Protein AF-A0A957NRW8-F1 (afdb_monomer)

Sequence (376 aa):
QIVQDTALNEIGDSAELEFILEIVDAITSVLEYGHGHGLIHGNLRLENIYVSGSGIKLGGYGMGLLEVGRKFTEANPLFLDIHYLAPEQILGQHLDARTDLYTLGVVLYRLLTDRMPFSGTERQITHAHLEQPPVPLRELSPNISIFVEHLVMKLLAKQPRDRYASVSQVRSILRGLVNAQGGTETSMPTALVGRKRCLHILQALLDDTRAGTGQLAFVFGESGIGKTSLLEHFAAQGRSVRVMSGACSSMRGSPAFQPFLDAIRALLREEPVDFIHRVMEDATDDEALVTQGADNFARDMLYLFPELKNLVPSLDHTYKSTPTVASALNREVNPSKKRDVSKTLIQFFSRAAHDLTCLLIVEDLHWADQSTLQLL

Foldseek 3Di:
DPFPWDQQVPDDDADDPVRLLQQLLQVLVVLQVQQVVQWALQADDRRQWTQTPVGIDGHSRPQGIDGQFAFLVVHDCVPHDLLQFALSNLVRHGDHSLRVLLSSLQRLLCNLQVDGQDDDPSVRSNVCNQDNQGDQSCVRPVPDDPLSRVQSSQSSDRDSVSHDPGSVVSSQSSVQVVVQPPDPDRDDDHPPPVCPVVLVVVVVQLVVVVVVDHDDDDDDDDPPPCSVVSVVRSVVVCPQAAEFFAEFDLDPFFFAPGGLLRRVVVCVVPDALVLVVQLLDDPDPPPPVVPPDPPDLNVLCCVSPVVVCVSCVVSVVVPPDDDDAVQLRGLPDDPVNLVNVLVSSVSSVVSSSVVGNYDYYYHPCVNHRPSNVVSD

Nearest PDB structures (foldseek):
  5li1-assembly1_A  TM=8.000E-01  e=1.400E-08  Homo sapiens
  4dc2-assembly1_A  TM=8.097E-01  e=2.894E-07  Mus musculus
  2cdz-assembly1_A  TM=8.294E-01  e=2.141E-06  Homo sapiens
  7lqd-assembly1_A  TM=8.114E-01  e=3.881E-06  Homo sapiens
  3lcd-assembly1_A  TM=7.548E-01  e=1.634E-06  Homo sapiens

Structure (mmCIF, N/CA/C/O backbone):
data_AF-A0A957NRW8-F1
#
_entry.id   AF-A0A957NRW8-F1
#
loop_
_atom_site.group_PDB
_atom_site.id
_atom_site.type_symbol
_atom_site.label_atom_id
_atom_site.label_alt_id
_atom_site.label_comp_id
_atom_site.label_asym_id
_atom_site.label_entity_id
_atom_site.label_seq_id
_atom_site.pdbx_PDB_ins_code
_atom_site.Cartn_x
_atom_site.Cartn_y
_atom_site.Cartn_z
_atom_site.occupancy
_atom_site.B_iso_or_equiv
_atom_site.auth_seq_id
_atom_site.auth_comp_id
_atom_site.auth_asym_id
_atom_site.auth_atom_id
_atom_site.pdbx_PDB_model_num
ATOM 1 N N . GLN A 1 1 ? 7.580 5.466 -47.073 1.00 28.42 1 GLN A N 1
ATOM 2 C CA . GLN A 1 1 ? 7.758 6.742 -46.353 1.00 28.42 1 GLN A CA 1
ATOM 3 C C . GLN A 1 1 ? 8.476 6.427 -45.057 1.00 28.42 1 GLN A C 1
ATOM 5 O O . GLN A 1 1 ? 7.996 5.575 -44.323 1.00 28.42 1 GLN A O 1
ATOM 10 N N . ILE A 1 2 ? 9.643 7.026 -44.825 1.00 26.52 2 ILE A N 1
ATOM 11 C CA . ILE A 1 2 ? 10.320 6.964 -43.526 1.00 26.52 2 ILE A CA 1
ATOM 12 C C . ILE A 1 2 ? 9.471 7.836 -42.599 1.00 26.52 2 ILE A C 1
ATOM 14 O O . ILE A 1 2 ? 9.505 9.057 -42.711 1.00 26.52 2 ILE A O 1
ATOM 18 N N . VAL A 1 3 ? 8.611 7.214 -41.795 1.00 30.06 3 VAL A N 1
ATOM 19 C CA . VAL A 1 3 ? 7.919 7.911 -40.708 1.00 30.06 3 VAL A CA 1
ATOM 20 C C . VAL A 1 3 ? 8.998 8.168 -39.660 1.00 30.06 3 VAL A C 1
ATOM 22 O O . VAL A 1 3 ? 9.600 7.216 -39.171 1.00 30.06 3 VAL A O 1
ATOM 25 N N . GLN A 1 4 ? 9.337 9.435 -39.421 1.00 37.28 4 GLN A N 1
ATOM 26 C CA . GLN A 1 4 ? 10.237 9.806 -38.333 1.00 37.28 4 GLN A CA 1
ATOM 27 C C . GLN A 1 4 ? 9.527 9.476 -37.018 1.00 37.28 4 GLN A C 1
ATOM 29 O O . GLN A 1 4 ? 8.472 10.035 -36.734 1.00 37.28 4 GLN A O 1
ATOM 34 N N . ASP A 1 5 ? 10.076 8.524 -36.270 1.00 44.03 5 ASP A N 1
ATOM 35 C CA . ASP A 1 5 ? 9.659 8.230 -34.903 1.00 44.03 5 ASP A CA 1
ATOM 36 C C . ASP A 1 5 ? 10.050 9.441 -34.025 1.00 44.03 5 ASP A C 1
ATOM 38 O O . ASP A 1 5 ? 11.213 9.849 -34.027 1.00 44.03 5 ASP A O 1
ATOM 42 N N . THR A 1 6 ? 9.092 10.042 -33.313 1.00 52.06 6 THR A N 1
ATOM 43 C CA . THR A 1 6 ? 9.314 11.215 -32.443 1.00 52.06 6 THR A CA 1
ATOM 44 C C . THR A 1 6 ? 9.458 10.750 -30.997 1.00 52.06 6 THR A C 1
ATOM 46 O O . THR A 1 6 ? 8.669 9.922 -30.533 1.00 52.06 6 THR A O 1
ATOM 49 N N . ALA A 1 7 ? 10.469 11.245 -30.280 1.00 53.72 7 ALA A N 1
ATOM 50 C CA . ALA A 1 7 ? 10.656 10.903 -28.873 1.00 53.72 7 ALA A CA 1
ATOM 51 C C . ALA A 1 7 ? 9.591 11.600 -28.008 1.00 53.72 7 ALA A C 1
ATOM 53 O O . ALA A 1 7 ? 9.197 12.734 -28.275 1.00 53.72 7 ALA A O 1
ATOM 54 N N . LEU A 1 8 ? 9.097 10.927 -26.967 1.00 54.72 8 LEU A N 1
ATOM 55 C CA . LEU A 1 8 ? 7.954 11.409 -26.180 1.00 54.72 8 LEU A CA 1
ATOM 56 C C . LEU A 1 8 ? 8.222 12.748 -25.466 1.00 54.72 8 LEU A C 1
ATOM 58 O O . LEU A 1 8 ? 7.294 13.507 -25.213 1.00 54.72 8 LEU A O 1
ATOM 62 N N . ASN A 1 9 ? 9.485 13.069 -25.182 1.00 51.84 9 ASN A N 1
ATOM 63 C CA . ASN A 1 9 ? 9.909 14.357 -24.623 1.00 51.84 9 ASN A CA 1
ATOM 64 C C . ASN A 1 9 ? 9.809 15.540 -25.611 1.00 51.84 9 ASN A C 1
ATOM 66 O O . ASN A 1 9 ? 10.001 16.679 -25.195 1.00 51.84 9 ASN A O 1
ATOM 70 N N . GLU A 1 10 ? 9.546 15.284 -26.895 1.00 42.53 10 GLU A N 1
ATOM 71 C CA . GLU A 1 10 ? 9.402 16.302 -27.947 1.00 42.53 10 GLU A CA 1
ATOM 72 C C . GLU A 1 10 ? 7.926 16.654 -28.238 1.00 42.53 10 GLU A C 1
ATOM 74 O O . GLU A 1 10 ? 7.652 17.560 -29.025 1.00 42.53 10 GLU A O 1
ATOM 79 N N . ILE A 1 11 ? 6.968 15.971 -27.596 1.00 46.12 11 ILE A N 1
ATOM 80 C CA . ILE A 1 11 ? 5.526 16.243 -27.704 1.00 46.12 11 ILE A CA 1
ATOM 81 C C . ILE A 1 11 ? 5.134 17.217 -26.573 1.00 46.12 11 ILE A C 1
ATOM 83 O O . ILE A 1 11 ? 5.199 16.856 -25.403 1.00 46.12 11 ILE A O 1
ATOM 87 N N . GLY A 1 12 ? 4.793 18.467 -26.914 1.00 37.09 12 GLY A N 1
ATOM 88 C CA . GLY A 1 12 ? 4.517 19.552 -25.954 1.00 37.09 12 GLY A CA 1
ATOM 89 C C . GLY A 1 12 ? 3.212 19.425 -25.142 1.00 37.09 12 GLY A C 1
ATOM 90 O O . GLY A 1 12 ? 2.264 18.793 -25.595 1.00 37.09 12 GLY A O 1
ATOM 91 N N . ASP A 1 13 ? 3.234 20.062 -23.961 1.00 37.38 13 ASP A N 1
ATOM 92 C CA . ASP A 1 13 ? 2.265 20.230 -22.857 1.00 37.38 13 ASP A CA 1
ATOM 93 C C . ASP A 1 13 ? 0.961 19.411 -22.788 1.00 37.38 13 ASP A C 1
ATOM 95 O O . ASP A 1 13 ? 0.068 19.492 -23.628 1.00 37.38 13 ASP A O 1
ATOM 99 N N . SER A 1 14 ? 0.823 18.760 -21.621 1.00 44.12 14 SER A N 1
ATOM 100 C CA . SER A 1 14 ? -0.356 18.083 -21.069 1.00 44.12 14 SER A CA 1
ATOM 101 C C . SER A 1 14 ? -0.962 17.016 -21.980 1.00 44.12 14 SER A C 1
ATOM 103 O O . SER A 1 14 ? -2.065 17.169 -22.505 1.00 44.12 14 SER A O 1
ATOM 105 N N . ALA A 1 15 ? -0.274 15.878 -22.073 1.00 50.16 15 ALA A N 1
ATOM 106 C CA . ALA A 1 15 ? -0.866 14.640 -22.562 1.00 50.16 15 ALA A CA 1
ATOM 107 C C . ALA A 1 15 ? -2.186 14.361 -21.823 1.00 50.16 15 ALA A C 1
ATOM 109 O O . ALA A 1 15 ? -2.204 14.235 -20.596 1.00 50.16 15 ALA A O 1
ATOM 110 N N . GLU A 1 16 ? -3.294 14.268 -22.563 1.00 59.22 16 GLU A N 1
ATOM 111 C CA . GLU A 1 16 ? -4.564 13.817 -21.998 1.00 59.22 16 GLU A CA 1
ATOM 112 C C . GLU A 1 16 ? -4.357 12.460 -21.314 1.00 59.22 16 GLU A C 1
ATOM 114 O O . GLU A 1 16 ? -3.568 11.629 -21.771 1.00 59.22 16 GLU A O 1
ATOM 119 N N . LEU A 1 17 ? -5.048 12.233 -20.194 1.00 62.12 17 LEU A N 1
ATOM 120 C CA . LEU A 1 17 ? -4.885 11.023 -19.384 1.00 62.12 17 LEU A CA 1
ATOM 121 C C . LEU A 1 17 ? -4.992 9.745 -20.235 1.00 62.12 17 LEU A C 1
ATOM 123 O O . LEU A 1 17 ? -4.248 8.799 -20.002 1.00 62.12 17 LEU A O 1
ATOM 127 N N . GLU A 1 18 ? -5.861 9.738 -21.246 1.00 60.84 18 GLU A N 1
ATOM 128 C CA . GLU A 1 18 ? -5.998 8.642 -22.211 1.00 60.84 18 GLU A CA 1
ATOM 129 C C . GLU A 1 18 ? -4.699 8.369 -22.982 1.00 60.84 18 GLU A C 1
ATOM 131 O O . GLU A 1 18 ? -4.252 7.225 -23.035 1.00 60.84 18 GLU A O 1
ATOM 136 N N . PHE A 1 19 ? -4.023 9.409 -23.475 1.00 66.88 19 PHE A N 1
ATOM 137 C CA . PHE A 1 19 ? -2.742 9.275 -24.168 1.00 66.88 19 PHE A CA 1
ATOM 138 C C . PHE A 1 19 ? -1.630 8.776 -23.232 1.00 66.88 19 PHE A C 1
ATOM 140 O O . PHE A 1 19 ? -0.853 7.894 -23.599 1.00 66.88 19 PHE A O 1
ATOM 147 N N . ILE A 1 20 ? -1.589 9.262 -21.983 1.00 70.25 20 ILE A N 1
ATOM 148 C CA . ILE A 1 20 ? -0.660 8.748 -20.957 1.00 70.25 20 ILE A CA 1
ATOM 149 C C . ILE A 1 20 ? -0.902 7.252 -20.724 1.00 70.25 20 ILE A C 1
ATOM 151 O O . ILE A 1 20 ? 0.042 6.472 -20.606 1.00 70.25 20 ILE A O 1
ATOM 155 N N . LEU A 1 21 ? -2.162 6.828 -20.672 1.00 69.69 21 LEU A N 1
ATOM 156 C CA . LEU A 1 21 ? -2.520 5.433 -20.447 1.00 69.69 21 LEU A CA 1
ATOM 157 C C . LEU A 1 21 ? -2.153 4.536 -21.636 1.00 69.69 21 LEU A C 1
ATOM 159 O O . LEU A 1 21 ? -1.663 3.428 -21.413 1.00 69.69 21 LEU A O 1
ATOM 163 N N . GLU A 1 22 ? -2.318 5.010 -22.872 1.00 69.06 22 GLU A N 1
ATOM 164 C CA . GLU A 1 22 ? -1.850 4.310 -24.077 1.00 69.06 22 GLU A CA 1
ATOM 165 C C . GLU A 1 22 ? -0.330 4.119 -24.068 1.00 69.06 22 GLU A C 1
ATOM 167 O O . GLU A 1 22 ? 0.164 3.010 -24.301 1.00 69.06 22 GLU A O 1
ATOM 172 N N . ILE A 1 23 ? 0.412 5.177 -23.720 1.00 73.94 23 ILE A N 1
ATOM 173 C CA . ILE A 1 23 ? 1.867 5.129 -23.535 1.00 73.94 23 ILE A CA 1
ATOM 174 C C . ILE A 1 23 ? 2.245 4.060 -22.525 1.00 73.94 23 ILE A C 1
ATOM 176 O O . ILE A 1 23 ? 3.126 3.235 -22.778 1.00 73.94 23 ILE A O 1
ATOM 180 N N . VAL A 1 24 ? 1.568 4.036 -21.386 1.00 79.56 24 VAL A N 1
ATOM 181 C CA . VAL A 1 24 ? 1.951 3.140 -20.305 1.00 79.56 24 VAL A CA 1
ATOM 182 C C . VAL A 1 24 ? 1.537 1.696 -20.595 1.00 79.56 24 VAL A C 1
ATOM 184 O O . VAL A 1 24 ? 2.294 0.782 -20.261 1.00 79.56 24 VAL A O 1
ATOM 187 N N . ASP A 1 25 ? 0.408 1.442 -21.267 1.00 78.69 25 ASP A N 1
ATOM 188 C CA . ASP A 1 25 ? 0.061 0.080 -21.703 1.00 78.69 25 ASP A CA 1
ATOM 189 C C . ASP A 1 25 ? 1.091 -0.467 -22.697 1.00 78.69 25 ASP A C 1
ATOM 191 O O . ASP A 1 25 ? 1.514 -1.620 -22.577 1.00 78.69 25 ASP A O 1
ATOM 195 N N . ALA A 1 26 ? 1.554 0.369 -23.630 1.00 76.25 26 ALA A N 1
ATOM 196 C CA . ALA A 1 26 ? 2.603 -0.012 -24.566 1.00 76.25 26 ALA A CA 1
ATOM 197 C C . ALA A 1 26 ? 3.925 -0.306 -23.842 1.00 76.25 26 ALA A C 1
ATOM 199 O O . ALA A 1 26 ? 4.513 -1.370 -24.050 1.00 76.25 26 ALA A O 1
ATOM 200 N N . ILE A 1 27 ? 4.359 0.580 -22.936 1.00 84.94 27 ILE A N 1
ATOM 201 C CA . ILE A 1 27 ? 5.590 0.395 -22.152 1.00 84.94 27 ILE A CA 1
ATOM 202 C C . ILE A 1 27 ? 5.534 -0.902 -21.348 1.00 84.94 27 ILE A C 1
ATOM 204 O O . ILE A 1 27 ? 6.430 -1.744 -21.437 1.00 84.94 27 ILE A O 1
ATOM 208 N N . THR A 1 28 ? 4.458 -1.084 -20.582 1.00 86.75 28 THR A N 1
ATOM 209 C CA . THR A 1 28 ? 4.283 -2.257 -19.720 1.00 86.75 28 THR A CA 1
ATOM 210 C C . THR A 1 28 ? 4.222 -3.553 -20.523 1.00 86.75 28 THR A C 1
ATOM 212 O O . THR A 1 28 ? 4.753 -4.558 -20.061 1.00 86.75 28 THR A O 1
ATOM 215 N N . SER A 1 29 ? 3.676 -3.534 -21.744 1.00 81.62 29 SER A N 1
ATOM 216 C CA . SER A 1 29 ? 3.672 -4.696 -22.638 1.00 81.62 29 SER A CA 1
ATOM 217 C C . SER A 1 29 ? 5.066 -5.149 -23.061 1.00 81.62 29 SER A C 1
ATOM 219 O O . SER A 1 29 ? 5.328 -6.350 -23.127 1.00 81.62 29 SER A O 1
ATOM 221 N N . VAL A 1 30 ? 5.958 -4.211 -23.384 1.00 82.62 30 VAL A N 1
ATOM 222 C CA . VAL A 1 30 ? 7.323 -4.552 -23.811 1.00 82.62 30 VAL A CA 1
ATOM 223 C C . VAL A 1 30 ? 8.150 -5.016 -22.614 1.00 82.62 30 VAL A C 1
ATOM 225 O O . VAL A 1 30 ? 8.873 -6.004 -22.721 1.00 82.62 30 VAL A O 1
ATOM 228 N N . LEU A 1 31 ? 8.012 -4.347 -21.463 1.00 87.88 31 LEU A N 1
ATOM 229 C CA . LEU A 1 31 ? 8.660 -4.773 -20.220 1.00 87.88 31 LEU A CA 1
ATOM 230 C C . LEU A 1 31 ? 8.213 -6.180 -19.809 1.00 87.88 31 LEU A C 1
ATOM 232 O O . LEU A 1 31 ? 9.051 -7.000 -19.458 1.00 87.88 31 LEU A O 1
ATOM 236 N N . GLU A 1 32 ? 6.917 -6.489 -19.910 1.00 86.00 32 GLU A N 1
ATOM 237 C CA . GLU A 1 32 ? 6.366 -7.815 -19.602 1.00 86.00 32 GLU A CA 1
ATOM 238 C C . GLU A 1 32 ? 7.019 -8.903 -20.457 1.00 86.00 32 GLU A C 1
ATOM 240 O O . GLU A 1 32 ? 7.453 -9.934 -19.939 1.00 86.00 32 GLU A O 1
ATOM 245 N N . TYR A 1 33 ? 7.158 -8.637 -21.757 1.00 82.38 33 TYR A N 1
ATOM 246 C CA . TYR A 1 33 ? 7.846 -9.534 -22.676 1.00 82.38 33 TYR A CA 1
ATOM 247 C C . TYR A 1 33 ? 9.325 -9.726 -22.303 1.00 82.38 33 TYR A C 1
ATOM 249 O O . TYR A 1 33 ? 9.799 -10.862 -22.254 1.00 82.38 33 TYR A O 1
ATOM 257 N N . GLY A 1 34 ? 10.054 -8.642 -22.013 1.00 83.75 34 GLY A N 1
ATOM 258 C CA . GLY A 1 34 ? 11.465 -8.701 -21.618 1.00 83.75 34 GLY A CA 1
ATOM 259 C C . GLY A 1 34 ? 11.681 -9.453 -20.302 1.00 83.75 34 GLY A C 1
ATOM 260 O O . GLY A 1 34 ? 12.498 -10.374 -20.236 1.00 83.75 34 GLY A O 1
ATOM 261 N N . HIS A 1 35 ? 10.882 -9.133 -19.280 1.00 87.31 35 HIS A N 1
ATOM 262 C CA . HIS A 1 35 ? 10.936 -9.766 -17.959 1.00 87.31 35 HIS A CA 1
ATOM 263 C C . HIS A 1 35 ? 10.649 -11.268 -18.043 1.00 87.31 35 HIS A C 1
ATOM 265 O O . HIS A 1 35 ? 11.330 -12.054 -17.386 1.00 87.31 35 HIS A O 1
ATOM 271 N N . GLY A 1 36 ? 9.708 -11.682 -18.902 1.00 82.06 36 GLY A N 1
ATOM 272 C CA . GLY A 1 36 ? 9.420 -13.095 -19.177 1.00 82.06 36 GLY A CA 1
ATOM 273 C C . GLY A 1 36 ? 10.602 -13.878 -19.767 1.00 82.06 36 GLY A C 1
ATOM 274 O O . GLY A 1 36 ? 10.647 -15.099 -19.640 1.00 82.06 36 GLY A O 1
ATOM 275 N N . HIS A 1 37 ? 11.582 -13.183 -20.348 1.00 83.00 37 HIS A N 1
ATOM 276 C CA . HIS A 1 37 ? 12.827 -13.754 -20.867 1.00 83.00 37 HIS A CA 1
ATOM 277 C C . HIS A 1 37 ? 14.037 -13.485 -19.955 1.00 83.00 37 HIS A C 1
ATOM 279 O O . HIS A 1 37 ? 15.176 -13.697 -20.367 1.00 83.00 37 HIS A O 1
ATOM 285 N N . GLY A 1 38 ? 13.815 -13.021 -18.719 1.00 80.38 38 GLY A N 1
ATOM 286 C CA . GLY A 1 38 ? 14.885 -12.743 -17.755 1.00 80.38 38 GLY A CA 1
ATOM 287 C C . GLY A 1 38 ? 15.729 -11.509 -18.090 1.00 80.38 38 GLY A C 1
ATOM 288 O O . GLY A 1 38 ? 16.855 -11.392 -17.605 1.00 80.38 38 GLY A O 1
ATOM 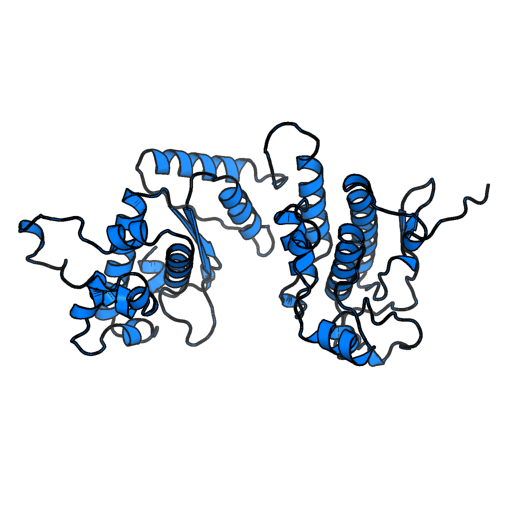289 N N . LEU A 1 39 ? 15.203 -10.599 -18.914 1.00 82.00 39 LEU A N 1
ATOM 290 C CA . LEU A 1 39 ? 15.875 -9.368 -19.320 1.00 82.00 39 LEU A CA 1
ATOM 291 C C . LEU A 1 39 ? 15.273 -8.166 -18.597 1.00 82.00 39 LEU A C 1
ATOM 293 O O . LEU A 1 39 ? 14.059 -7.992 -18.604 1.00 82.00 39 LEU A O 1
ATOM 297 N N . ILE A 1 40 ? 16.127 -7.319 -18.027 1.00 86.69 40 ILE A N 1
ATOM 298 C CA . ILE A 1 40 ? 15.751 -6.030 -17.431 1.00 86.69 40 ILE A CA 1
ATOM 299 C C . ILE A 1 40 ? 16.113 -4.929 -18.433 1.00 86.69 40 ILE A C 1
ATOM 301 O O . ILE A 1 40 ? 17.203 -4.960 -19.010 1.00 86.69 40 ILE A O 1
ATOM 305 N N . HIS A 1 41 ? 15.228 -3.955 -18.651 1.00 87.00 41 HIS A N 1
ATOM 306 C CA . HIS A 1 41 ? 15.505 -2.831 -19.546 1.00 87.00 41 HIS A CA 1
ATOM 307 C C . HIS A 1 41 ? 16.610 -1.929 -18.976 1.00 87.00 41 HIS A C 1
ATOM 309 O O . HIS A 1 41 ? 17.517 -1.525 -19.710 1.00 87.00 41 HIS A O 1
ATOM 315 N N . GLY A 1 42 ? 16.512 -1.557 -17.696 1.00 83.75 42 GLY A N 1
ATOM 316 C CA . GLY A 1 42 ? 17.551 -0.861 -16.930 1.00 83.75 42 GLY A CA 1
ATOM 317 C C . GLY A 1 42 ? 17.820 0.598 -17.321 1.00 83.75 42 GLY A C 1
ATOM 318 O O . GLY A 1 42 ? 18.673 1.236 -16.708 1.00 83.75 42 GLY A O 1
ATOM 319 N N . ASN A 1 43 ? 17.113 1.136 -18.322 1.00 84.38 43 ASN A N 1
ATOM 320 C CA . ASN A 1 43 ? 17.275 2.502 -18.838 1.00 84.38 43 ASN A CA 1
ATOM 321 C C . ASN A 1 43 ? 15.955 3.053 -19.411 1.00 84.38 43 ASN A C 1
ATOM 323 O O . ASN A 1 43 ? 15.910 3.581 -20.525 1.00 84.38 43 ASN A O 1
ATOM 327 N N . LEU A 1 44 ? 14.852 2.847 -18.695 1.00 89.12 44 LEU A N 1
ATOM 328 C CA . LEU A 1 44 ? 13.548 3.355 -19.106 1.00 89.12 44 LEU A CA 1
ATOM 329 C C . LEU A 1 44 ? 13.454 4.859 -18.795 1.00 89.12 44 LEU A C 1
ATOM 331 O O . LEU A 1 44 ? 13.497 5.263 -17.635 1.00 89.12 44 LEU A O 1
ATOM 335 N N . ARG A 1 45 ? 13.330 5.678 -19.843 1.00 86.38 45 ARG A N 1
ATOM 336 C CA . ARG A 1 45 ? 13.249 7.149 -19.799 1.00 86.38 45 ARG A CA 1
ATOM 337 C C . ARG A 1 45 ? 12.496 7.671 -21.022 1.00 86.38 45 ARG A C 1
ATOM 339 O O . ARG A 1 45 ? 12.376 6.948 -22.012 1.00 86.38 45 ARG A O 1
ATOM 346 N N . LEU A 1 46 ? 11.996 8.906 -20.963 1.00 84.44 46 LEU A N 1
ATOM 347 C CA . LEU A 1 46 ? 11.145 9.480 -22.019 1.00 84.44 46 LEU A CA 1
ATOM 348 C C . LEU A 1 46 ? 11.821 9.529 -23.394 1.00 84.44 46 LEU A C 1
ATOM 350 O O . LEU A 1 46 ? 11.165 9.306 -24.403 1.00 84.44 46 LEU A O 1
ATOM 354 N N . GLU A 1 47 ? 13.136 9.735 -23.439 1.00 83.00 47 GLU A N 1
ATOM 355 C CA . GLU A 1 47 ? 13.923 9.797 -24.679 1.00 83.00 47 GLU A CA 1
ATOM 356 C C . GLU A 1 47 ? 14.029 8.432 -25.380 1.00 83.00 47 GLU A C 1
ATOM 358 O O . GLU A 1 47 ? 14.365 8.365 -26.559 1.00 83.00 47 GLU A O 1
ATOM 363 N N . ASN A 1 48 ? 13.743 7.347 -24.653 1.00 81.38 48 ASN A N 1
ATOM 364 C CA . ASN A 1 48 ? 13.727 5.979 -25.169 1.00 81.38 48 ASN A CA 1
ATOM 365 C C . ASN A 1 48 ? 12.305 5.502 -25.517 1.00 81.38 48 ASN A C 1
ATOM 367 O O . ASN A 1 48 ? 12.129 4.346 -25.905 1.00 81.38 48 ASN A O 1
ATOM 371 N N . ILE A 1 49 ? 11.291 6.361 -25.373 1.00 79.38 49 ILE A N 1
ATOM 372 C CA . ILE A 1 49 ? 9.900 6.072 -25.728 1.00 79.38 49 ILE A CA 1
ATOM 373 C C . ILE A 1 49 ? 9.580 6.831 -27.013 1.00 79.38 49 ILE A C 1
ATOM 375 O O . ILE A 1 49 ? 9.576 8.060 -27.041 1.00 79.38 49 ILE A O 1
ATOM 379 N N . TYR A 1 50 ? 9.306 6.086 -28.077 1.00 71.31 50 TYR A N 1
ATOM 380 C CA . TYR A 1 50 ? 9.076 6.620 -29.412 1.00 71.31 50 TYR A CA 1
ATOM 381 C C . TYR A 1 50 ? 7.612 6.475 -29.800 1.00 71.31 50 TYR A C 1
ATOM 383 O O . TYR A 1 50 ? 7.041 5.386 -29.705 1.00 71.31 50 TYR A O 1
ATOM 391 N N . VAL A 1 51 ? 7.019 7.561 -30.285 1.00 63.97 51 VAL A N 1
ATOM 392 C CA . VAL A 1 51 ? 5.659 7.581 -30.820 1.00 63.97 51 VAL A CA 1
ATOM 393 C C . VAL A 1 51 ? 5.741 7.618 -32.343 1.00 63.97 51 VAL A C 1
ATOM 395 O O . VAL A 1 51 ? 6.454 8.431 -32.929 1.00 63.97 51 VAL A O 1
ATOM 398 N N . SER A 1 52 ? 5.021 6.708 -32.994 1.00 59.62 52 SER A N 1
ATOM 399 C CA . SER A 1 52 ? 4.977 6.581 -34.450 1.00 59.62 52 SER A CA 1
ATOM 400 C C . SER A 1 52 ? 3.539 6.379 -34.922 1.00 59.62 52 SER A C 1
ATOM 402 O O . SER A 1 52 ? 2.684 5.949 -34.150 1.00 59.62 52 SER A O 1
ATOM 404 N N . GLY A 1 53 ? 3.272 6.562 -36.218 1.00 48.38 53 GLY A N 1
ATOM 405 C CA . GLY A 1 53 ? 1.969 6.210 -36.807 1.00 48.38 53 GLY A CA 1
ATOM 406 C C . GLY A 1 53 ? 1.601 4.718 -36.695 1.00 48.38 53 GLY A C 1
ATOM 407 O O . GLY A 1 53 ? 0.461 4.350 -36.950 1.00 48.38 53 GLY A O 1
ATOM 408 N N . SER A 1 54 ? 2.554 3.858 -36.308 1.00 51.81 54 SER A N 1
ATOM 409 C CA . SER A 1 54 ? 2.339 2.431 -36.014 1.00 51.81 54 SER A CA 1
ATOM 410 C C . SER A 1 54 ? 2.106 2.125 -34.528 1.00 51.81 54 SER A C 1
ATOM 412 O O . SER A 1 54 ? 1.993 0.958 -34.160 1.00 51.81 54 SER A O 1
ATOM 414 N N . GLY A 1 55 ? 2.051 3.153 -33.677 1.00 60.00 55 GLY A N 1
ATOM 415 C CA . GLY A 1 55 ? 1.964 3.033 -32.225 1.00 60.00 55 GLY A CA 1
ATOM 416 C C . GLY A 1 55 ? 3.286 3.343 -31.523 1.00 60.00 55 GLY A C 1
ATOM 417 O O . GLY A 1 55 ? 4.196 3.957 -32.092 1.00 60.00 55 GLY A O 1
ATOM 418 N N . ILE A 1 56 ? 3.373 2.922 -30.265 1.00 68.44 56 ILE A N 1
ATOM 419 C CA . ILE A 1 56 ? 4.443 3.293 -29.336 1.00 68.44 56 ILE A CA 1
ATOM 420 C C . ILE A 1 56 ? 5.497 2.190 -29.290 1.00 68.44 56 ILE A C 1
ATOM 422 O O . ILE A 1 56 ? 5.173 1.006 -29.189 1.00 68.44 56 ILE A O 1
ATOM 426 N N . LYS A 1 57 ? 6.770 2.581 -29.363 1.00 68.12 57 LYS A N 1
ATOM 427 C CA . LYS A 1 57 ? 7.927 1.682 -29.345 1.00 68.12 57 LYS A CA 1
ATOM 428 C C . LYS A 1 57 ? 8.892 2.084 -28.240 1.00 68.12 57 LYS A C 1
ATOM 430 O O . LYS A 1 57 ? 9.082 3.264 -27.966 1.00 68.12 57 LYS A O 1
ATOM 435 N N . LEU A 1 58 ? 9.546 1.091 -27.649 1.00 75.44 58 LEU A N 1
ATOM 436 C CA . LEU A 1 58 ? 10.624 1.295 -26.687 1.00 75.44 58 LEU A CA 1
ATOM 437 C C . LEU A 1 58 ? 11.973 1.013 -27.347 1.00 75.44 58 LEU A C 1
ATOM 439 O O . LEU A 1 58 ? 12.205 -0.090 -27.842 1.00 75.44 58 LEU A O 1
ATOM 443 N N . GLY A 1 59 ? 12.852 2.012 -27.351 1.00 71.75 59 GLY A N 1
ATOM 444 C CA . GLY A 1 59 ? 14.267 1.854 -27.685 1.00 71.75 59 GLY A CA 1
ATOM 445 C C . GLY A 1 59 ? 15.137 1.783 -26.430 1.00 71.75 59 GLY A C 1
ATOM 446 O O . GLY A 1 59 ? 14.644 1.657 -25.317 1.00 71.75 59 GLY A O 1
ATOM 447 N N . GLY A 1 60 ? 16.459 1.820 -26.593 1.00 69.31 60 GLY A N 1
ATOM 448 C CA . GLY A 1 60 ? 17.396 1.796 -25.459 1.00 69.31 60 GLY A CA 1
ATOM 449 C C . GLY A 1 60 ? 17.624 0.420 -24.810 1.00 69.31 60 GLY A C 1
ATOM 450 O O . GLY A 1 60 ? 18.486 0.308 -23.932 1.00 69.31 60 GLY A O 1
ATOM 451 N N . TYR A 1 61 ? 16.940 -0.634 -25.277 1.00 59.31 61 TYR A N 1
ATOM 452 C CA . TYR A 1 61 ? 17.268 -2.035 -24.982 1.00 59.31 61 TYR A CA 1
ATOM 453 C C . TYR A 1 61 ? 18.703 -2.332 -25.453 1.00 59.31 61 TYR A C 1
ATOM 455 O O . TYR A 1 61 ? 18.962 -2.432 -26.648 1.00 59.31 61 TYR A O 1
ATOM 463 N N . GLY A 1 62 ? 19.651 -2.421 -24.515 1.00 52.56 62 GLY A N 1
ATOM 464 C CA . GLY A 1 62 ? 21.071 -2.681 -24.805 1.00 52.56 62 GLY A CA 1
ATOM 465 C C . GLY A 1 62 ? 22.065 -1.704 -24.171 1.00 52.56 62 GLY A C 1
ATOM 466 O O . GLY A 1 62 ? 23.234 -2.050 -24.047 1.00 52.56 62 GLY A O 1
ATOM 467 N N . MET A 1 63 ? 21.624 -0.528 -23.705 1.00 52.69 63 MET A N 1
ATOM 468 C CA . MET A 1 63 ? 22.484 0.405 -22.945 1.00 52.69 63 MET A CA 1
ATOM 469 C C . MET A 1 63 ? 22.427 0.185 -21.421 1.00 52.69 63 MET A C 1
ATOM 471 O O . MET A 1 63 ? 23.282 0.682 -20.698 1.00 52.69 63 MET A O 1
ATOM 475 N N . GLY A 1 64 ? 21.444 -0.589 -20.948 1.00 51.09 64 GLY A N 1
ATOM 476 C CA . GLY A 1 64 ? 21.279 -1.019 -19.554 1.00 51.09 64 GLY A CA 1
ATOM 477 C C . GLY A 1 64 ? 20.821 -2.477 -19.420 1.00 51.09 64 GLY A C 1
ATOM 478 O O . GLY A 1 64 ? 20.319 -2.855 -18.365 1.00 51.09 64 GLY A O 1
ATOM 479 N N . LEU A 1 65 ? 20.967 -3.281 -20.487 1.00 51.69 65 LEU A N 1
ATOM 480 C CA . LEU A 1 65 ? 20.530 -4.678 -20.508 1.00 51.69 65 LEU A CA 1
ATOM 481 C C . LEU A 1 65 ? 21.374 -5.486 -19.523 1.00 51.69 65 LEU A C 1
ATOM 483 O O . LEU A 1 65 ? 22.562 -5.721 -19.747 1.00 51.69 65 LEU A O 1
ATOM 487 N N . LEU A 1 66 ? 20.741 -5.907 -18.437 1.00 58.97 66 LEU A N 1
ATOM 488 C CA . LEU A 1 66 ? 21.355 -6.734 -17.414 1.00 58.97 66 LEU A CA 1
ATOM 489 C C . LEU A 1 66 ? 20.523 -8.003 -17.255 1.00 58.97 66 LEU A C 1
ATOM 491 O O . LEU A 1 66 ? 19.294 -7.958 -17.182 1.00 58.97 66 LEU A O 1
ATOM 495 N N . GLU A 1 67 ? 21.210 -9.142 -17.223 1.00 55.81 67 GLU A N 1
ATOM 496 C CA . GLU A 1 67 ? 20.602 -10.389 -16.768 1.00 55.81 67 GLU A CA 1
ATOM 497 C C . GLU A 1 67 ? 20.185 -10.221 -15.306 1.00 55.81 67 GLU A C 1
ATOM 499 O O . GLU A 1 67 ? 20.911 -9.623 -14.499 1.00 55.81 67 GLU A O 1
ATOM 504 N N . VAL A 1 68 ? 19.018 -10.766 -14.962 1.00 57.41 68 VAL A N 1
ATOM 505 C CA . VAL A 1 68 ? 18.531 -10.790 -13.580 1.00 57.41 68 VAL A CA 1
ATOM 506 C C . VAL A 1 68 ? 19.617 -11.345 -12.655 1.00 57.41 68 VAL A C 1
ATOM 508 O O . VAL A 1 68 ? 20.200 -12.397 -12.912 1.00 57.41 68 VAL A O 1
ATOM 511 N N . GLY A 1 69 ? 19.887 -10.630 -11.562 1.00 54.66 69 GLY A N 1
ATOM 512 C CA . GLY A 1 69 ? 20.902 -11.030 -10.592 1.00 54.66 69 GLY A CA 1
ATOM 513 C C . GLY A 1 69 ? 22.324 -10.549 -10.894 1.00 54.66 69 GLY A C 1
ATOM 514 O O . GLY A 1 69 ? 23.236 -10.938 -10.166 1.00 54.66 69 GLY A O 1
ATOM 515 N N . ARG A 1 70 ? 22.556 -9.664 -11.873 1.00 55.16 70 ARG A N 1
ATOM 516 C CA . ARG A 1 70 ? 23.846 -8.954 -12.005 1.00 55.16 70 ARG A CA 1
ATOM 517 C C . ARG A 1 70 ? 23.895 -7.659 -11.197 1.00 55.16 70 ARG A C 1
ATOM 519 O O . ARG A 1 70 ? 22.865 -7.038 -10.935 1.00 55.16 70 ARG A O 1
ATOM 526 N N . LYS A 1 71 ? 25.106 -7.265 -10.787 1.00 58.28 71 LYS A N 1
ATOM 527 C CA . LYS A 1 71 ? 25.358 -5.981 -10.121 1.00 58.28 71 LYS A CA 1
ATOM 528 C C . LYS A 1 71 ? 25.503 -4.872 -11.152 1.00 58.28 71 LYS A C 1
ATOM 530 O O . LYS A 1 71 ? 26.186 -5.037 -12.159 1.00 58.28 71 LYS A O 1
ATOM 535 N N . PHE A 1 72 ? 24.936 -3.713 -10.845 1.00 60.53 72 PHE A N 1
ATOM 536 C CA . PHE A 1 72 ? 24.992 -2.543 -11.720 1.00 60.53 72 PHE A CA 1
ATOM 537 C C . PHE A 1 72 ? 26.420 -2.043 -12.012 1.00 60.53 72 PHE A C 1
ATOM 539 O O . PHE A 1 72 ? 26.679 -1.552 -13.104 1.00 60.53 72 PHE A O 1
ATOM 546 N N . THR A 1 73 ? 27.375 -2.233 -11.092 1.00 56.25 73 THR A N 1
ATOM 547 C CA . THR A 1 73 ? 28.780 -1.797 -11.249 1.00 56.25 73 THR A CA 1
ATOM 548 C C . THR A 1 73 ? 29.532 -2.457 -12.411 1.00 56.25 73 THR A C 1
ATOM 550 O O . THR A 1 73 ? 30.633 -2.025 -12.737 1.00 56.25 73 THR A O 1
ATOM 553 N N . GLU A 1 74 ? 28.978 -3.512 -13.013 1.00 51.78 74 GLU A N 1
ATOM 554 C CA . GLU A 1 74 ? 29.555 -4.199 -14.177 1.00 51.78 74 GLU A CA 1
ATOM 555 C C . GLU A 1 74 ? 29.079 -3.607 -15.521 1.00 51.78 74 GLU A C 1
ATOM 557 O O . GLU A 1 74 ? 29.667 -3.906 -16.560 1.00 51.78 74 GLU A O 1
ATOM 562 N N . ALA A 1 75 ? 28.052 -2.746 -15.516 1.00 50.28 75 ALA A N 1
ATOM 563 C CA . ALA A 1 75 ? 27.592 -1.994 -16.683 1.00 50.28 75 ALA A CA 1
ATOM 564 C C . ALA A 1 75 ? 28.298 -0.632 -16.757 1.00 50.28 75 ALA A C 1
ATOM 566 O O . ALA A 1 75 ? 28.521 0.011 -15.737 1.00 50.28 75 ALA A O 1
ATOM 567 N N . ASN A 1 76 ? 28.651 -0.173 -17.960 1.00 49.06 76 ASN A N 1
ATOM 568 C CA . ASN A 1 76 ? 29.339 1.104 -18.161 1.00 49.06 76 ASN A CA 1
ATOM 569 C C . ASN A 1 76 ? 28.401 2.285 -17.799 1.00 49.06 76 ASN A C 1
ATOM 571 O O . ASN A 1 76 ? 27.468 2.553 -18.559 1.00 49.06 76 ASN A O 1
ATOM 575 N N . PRO A 1 77 ? 28.615 3.008 -16.679 1.00 53.41 77 PRO A N 1
ATOM 576 C CA . PRO A 1 77 ? 27.641 3.963 -16.135 1.00 53.41 77 PRO A CA 1
ATOM 577 C C . PRO A 1 77 ? 27.478 5.248 -16.968 1.00 53.41 77 PRO A C 1
ATOM 579 O O . PRO A 1 77 ? 26.595 6.051 -16.689 1.00 53.41 77 PRO A O 1
ATOM 582 N N . LEU A 1 78 ? 28.297 5.442 -18.008 1.00 52.47 78 LEU A N 1
ATOM 583 C CA . LEU A 1 78 ? 28.375 6.667 -18.817 1.00 52.47 78 LEU A CA 1
ATOM 584 C C . LEU A 1 78 ? 27.114 7.006 -19.641 1.00 52.47 78 LEU A C 1
ATOM 586 O O . LEU A 1 78 ? 27.056 8.095 -20.204 1.00 52.47 78 LEU A O 1
ATOM 590 N N . PHE A 1 79 ? 26.117 6.119 -19.726 1.00 63.66 79 PHE A N 1
ATOM 591 C CA . PHE A 1 79 ? 24.936 6.299 -20.592 1.00 63.66 79 PHE A CA 1
ATOM 592 C C . PHE A 1 79 ? 23.600 6.442 -19.852 1.00 63.66 79 PHE A C 1
ATOM 594 O O . PHE A 1 79 ? 22.553 6.547 -20.497 1.00 63.66 79 PHE A O 1
ATOM 601 N N . LEU A 1 80 ? 23.607 6.441 -18.518 1.00 75.25 80 LEU A N 1
ATOM 602 C CA . LEU A 1 80 ? 22.380 6.453 -17.725 1.00 75.25 80 LEU A CA 1
ATOM 603 C C . LEU A 1 80 ? 22.097 7.833 -17.146 1.00 75.25 80 LEU A C 1
ATOM 605 O O . LEU A 1 80 ? 22.994 8.531 -16.681 1.00 75.25 80 LEU A O 1
ATOM 609 N N . ASP A 1 81 ? 20.824 8.214 -17.178 1.00 86.50 81 ASP A N 1
ATOM 610 C CA . ASP A 1 81 ? 20.369 9.472 -16.608 1.00 86.50 81 ASP A CA 1
ATOM 611 C C . ASP A 1 81 ? 20.024 9.272 -15.131 1.00 86.50 81 ASP A C 1
ATOM 613 O O . ASP A 1 81 ? 19.096 8.539 -14.779 1.00 86.50 81 ASP A O 1
ATOM 617 N N . ILE A 1 82 ? 20.784 9.954 -14.276 1.00 90.19 82 ILE A N 1
ATOM 618 C CA . ILE A 1 82 ? 20.628 9.980 -12.823 1.00 90.19 82 ILE A CA 1
ATOM 619 C C . ILE A 1 82 ? 19.182 10.237 -12.376 1.00 90.19 82 ILE A C 1
ATOM 621 O O . ILE A 1 82 ? 18.764 9.685 -11.361 1.00 90.19 82 ILE A O 1
ATOM 625 N N . HIS A 1 83 ? 18.408 11.021 -13.126 1.00 93.69 83 HIS A N 1
ATOM 626 C CA . HIS A 1 83 ? 17.045 11.395 -12.750 1.00 93.69 83 HIS A CA 1
ATOM 627 C C . HIS A 1 83 ? 16.050 10.222 -12.794 1.00 93.69 83 HIS A C 1
ATOM 629 O O . HIS A 1 83 ? 14.947 10.334 -12.259 1.00 93.69 83 HIS A O 1
ATOM 635 N N . TYR A 1 84 ? 16.418 9.108 -13.434 1.00 93.94 84 TYR A N 1
ATOM 636 C CA . TYR A 1 84 ? 15.572 7.920 -13.573 1.00 93.94 84 TYR A CA 1
ATOM 637 C C . TYR A 1 84 ? 16.092 6.712 -12.792 1.00 93.94 84 TYR A C 1
ATOM 639 O O . TYR A 1 84 ? 15.373 5.721 -12.681 1.00 93.94 84 TYR A O 1
ATOM 647 N N . LEU A 1 85 ? 17.313 6.768 -12.249 1.00 91.75 85 LEU A N 1
ATOM 648 C CA . LEU A 1 85 ? 17.953 5.604 -11.641 1.00 91.75 85 LEU A CA 1
ATOM 649 C C . LEU A 1 85 ? 17.169 5.069 -10.438 1.00 91.75 85 LEU A C 1
ATOM 651 O O . LEU A 1 85 ? 16.798 5.805 -9.521 1.00 91.75 85 LEU A 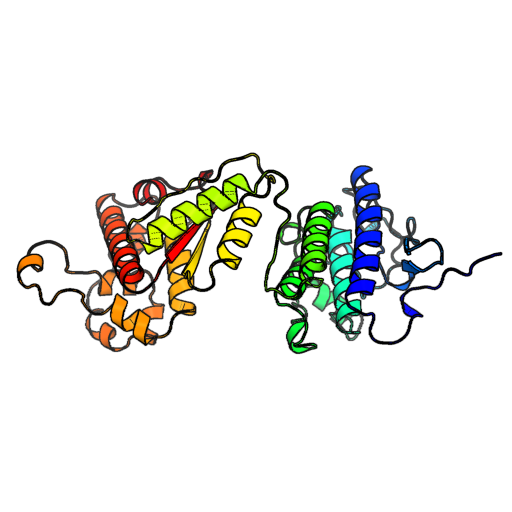O 1
ATOM 655 N N . ALA A 1 86 ? 16.988 3.749 -10.409 1.00 94.56 86 ALA A N 1
ATOM 656 C CA . ALA A 1 86 ? 16.452 3.073 -9.242 1.00 94.56 86 ALA A CA 1
ATOM 657 C C . ALA A 1 86 ? 17.474 3.059 -8.083 1.00 94.56 86 ALA A C 1
ATOM 659 O O . ALA A 1 86 ? 18.685 3.000 -8.326 1.00 94.56 86 ALA A O 1
ATOM 660 N N . PRO A 1 87 ? 17.021 3.044 -6.815 1.00 95.62 87 PRO A N 1
ATOM 661 C CA . PRO A 1 87 ? 17.891 2.986 -5.637 1.00 95.62 87 PRO A CA 1
ATOM 662 C C . PRO A 1 87 ? 18.928 1.858 -5.691 1.00 95.62 87 PRO A C 1
ATOM 664 O O . PRO A 1 87 ? 20.104 2.067 -5.407 1.00 95.62 87 PRO A O 1
ATOM 667 N N . GLU A 1 88 ? 18.518 0.664 -6.110 1.00 92.88 88 GLU A N 1
ATOM 668 C CA . GLU A 1 88 ? 19.393 -0.499 -6.244 1.00 92.88 88 GLU A CA 1
ATOM 669 C C . GLU A 1 88 ? 20.451 -0.338 -7.351 1.00 92.88 88 GLU A C 1
ATOM 671 O O . GLU A 1 88 ? 21.550 -0.879 -7.215 1.00 92.88 88 GLU A O 1
ATOM 676 N N . GLN A 1 89 ? 20.174 0.449 -8.400 1.00 89.69 89 GLN A N 1
ATOM 677 C CA . GLN A 1 89 ? 21.163 0.790 -9.428 1.00 89.69 89 GLN A CA 1
ATOM 678 C C . GLN A 1 89 ? 22.222 1.729 -8.844 1.00 89.69 89 GLN A C 1
ATOM 680 O O . GLN A 1 89 ? 23.414 1.452 -8.946 1.00 89.69 89 GLN A O 1
ATOM 685 N N . ILE A 1 90 ? 21.790 2.778 -8.136 1.00 90.00 90 ILE A N 1
ATOM 686 C CA . ILE A 1 90 ? 22.681 3.724 -7.445 1.00 90.00 90 ILE A CA 1
ATOM 687 C C . ILE A 1 90 ? 23.594 2.997 -6.445 1.00 90.00 90 ILE A C 1
ATOM 689 O O . ILE A 1 90 ? 24.782 3.300 -6.346 1.00 90.00 90 ILE A O 1
ATOM 693 N N . LEU A 1 91 ? 23.049 2.023 -5.711 1.00 87.75 91 LEU A N 1
ATOM 694 C CA . LEU A 1 91 ? 23.776 1.259 -4.694 1.00 87.75 91 LEU A CA 1
ATOM 695 C C . LEU A 1 91 ? 24.640 0.121 -5.261 1.00 87.75 91 LEU A C 1
ATOM 697 O O . LEU A 1 91 ? 25.318 -0.557 -4.487 1.00 87.75 91 LEU A O 1
ATOM 701 N N . GLY A 1 92 ? 24.616 -0.136 -6.572 1.00 82.88 92 GLY A N 1
ATOM 702 C CA . GLY A 1 92 ? 25.374 -1.248 -7.152 1.00 82.88 92 GLY A CA 1
ATOM 703 C C . GLY A 1 92 ? 24.851 -2.634 -6.752 1.00 82.88 92 GLY A C 1
ATOM 704 O O . GLY A 1 92 ? 25.616 -3.601 -6.733 1.00 82.88 92 GLY A O 1
ATOM 705 N N . GLN A 1 93 ? 23.577 -2.737 -6.373 1.00 85.56 93 GLN A N 1
ATOM 706 C CA . GLN A 1 93 ? 22.953 -3.973 -5.903 1.00 85.56 93 GLN A CA 1
ATOM 707 C C . GLN A 1 93 ? 22.525 -4.876 -7.070 1.00 85.56 93 GLN A C 1
ATOM 709 O O . GLN A 1 93 ? 22.659 -4.525 -8.244 1.00 85.56 93 GLN A O 1
ATOM 714 N N . HIS A 1 94 ? 22.050 -6.076 -6.730 1.00 82.75 94 HIS A N 1
ATOM 715 C CA . HIS A 1 94 ? 21.458 -6.987 -7.704 1.00 82.75 94 HIS A CA 1
ATOM 716 C C . HIS A 1 94 ? 20.159 -6.402 -8.247 1.00 82.75 94 HIS A C 1
ATOM 718 O O . HIS A 1 94 ? 19.310 -5.961 -7.473 1.00 82.75 94 HIS A O 1
ATOM 724 N N . LEU A 1 95 ? 20.015 -6.435 -9.569 1.00 86.62 95 LEU A N 1
ATOM 725 C CA . LEU A 1 95 ? 18.820 -5.944 -10.240 1.00 86.62 95 LEU A C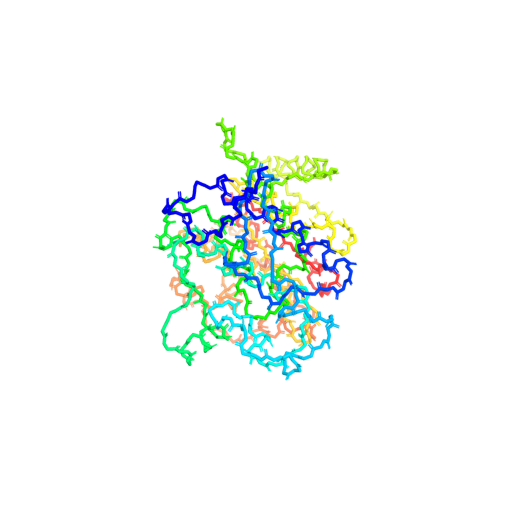A 1
ATOM 726 C C . LEU A 1 95 ? 17.843 -7.085 -10.528 1.00 86.62 95 LEU A C 1
ATOM 728 O O . LEU A 1 95 ? 18.244 -8.208 -10.854 1.00 86.62 95 LEU A O 1
ATOM 732 N N . ASP A 1 96 ? 16.556 -6.764 -10.440 1.00 87.56 96 ASP A N 1
ATOM 733 C CA . ASP A 1 96 ? 15.448 -7.607 -10.878 1.00 87.56 96 ASP A CA 1
ATOM 734 C C . ASP A 1 96 ? 14.437 -6.778 -11.696 1.00 87.56 96 ASP A C 1
ATOM 736 O O . ASP A 1 96 ? 14.620 -5.582 -11.936 1.00 87.56 96 ASP A O 1
ATOM 740 N N . ALA A 1 97 ? 13.346 -7.409 -12.133 1.00 90.44 97 ALA A N 1
ATOM 741 C CA . ALA A 1 97 ? 12.275 -6.759 -12.892 1.00 90.44 97 ALA A CA 1
ATOM 742 C C . ALA A 1 97 ? 11.692 -5.496 -12.215 1.00 90.44 97 ALA A C 1
ATOM 744 O O . ALA A 1 97 ? 11.122 -4.632 -12.884 1.00 90.44 97 ALA A O 1
ATOM 745 N N . ARG A 1 98 ? 11.826 -5.359 -10.889 1.00 94.50 98 ARG A N 1
ATOM 746 C CA . ARG A 1 98 ? 11.291 -4.235 -10.109 1.00 94.50 98 ARG A CA 1
ATOM 747 C C . ARG A 1 98 ? 12.143 -2.978 -10.235 1.00 94.50 98 ARG A C 1
ATOM 749 O O . ARG A 1 98 ? 11.655 -1.898 -9.894 1.00 94.50 98 ARG A O 1
ATOM 756 N N . THR A 1 99 ? 13.357 -3.084 -10.773 1.00 93.62 99 THR A N 1
ATOM 757 C CA . THR A 1 99 ? 14.166 -1.936 -11.201 1.00 93.62 99 THR A CA 1
ATOM 758 C C . THR A 1 99 ? 13.466 -1.154 -12.313 1.00 93.62 99 THR A C 1
ATOM 760 O O . THR A 1 99 ? 13.333 0.069 -12.226 1.00 93.62 99 THR A O 1
ATOM 763 N N . ASP A 1 100 ? 12.897 -1.850 -13.299 1.00 93.38 100 ASP A N 1
ATOM 764 C CA . ASP A 1 100 ? 12.115 -1.203 -14.360 1.00 93.38 100 ASP A CA 1
ATOM 765 C C . ASP A 1 100 ? 10.785 -0.634 -13.843 1.00 93.38 100 ASP A C 1
ATOM 767 O O . ASP A 1 100 ? 10.262 0.335 -14.385 1.00 93.38 100 ASP A O 1
ATOM 771 N N . LEU A 1 101 ? 10.234 -1.189 -12.758 1.00 96.06 101 LEU A N 1
ATOM 772 C CA . LEU A 1 101 ? 9.023 -0.642 -12.136 1.00 96.06 101 LEU A CA 1
ATOM 773 C C . LEU A 1 101 ? 9.278 0.708 -11.465 1.00 96.06 101 LEU A C 1
ATOM 775 O O . LEU A 1 101 ? 8.422 1.588 -11.519 1.00 96.06 101 LEU A O 1
ATOM 779 N N . TYR A 1 102 ? 10.451 0.896 -10.863 1.00 97.12 102 TYR A N 1
ATOM 780 C CA . TYR A 1 102 ? 10.810 2.185 -10.281 1.00 97.12 102 TYR A CA 1
ATOM 781 C C . TYR A 1 102 ? 10.957 3.261 -11.351 1.00 97.12 102 TYR A C 1
ATOM 783 O O . TYR A 1 102 ? 10.352 4.327 -11.250 1.00 97.12 102 TYR A O 1
ATOM 791 N N . THR A 1 103 ? 11.721 2.960 -12.402 1.00 94.81 103 THR A N 1
ATOM 792 C CA . THR A 1 103 ? 11.925 3.876 -13.534 1.00 94.81 103 THR A CA 1
ATOM 793 C C . THR A 1 103 ? 10.600 4.180 -14.245 1.00 94.81 103 THR A C 1
ATOM 795 O O . THR A 1 103 ? 10.346 5.330 -14.601 1.00 94.81 103 THR A O 1
ATOM 798 N N . LEU A 1 104 ? 9.686 3.204 -14.341 1.00 94.94 104 LEU A N 1
ATOM 799 C CA . LEU A 1 104 ? 8.313 3.428 -14.802 1.00 94.94 104 LEU A CA 1
ATOM 800 C C . LEU A 1 104 ? 7.548 4.404 -13.895 1.00 94.94 104 LEU A C 1
ATOM 802 O O . LEU A 1 104 ? 6.832 5.269 -14.396 1.00 94.94 104 LEU A O 1
ATOM 806 N N . GLY A 1 105 ? 7.710 4.298 -12.574 1.00 96.06 105 GLY A N 1
ATOM 807 C CA . GLY A 1 105 ? 7.157 5.254 -11.613 1.00 96.06 105 GLY A CA 1
ATOM 808 C C . GLY A 1 105 ? 7.667 6.677 -11.840 1.00 96.06 105 GLY A C 1
ATOM 809 O O . GLY A 1 105 ? 6.879 7.619 -11.806 1.00 96.06 105 GLY A O 1
ATOM 810 N N . VAL A 1 106 ? 8.960 6.837 -12.141 1.00 96.69 106 VAL A N 1
ATOM 811 C CA . VAL A 1 106 ? 9.561 8.141 -12.470 1.00 96.69 106 VAL A CA 1
ATOM 812 C C . VAL A 1 106 ? 8.962 8.709 -13.761 1.00 96.69 106 VAL A C 1
ATOM 814 O O . VAL A 1 106 ? 8.567 9.875 -13.791 1.00 96.69 106 VAL A O 1
ATOM 817 N N . VAL A 1 107 ? 8.852 7.884 -14.808 1.00 92.81 107 VAL A N 1
ATOM 818 C CA . VAL A 1 107 ? 8.228 8.264 -16.087 1.00 92.81 107 VAL A CA 1
ATOM 819 C C . VAL A 1 107 ? 6.780 8.707 -15.878 1.00 92.81 107 VAL A C 1
ATOM 821 O O . VAL A 1 107 ? 6.402 9.781 -16.336 1.00 92.81 107 VAL A O 1
ATOM 824 N N . LEU A 1 108 ? 5.984 7.927 -15.143 1.00 91.06 108 LEU A N 1
ATOM 825 C CA . LEU A 1 108 ? 4.590 8.254 -14.835 1.00 91.06 108 LEU A CA 1
ATOM 826 C C . LEU A 1 108 ? 4.455 9.554 -14.046 1.00 91.06 108 LEU A C 1
ATOM 828 O O . LEU A 1 108 ? 3.619 10.388 -14.382 1.00 91.06 108 LEU A O 1
ATOM 832 N N . TYR A 1 109 ? 5.283 9.741 -13.017 1.00 93.12 109 TYR A N 1
ATOM 833 C CA . TYR A 1 109 ? 5.294 10.965 -12.223 1.00 93.12 109 TYR A CA 1
ATOM 834 C C . TYR A 1 109 ? 5.523 12.189 -13.115 1.00 93.12 109 TYR A C 1
ATOM 836 O O . TYR A 1 109 ? 4.791 13.176 -13.022 1.00 93.12 109 TYR A O 1
ATOM 844 N N . ARG A 1 110 ? 6.499 12.095 -14.027 1.00 91.38 110 ARG A N 1
ATOM 845 C CA . ARG A 1 110 ? 6.803 13.163 -14.977 1.00 91.38 110 ARG A CA 1
ATOM 846 C C . ARG A 1 110 ? 5.677 13.404 -15.969 1.00 91.38 110 ARG A C 1
ATOM 848 O O . ARG A 1 110 ? 5.310 14.552 -16.154 1.00 91.38 110 ARG A O 1
ATOM 855 N N . LEU A 1 111 ? 5.096 12.363 -16.560 1.00 85.81 111 LEU A N 1
ATOM 856 C CA . LEU A 1 111 ? 3.980 12.527 -17.499 1.00 85.81 111 LEU A CA 1
ATOM 857 C C . LEU A 1 111 ? 2.751 13.175 -16.847 1.00 85.81 111 LEU A C 1
ATOM 859 O O . LEU A 1 111 ? 2.038 13.922 -17.504 1.00 85.81 111 LEU A O 1
ATOM 863 N N . LEU A 1 112 ? 2.512 12.906 -15.561 1.00 85.00 112 LEU A N 1
ATOM 864 C CA . LEU A 1 112 ? 1.342 13.411 -14.838 1.00 85.00 112 LEU A CA 1
ATOM 865 C C . LEU A 1 112 ? 1.517 14.819 -14.258 1.00 85.00 112 LEU A C 1
ATOM 867 O O . LEU A 1 112 ? 0.520 15.483 -13.994 1.00 85.00 112 LEU A O 1
ATOM 871 N N . THR A 1 113 ? 2.752 15.256 -14.002 1.00 86.69 113 THR A N 1
ATOM 872 C CA . THR A 1 113 ? 3.029 16.537 -13.315 1.00 86.69 113 THR A CA 1
ATOM 873 C C . THR A 1 113 ? 3.883 17.501 -14.118 1.00 86.69 113 THR A C 1
ATOM 875 O O . THR A 1 113 ? 4.106 18.625 -13.671 1.00 86.69 113 THR A O 1
ATOM 878 N N . ASP A 1 114 ? 4.414 17.040 -15.248 1.00 85.69 114 ASP A N 1
ATOM 879 C CA . ASP A 1 114 ? 5.467 17.689 -16.026 1.00 85.69 114 ASP A CA 1
ATOM 880 C C . ASP A 1 114 ? 6.736 18.018 -15.207 1.00 85.69 114 ASP A C 1
ATOM 882 O O . ASP A 1 114 ? 7.519 18.917 -15.506 1.00 85.69 114 ASP A O 1
ATOM 886 N N . ARG A 1 115 ? 6.962 17.285 -14.109 1.00 89.88 115 ARG A N 1
ATOM 887 C CA . ARG A 1 115 ? 8.102 17.488 -13.206 1.00 89.88 115 ARG A CA 1
ATOM 888 C C . ARG A 1 115 ? 8.795 16.176 -12.899 1.00 89.88 115 ARG A C 1
ATOM 890 O O . ARG A 1 115 ? 8.168 15.128 -12.807 1.00 89.88 115 ARG A O 1
ATOM 897 N N . MET A 1 116 ? 10.104 16.229 -12.676 1.00 94.38 116 MET A N 1
ATOM 898 C CA . MET A 1 116 ? 10.805 15.096 -12.071 1.00 94.38 116 MET A CA 1
ATOM 899 C C . MET A 1 116 ? 10.366 14.932 -10.603 1.00 94.38 116 MET A C 1
ATOM 901 O O . MET A 1 116 ? 10.108 15.938 -9.937 1.00 94.38 116 MET A O 1
ATOM 905 N N . PRO A 1 117 ? 10.345 13.699 -10.059 1.00 95.56 117 PRO A N 1
ATOM 906 C CA . PRO A 1 117 ? 10.073 13.474 -8.639 1.00 95.56 117 PRO A CA 1
ATOM 907 C C . PRO A 1 117 ? 11.124 14.123 -7.728 1.00 95.56 117 PRO A C 1
ATOM 909 O O . PRO A 1 117 ? 10.801 14.512 -6.608 1.00 95.56 117 PRO A O 1
ATOM 912 N N . PHE A 1 118 ? 12.364 14.266 -8.213 1.00 96.81 118 PHE A N 1
ATOM 913 C CA . PHE A 1 118 ? 13.472 14.892 -7.494 1.00 96.81 118 PHE A CA 1
ATOM 914 C C . PHE A 1 118 ? 14.245 15.850 -8.403 1.00 96.81 118 PHE A C 1
ATOM 916 O O . PHE A 1 118 ? 14.400 15.608 -9.599 1.00 96.81 118 PHE A O 1
ATOM 923 N N . SER A 1 119 ? 14.760 16.930 -7.819 1.00 92.31 119 SER A N 1
ATOM 924 C CA . SER A 1 119 ? 15.523 17.969 -8.515 1.00 92.31 119 SER A CA 1
ATOM 925 C C . SER A 1 119 ? 16.662 18.484 -7.639 1.00 92.31 119 SER A C 1
ATOM 927 O O . SER A 1 119 ? 16.529 18.519 -6.416 1.00 92.31 119 SER A O 1
ATOM 929 N N . GLY A 1 120 ? 17.753 18.942 -8.250 1.00 93.75 120 GLY A N 1
ATOM 930 C CA . GLY A 1 120 ? 18.889 19.535 -7.546 1.00 93.75 120 GLY A CA 1
ATOM 931 C C . GLY A 1 120 ? 20.215 19.177 -8.207 1.00 93.75 120 GLY A C 1
ATOM 932 O O . GLY A 1 120 ? 20.267 18.819 -9.378 1.00 93.75 120 GLY A O 1
ATOM 933 N N . THR A 1 121 ? 21.298 19.267 -7.442 1.00 94.62 121 THR A N 1
ATOM 934 C CA . THR A 1 121 ? 22.604 18.727 -7.847 1.00 94.62 121 THR A CA 1
ATOM 935 C C . THR A 1 121 ? 22.558 17.203 -7.949 1.00 94.62 121 THR A C 1
ATOM 937 O O . THR A 1 121 ? 21.738 16.559 -7.292 1.00 94.62 121 THR A O 1
ATOM 940 N N . GLU A 1 122 ? 23.492 16.600 -8.687 1.00 89.25 122 GLU A N 1
ATOM 941 C CA . GLU A 1 122 ? 23.564 15.138 -8.817 1.00 89.25 122 GLU A CA 1
ATOM 942 C C . GLU A 1 122 ? 23.592 14.429 -7.456 1.00 89.25 122 GLU A C 1
ATOM 944 O O . GLU A 1 122 ? 22.886 13.450 -7.224 1.00 89.25 122 GLU A O 1
ATOM 949 N N . ARG A 1 123 ? 24.340 14.968 -6.488 1.00 91.31 123 ARG A N 1
ATOM 950 C CA . ARG A 1 123 ? 24.399 14.400 -5.136 1.00 91.31 123 ARG A CA 1
ATOM 951 C C . ARG A 1 123 ? 23.050 14.466 -4.412 1.00 91.31 123 ARG A C 1
ATOM 953 O O . ARG A 1 123 ? 22.706 13.528 -3.696 1.00 91.31 123 ARG A O 1
ATOM 960 N N . GLN A 1 124 ? 22.301 15.555 -4.586 1.00 95.06 124 GLN A N 1
ATOM 961 C CA . GLN A 1 124 ? 20.973 15.716 -3.988 1.00 95.06 124 GLN A CA 1
ATOM 962 C C . GLN A 1 124 ? 19.963 14.766 -4.625 1.00 95.06 124 GLN A C 1
ATOM 964 O O . GLN A 1 124 ? 19.244 14.094 -3.895 1.00 95.06 124 GLN A O 1
ATOM 969 N N . ILE A 1 125 ? 19.957 14.656 -5.956 1.00 95.69 125 ILE A N 1
ATOM 970 C CA . ILE A 1 125 ? 19.067 13.744 -6.686 1.00 95.69 125 ILE A CA 1
ATOM 971 C C . ILE A 1 125 ? 19.366 12.293 -6.299 1.00 95.69 125 ILE A C 1
ATOM 973 O O . ILE A 1 125 ? 18.453 11.550 -5.949 1.00 95.69 125 ILE A O 1
ATOM 977 N N . THR A 1 126 ? 20.645 11.913 -6.254 1.00 92.88 126 THR A N 1
ATOM 978 C CA . THR A 1 126 ? 21.077 10.577 -5.816 1.00 92.88 126 THR A CA 1
ATOM 979 C C . THR A 1 126 ? 20.576 10.273 -4.404 1.00 92.88 126 THR A C 1
ATOM 981 O O . THR A 1 126 ? 19.947 9.244 -4.172 1.00 92.88 126 THR A O 1
ATOM 984 N N . HIS A 1 127 ? 20.809 11.181 -3.453 1.00 95.25 127 HIS A N 1
ATOM 985 C CA . HIS A 1 127 ? 20.340 11.010 -2.078 1.00 95.25 127 HIS A CA 1
ATOM 986 C C . HIS A 1 127 ? 18.806 10.941 -1.994 1.00 95.25 127 HIS A C 1
ATOM 988 O O . HIS A 1 127 ? 18.266 10.118 -1.257 1.00 95.25 127 HIS A O 1
ATOM 994 N N . ALA A 1 128 ? 18.098 11.749 -2.784 1.00 96.31 128 ALA A N 1
ATOM 995 C CA . ALA A 1 128 ? 16.644 11.758 -2.813 1.00 96.31 128 ALA A CA 1
ATOM 996 C C . ALA A 1 128 ? 16.067 10.448 -3.366 1.00 96.31 128 ALA A C 1
ATOM 998 O O . ALA A 1 128 ? 15.147 9.879 -2.772 1.00 96.31 128 ALA A O 1
ATOM 999 N N . HIS A 1 129 ? 16.658 9.897 -4.432 1.00 96.94 129 HIS A N 1
ATOM 1000 C CA . HIS A 1 129 ? 16.293 8.571 -4.922 1.00 96.94 129 HIS A CA 1
ATOM 1001 C C . HIS A 1 129 ? 16.466 7.508 -3.840 1.00 96.94 129 HIS A C 1
ATOM 1003 O O . HIS A 1 129 ? 15.568 6.684 -3.704 1.00 96.94 129 HIS A O 1
ATOM 1009 N N . LEU A 1 130 ? 17.518 7.576 -3.021 1.00 95.50 130 LEU A N 1
ATOM 1010 C CA . LEU A 1 130 ? 17.770 6.609 -1.950 1.00 95.50 130 LEU A CA 1
ATOM 1011 C C . LEU A 1 130 ? 16.823 6.749 -0.749 1.00 95.50 130 LEU A C 1
ATOM 1013 O O . LEU A 1 130 ? 16.343 5.733 -0.250 1.00 95.50 130 LEU A O 1
ATOM 1017 N N . GLU A 1 131 ? 16.532 7.972 -0.292 1.00 93.56 131 GLU A N 1
ATOM 1018 C CA . GLU A 1 131 ? 15.929 8.164 1.040 1.00 93.56 131 GLU A CA 1
ATOM 1019 C C . GLU A 1 131 ? 14.690 9.062 1.085 1.00 93.56 131 GLU A C 1
ATOM 1021 O O . GLU A 1 131 ? 13.869 8.910 1.987 1.00 93.56 131 GLU A O 1
ATOM 1026 N N . GLN A 1 132 ? 14.498 9.969 0.126 1.00 94.69 132 GLN A N 1
ATOM 1027 C CA . GLN A 1 132 ? 13.424 10.963 0.223 1.00 94.69 132 GLN A CA 1
ATOM 1028 C C . GLN A 1 132 ? 12.154 10.495 -0.493 1.00 94.69 132 GLN A C 1
ATOM 1030 O O . GLN A 1 132 ? 12.229 10.108 -1.664 1.00 94.69 132 GLN A O 1
ATOM 1035 N N . PRO A 1 133 ? 10.974 10.528 0.148 1.00 91.38 133 PRO A N 1
ATOM 1036 C CA . PRO A 1 133 ? 9.727 10.328 -0.577 1.00 91.38 133 PRO A CA 1
ATOM 1037 C C . PRO A 1 133 ? 9.519 11.477 -1.583 1.00 91.38 133 PRO A C 1
ATOM 1039 O O . PRO A 1 133 ? 9.862 12.620 -1.272 1.00 91.38 133 PRO A O 1
ATOM 1042 N N . PRO A 1 134 ? 8.991 11.202 -2.789 1.00 93.69 134 PRO A N 1
ATOM 1043 C CA . PRO A 1 134 ? 8.613 12.257 -3.724 1.00 93.69 134 PRO A CA 1
ATOM 1044 C C . PRO A 1 134 ? 7.419 13.053 -3.181 1.00 93.69 134 PRO A C 1
ATOM 1046 O O . PRO A 1 134 ? 6.679 12.570 -2.320 1.00 93.69 134 PRO A O 1
ATOM 1049 N N . VAL A 1 135 ? 7.223 14.267 -3.695 1.00 94.62 135 VAL A N 1
ATOM 1050 C CA . VAL A 1 135 ? 6.037 15.074 -3.372 1.00 94.62 135 VAL A CA 1
ATOM 1051 C C . VAL A 1 135 ? 4.784 14.329 -3.861 1.00 94.62 135 VAL A C 1
ATOM 1053 O O . VAL A 1 135 ? 4.790 13.835 -4.987 1.00 94.62 135 VAL A O 1
ATOM 1056 N N . PRO A 1 136 ? 3.712 14.209 -3.060 1.00 92.12 136 PRO A N 1
ATOM 1057 C CA . PRO A 1 136 ? 2.476 13.581 -3.518 1.00 92.12 136 PRO A CA 1
ATOM 1058 C C . PRO A 1 136 ? 1.912 14.257 -4.777 1.00 92.12 136 PRO A C 1
ATOM 1060 O O . PRO A 1 136 ? 1.859 15.484 -4.881 1.00 92.12 136 PRO A O 1
ATOM 1063 N N . LEU A 1 137 ? 1.462 13.456 -5.745 1.00 86.75 137 LEU A N 1
ATOM 1064 C CA . LEU A 1 137 ? 0.975 13.938 -7.042 1.00 86.75 137 LEU A CA 1
ATOM 1065 C C . LEU A 1 137 ? -0.177 14.946 -6.906 1.00 86.75 137 LEU A C 1
ATOM 1067 O O . LEU A 1 137 ? -0.229 15.934 -7.638 1.00 86.75 137 LEU A O 1
ATOM 1071 N N . ARG A 1 138 ? -1.083 14.732 -5.949 1.00 88.31 138 ARG A N 1
ATOM 1072 C CA . ARG A 1 138 ? -2.264 15.571 -5.705 1.00 88.31 138 ARG A CA 1
ATOM 1073 C C . ARG A 1 138 ? -1.935 16.914 -5.061 1.00 88.31 138 ARG A C 1
ATOM 1075 O O . ARG A 1 138 ? -2.760 17.819 -5.149 1.00 88.31 138 ARG A O 1
ATOM 1082 N N . GLU A 1 139 ? -0.749 17.073 -4.472 1.00 88.31 139 GLU A N 1
ATOM 1083 C CA . GLU A 1 139 ? -0.254 18.392 -4.051 1.00 88.31 139 GLU A CA 1
ATOM 1084 C C . GLU A 1 139 ? 0.140 19.255 -5.258 1.00 88.31 139 GLU A C 1
ATOM 1086 O O . GLU A 1 139 ? -0.007 20.475 -5.224 1.00 88.31 139 GLU A O 1
ATOM 1091 N N . LEU A 1 140 ? 0.603 18.628 -6.346 1.00 84.94 140 LEU A N 1
ATOM 1092 C CA . LEU A 1 140 ? 0.993 19.310 -7.583 1.00 84.94 140 LEU A CA 1
ATOM 1093 C C . LEU A 1 140 ? -0.164 19.433 -8.578 1.00 84.94 140 LEU A C 1
ATOM 1095 O O . LEU A 1 140 ? -0.216 20.374 -9.367 1.00 84.94 140 LEU A O 1
ATOM 1099 N N . SER A 1 141 ? -1.077 18.467 -8.581 1.00 77.00 141 SER A N 1
ATOM 1100 C CA . SER A 1 141 ? -2.199 18.386 -9.515 1.00 77.00 141 SER A CA 1
ATOM 1101 C C . SER A 1 141 ? -3.410 17.732 -8.835 1.00 77.00 141 SER A C 1
ATOM 1103 O O . SER A 1 141 ? -3.595 16.517 -8.925 1.00 77.00 141 SER A O 1
ATOM 1105 N N . PRO A 1 142 ? -4.275 18.524 -8.168 1.00 74.50 142 PRO A N 1
ATOM 1106 C CA . PRO A 1 142 ? -5.401 18.013 -7.373 1.00 74.50 142 PRO A CA 1
ATOM 1107 C C . PRO A 1 142 ? -6.430 17.174 -8.147 1.00 74.50 142 PRO A C 1
ATOM 1109 O O . PRO A 1 142 ? -7.170 16.402 -7.539 1.00 74.50 142 PRO A O 1
ATOM 1112 N N . ASN A 1 143 ? -6.469 17.311 -9.477 1.00 70.06 143 ASN A N 1
ATOM 1113 C CA . ASN A 1 143 ? -7.357 16.557 -10.368 1.00 70.06 143 ASN A CA 1
ATOM 1114 C C . ASN A 1 143 ? -6.919 15.095 -10.564 1.00 70.06 143 ASN A C 1
ATOM 1116 O O . ASN A 1 143 ? -7.690 14.286 -11.079 1.00 70.06 143 ASN A O 1
ATOM 1120 N N . ILE A 1 144 ? -5.694 14.740 -10.161 1.00 73.94 144 ILE A N 1
ATOM 1121 C CA . ILE A 1 144 ? -5.220 13.358 -10.205 1.00 73.94 144 ILE A CA 1
ATOM 1122 C C . ILE A 1 144 ? -6.005 12.532 -9.182 1.00 73.94 144 ILE A C 1
ATOM 1124 O O . ILE A 1 144 ? -6.131 12.885 -8.008 1.00 73.94 144 ILE A O 1
ATOM 1128 N N . SER A 1 145 ? -6.531 11.395 -9.630 1.00 74.62 145 SER A N 1
ATOM 1129 C CA . SER A 1 145 ? -7.234 10.464 -8.751 1.00 74.62 145 SER A CA 1
ATOM 1130 C C . SER A 1 145 ? -6.297 9.887 -7.687 1.00 74.62 145 SER A C 1
ATOM 1132 O O . SER A 1 145 ? -5.159 9.520 -7.983 1.00 74.62 145 SER A O 1
ATOM 1134 N N . ILE A 1 146 ? -6.812 9.701 -6.469 1.00 68.88 146 ILE A N 1
ATOM 1135 C CA . ILE A 1 146 ? -6.092 9.040 -5.368 1.00 68.88 146 ILE A CA 1
ATOM 1136 C C . ILE A 1 146 ? -5.545 7.658 -5.760 1.00 68.88 146 ILE A C 1
ATOM 1138 O O . ILE A 1 146 ? -4.483 7.254 -5.297 1.00 68.88 146 ILE A O 1
ATOM 1142 N N . PHE A 1 147 ? -6.222 6.948 -6.668 1.00 70.12 147 PHE A N 1
ATOM 1143 C CA . PHE A 1 147 ? -5.767 5.642 -7.144 1.00 70.12 147 PHE A CA 1
ATOM 1144 C C . PHE A 1 147 ? -4.530 5.737 -8.046 1.00 70.12 147 PHE A C 1
ATOM 1146 O O . PHE A 1 147 ? -3.631 4.902 -7.946 1.00 70.12 147 PHE A O 1
ATOM 1153 N N . VAL A 1 148 ? -4.476 6.757 -8.910 1.00 78.56 148 VAL A N 1
ATOM 1154 C CA . VAL A 1 148 ? -3.312 7.028 -9.766 1.00 78.56 148 VAL A CA 1
ATOM 1155 C C . VAL A 1 148 ? -2.135 7.463 -8.897 1.00 78.56 148 VAL A C 1
ATOM 1157 O O . VAL A 1 148 ? -1.030 6.956 -9.073 1.00 78.56 148 VAL A O 1
ATOM 1160 N N . GLU A 1 149 ? -2.386 8.324 -7.904 1.00 84.81 149 GLU A N 1
ATOM 1161 C CA . GLU A 1 149 ? -1.378 8.711 -6.917 1.00 84.81 149 GLU A CA 1
ATOM 1162 C C . GLU A 1 149 ? -0.794 7.497 -6.199 1.00 84.81 149 GLU A C 1
ATOM 1164 O O . GLU A 1 149 ? 0.413 7.272 -6.248 1.00 84.81 149 GLU A O 1
ATOM 1169 N N . HIS A 1 150 ? -1.644 6.660 -5.605 1.00 84.38 150 HIS A N 1
ATOM 1170 C CA . HIS A 1 150 ? -1.194 5.471 -4.890 1.00 84.38 150 HIS A CA 1
ATOM 1171 C C . HIS A 1 150 ? -0.373 4.524 -5.781 1.00 84.38 150 HIS A C 1
ATOM 1173 O O . HIS A 1 150 ? 0.648 3.989 -5.342 1.00 84.38 150 HIS A O 1
ATOM 1179 N N . LEU A 1 151 ? -0.766 4.344 -7.049 1.00 87.38 151 LEU A N 1
ATOM 1180 C CA . LEU A 1 151 ? -0.008 3.536 -8.002 1.00 87.38 151 LEU A CA 1
ATOM 1181 C C . LEU A 1 151 ? 1.405 4.081 -8.220 1.00 87.38 151 LEU A C 1
ATOM 1183 O O . LEU A 1 151 ? 2.369 3.325 -8.089 1.00 87.38 151 LEU A O 1
ATOM 1187 N N . VAL A 1 152 ? 1.534 5.373 -8.523 1.00 92.81 152 VAL A N 1
ATOM 1188 C CA . VAL A 1 152 ? 2.834 5.996 -8.812 1.00 92.81 152 VAL A CA 1
ATOM 1189 C C . VAL A 1 152 ? 3.714 6.026 -7.566 1.00 92.81 152 VAL A C 1
ATOM 1191 O O . VAL A 1 152 ? 4.884 5.651 -7.632 1.00 92.81 152 VAL A O 1
ATOM 1194 N N . MET A 1 153 ? 3.148 6.371 -6.408 1.00 92.25 153 MET A N 1
ATOM 1195 C CA . MET A 1 153 ? 3.888 6.405 -5.144 1.00 92.25 153 MET A CA 1
ATOM 1196 C C . MET A 1 153 ? 4.404 5.015 -4.747 1.00 92.25 153 MET A C 1
ATOM 1198 O O . MET A 1 153 ? 5.537 4.892 -4.283 1.00 92.25 153 MET A O 1
ATOM 1202 N N . LYS A 1 154 ? 3.628 3.950 -4.998 1.00 91.75 154 LYS A N 1
ATOM 1203 C CA . LYS A 1 154 ? 4.060 2.567 -4.744 1.00 91.75 154 LYS A CA 1
ATOM 1204 C C . LYS A 1 154 ? 5.139 2.085 -5.719 1.00 91.75 154 LYS A C 1
ATOM 1206 O O . LYS A 1 154 ? 6.027 1.340 -5.313 1.00 91.75 154 LYS A O 1
ATOM 1211 N N . LEU A 1 155 ? 5.119 2.523 -6.981 1.00 96.50 155 LEU A N 1
ATOM 1212 C CA . LEU A 1 155 ? 6.223 2.269 -7.922 1.00 96.50 155 LEU A CA 1
ATOM 1213 C C . LEU A 1 155 ? 7.528 2.936 -7.462 1.00 96.50 155 LEU A C 1
ATOM 1215 O O . LEU A 1 155 ? 8.597 2.341 -7.581 1.00 96.50 155 LEU A O 1
ATOM 1219 N N . LEU A 1 156 ? 7.429 4.132 -6.876 1.00 98.00 156 LEU A N 1
ATOM 1220 C CA . LEU A 1 156 ? 8.556 4.923 -6.371 1.00 98.00 156 LEU A CA 1
ATOM 1221 C C . LEU A 1 156 ? 9.034 4.515 -4.964 1.00 98.00 156 LEU A C 1
ATOM 1223 O O . LEU A 1 156 ? 9.889 5.194 -4.382 1.00 98.00 156 LEU A O 1
ATOM 1227 N N . ALA A 1 157 ? 8.530 3.404 -4.413 1.00 97.06 157 ALA A N 1
ATOM 1228 C CA . ALA A 1 157 ? 9.001 2.877 -3.138 1.00 97.06 157 ALA A CA 1
ATOM 1229 C C . ALA A 1 157 ? 10.500 2.532 -3.202 1.00 97.06 157 ALA A C 1
ATOM 1231 O O . ALA A 1 157 ? 11.008 2.011 -4.200 1.00 97.06 157 ALA A O 1
ATOM 1232 N N . LYS A 1 158 ? 11.235 2.837 -2.128 1.00 96.56 158 LYS A N 1
ATOM 1233 C CA . LYS A 1 158 ? 12.705 2.769 -2.134 1.00 96.56 158 LYS A CA 1
ATOM 1234 C C . LYS A 1 158 ? 13.215 1.338 -2.196 1.00 96.56 158 LYS A C 1
ATOM 1236 O O . LYS A 1 158 ? 14.067 1.026 -3.021 1.00 96.56 158 LYS A O 1
ATOM 1241 N N . GLN A 1 159 ? 12.648 0.458 -1.375 1.00 94.31 159 GLN A N 1
ATOM 1242 C CA . GLN A 1 159 ? 12.988 -0.959 -1.384 1.00 94.31 159 GLN A CA 1
ATOM 1243 C C . GLN A 1 159 ? 12.215 -1.678 -2.500 1.00 94.31 159 GLN A C 1
ATOM 1245 O O . GLN A 1 159 ? 10.989 -1.556 -2.549 1.00 94.31 159 GLN A O 1
ATOM 1250 N N . PRO A 1 160 ? 12.870 -2.496 -3.348 1.00 92.12 160 PRO A N 1
ATOM 1251 C CA . PRO A 1 160 ? 12.190 -3.233 -4.416 1.00 92.12 160 PRO A CA 1
ATOM 1252 C C . PRO A 1 160 ? 11.013 -4.085 -3.929 1.00 92.12 160 PRO A C 1
ATOM 1254 O O . PRO A 1 160 ? 10.009 -4.207 -4.617 1.00 92.12 160 PRO A O 1
ATOM 1257 N N . ARG A 1 161 ? 11.099 -4.661 -2.724 1.00 91.00 161 ARG A N 1
ATOM 1258 C CA . ARG A 1 161 ? 10.031 -5.490 -2.132 1.00 91.00 161 ARG A CA 1
ATOM 1259 C C . ARG A 1 161 ? 8.748 -4.737 -1.775 1.00 91.00 161 ARG A C 1
ATOM 1261 O O . ARG A 1 161 ? 7.713 -5.382 -1.668 1.00 91.00 161 ARG A O 1
ATOM 1268 N N . ASP A 1 162 ? 8.826 -3.420 -1.605 1.00 89.00 162 ASP A N 1
ATOM 1269 C CA . ASP A 1 162 ? 7.673 -2.582 -1.262 1.00 89.00 162 ASP A CA 1
ATOM 1270 C C . ASP A 1 162 ? 6.933 -2.102 -2.531 1.00 89.00 162 ASP A C 1
ATOM 1272 O O . ASP A 1 162 ? 5.828 -1.559 -2.457 1.00 89.00 162 ASP A O 1
ATOM 1276 N N . ARG A 1 163 ? 7.526 -2.337 -3.713 1.00 95.25 163 ARG A N 1
ATOM 1277 C CA . ARG A 1 163 ? 6.924 -2.079 -5.027 1.00 95.25 163 ARG A CA 1
ATOM 1278 C C . ARG A 1 163 ? 5.994 -3.224 -5.434 1.00 95.25 163 ARG A C 1
ATOM 1280 O O . ARG A 1 163 ? 5.880 -4.253 -4.768 1.00 95.25 163 ARG A O 1
ATOM 1287 N N . TYR A 1 164 ? 5.329 -3.057 -6.574 1.00 89.06 164 TYR A N 1
ATOM 1288 C CA . TYR A 1 164 ? 4.576 -4.141 -7.202 1.00 89.06 164 TYR A CA 1
ATOM 1289 C C . TYR A 1 164 ? 5.483 -5.323 -7.561 1.00 89.06 164 TYR A C 1
ATOM 1291 O O . TYR A 1 164 ? 6.666 -5.164 -7.859 1.00 89.06 164 TYR A O 1
ATOM 1299 N N . ALA A 1 165 ? 4.916 -6.528 -7.534 1.00 84.00 165 ALA A N 1
ATOM 1300 C CA . ALA A 1 165 ? 5.685 -7.749 -7.734 1.00 84.00 165 ALA A CA 1
ATOM 1301 C C . ALA A 1 165 ? 6.143 -7.923 -9.189 1.00 84.00 165 ALA A C 1
ATOM 1303 O O . ALA A 1 165 ? 7.193 -8.524 -9.417 1.00 84.00 165 ALA A O 1
ATOM 1304 N N . SER A 1 166 ? 5.360 -7.418 -10.148 1.00 86.81 166 SER A N 1
ATOM 1305 C CA . SER A 1 166 ? 5.592 -7.562 -11.585 1.00 86.81 166 SER A CA 1
ATOM 1306 C C . SER A 1 166 ? 4.945 -6.432 -12.385 1.00 86.81 166 SER A C 1
ATOM 1308 O O . SER A 1 166 ? 3.997 -5.783 -11.938 1.00 86.81 166 SER A O 1
ATOM 1310 N N . VAL A 1 167 ? 5.422 -6.229 -13.614 1.00 86.44 167 VAL A N 1
ATOM 1311 C CA . VAL A 1 167 ? 4.832 -5.255 -14.542 1.00 86.44 167 VAL A CA 1
ATOM 1312 C C . VAL A 1 167 ? 3.420 -5.647 -14.988 1.00 86.44 167 VAL A C 1
ATOM 1314 O O . VAL A 1 167 ? 2.573 -4.772 -15.154 1.00 86.44 167 VAL A O 1
ATOM 1317 N N . SER A 1 168 ? 3.114 -6.946 -15.062 1.00 79.81 168 SER A N 1
ATOM 1318 C CA . SER A 1 168 ? 1.758 -7.453 -15.317 1.00 79.81 168 SER A CA 1
ATOM 1319 C C . SER A 1 168 ? 0.760 -6.964 -14.263 1.00 79.81 168 SER A C 1
ATOM 1321 O O . SER A 1 168 ? -0.366 -6.592 -14.595 1.00 79.81 168 SER A O 1
ATOM 1323 N N . GLN A 1 169 ? 1.179 -6.902 -12.990 1.00 81.25 169 GLN A N 1
ATOM 1324 C CA . GLN A 1 169 ? 0.352 -6.361 -11.910 1.00 81.25 169 GLN A CA 1
ATOM 1325 C C . GLN A 1 169 ? 0.035 -4.877 -12.145 1.00 81.25 169 GLN A C 1
ATOM 1327 O O . GLN A 1 169 ? -1.119 -4.469 -12.038 1.00 81.25 169 GLN A O 1
ATOM 1332 N N . VAL A 1 170 ? 1.041 -4.084 -12.524 1.00 82.69 170 VAL A N 1
ATOM 1333 C CA . VAL A 1 170 ? 0.894 -2.646 -12.813 1.00 82.69 170 VAL A CA 1
ATOM 1334 C C . VAL A 1 170 ? -0.032 -2.418 -14.007 1.00 82.69 170 VAL A C 1
ATOM 1336 O O . VAL A 1 170 ? -0.982 -1.640 -13.918 1.00 82.69 170 VAL A O 1
ATOM 1339 N N . ARG A 1 171 ? 0.187 -3.157 -15.100 1.00 78.69 171 ARG A N 1
ATOM 1340 C CA . ARG A 1 171 ? -0.630 -3.100 -16.317 1.00 78.69 171 ARG A CA 1
ATOM 1341 C C . ARG A 1 171 ? -2.098 -3.415 -16.039 1.00 78.69 171 ARG A C 1
ATOM 1343 O O . ARG A 1 171 ? -2.984 -2.718 -16.528 1.00 78.69 171 ARG A O 1
ATOM 1350 N N . SER A 1 172 ? -2.366 -4.427 -15.213 1.00 72.56 172 SER A N 1
ATOM 1351 C CA . SER A 1 172 ? -3.732 -4.776 -14.810 1.00 72.56 172 SER A CA 1
ATOM 1352 C C . SER A 1 172 ? -4.423 -3.646 -14.044 1.00 72.56 172 SER A C 1
ATOM 1354 O O . SER A 1 172 ? -5.616 -3.422 -14.247 1.00 72.56 172 SER A O 1
ATOM 1356 N N . ILE A 1 173 ? -3.704 -2.941 -13.165 1.00 72.81 173 ILE A N 1
ATOM 1357 C CA . ILE A 1 173 ? -4.271 -1.828 -12.391 1.00 72.81 173 ILE A CA 1
ATOM 1358 C C . ILE A 1 173 ? -4.580 -0.647 -13.316 1.00 72.81 173 ILE A C 1
ATOM 1360 O O . ILE A 1 173 ? -5.681 -0.103 -13.263 1.00 72.81 173 ILE A O 1
ATOM 1364 N N . LEU A 1 174 ? -3.654 -0.297 -14.212 1.00 70.00 174 LEU A N 1
ATOM 1365 C CA . LEU A 1 174 ? -3.822 0.807 -15.164 1.00 70.00 174 LEU A CA 1
ATOM 1366 C C . LEU A 1 174 ? -4.978 0.576 -16.137 1.00 70.00 174 LEU A C 1
ATOM 1368 O O . LEU A 1 174 ? -5.818 1.455 -16.306 1.00 70.00 174 LEU A O 1
ATOM 1372 N N . ARG A 1 175 ? -5.081 -0.628 -16.711 1.00 68.31 175 ARG A N 1
ATOM 1373 C CA . ARG A 1 175 ? -6.229 -1.028 -17.544 1.00 68.31 175 ARG A CA 1
ATOM 1374 C C . ARG A 1 175 ? -7.537 -1.001 -16.784 1.00 68.31 175 ARG A C 1
ATOM 1376 O O . ARG A 1 175 ? -8.572 -0.710 -17.373 1.00 68.31 175 ARG A O 1
ATOM 1383 N N . GLY A 1 176 ? -7.493 -1.309 -15.489 1.00 62.31 176 GLY A N 1
ATOM 1384 C CA . GLY A 1 176 ? -8.574 -0.975 -14.583 1.00 62.31 176 GLY A CA 1
ATOM 1385 C C . GLY A 1 176 ? -8.908 0.495 -14.770 1.00 62.31 176 GLY A C 1
ATOM 1386 O O . GLY A 1 176 ? -9.949 0.781 -15.345 1.00 62.31 176 GLY A O 1
ATOM 1387 N N . LEU A 1 177 ? -8.021 1.395 -14.326 1.00 61.00 177 LEU A N 1
ATOM 1388 C CA . LEU A 1 177 ? -8.225 2.854 -14.232 1.00 61.00 177 LEU A CA 1
ATOM 1389 C C . LEU A 1 177 ? -8.817 3.502 -15.496 1.00 61.00 177 LEU A C 1
ATOM 1391 O O . LEU A 1 177 ? -9.697 4.349 -15.362 1.00 61.00 177 LEU A O 1
ATOM 1395 N N . VAL A 1 178 ? -8.418 3.056 -16.691 1.00 54.53 178 VAL A N 1
ATOM 1396 C CA . VAL A 1 178 ? -8.948 3.546 -17.983 1.00 54.53 178 VAL A CA 1
ATOM 1397 C C . VAL A 1 178 ? -10.442 3.254 -18.145 1.00 54.53 178 VAL A C 1
ATOM 1399 O O . VAL A 1 178 ? -11.222 4.127 -18.515 1.00 54.53 178 VAL A O 1
ATOM 1402 N N . ASN A 1 179 ? -10.869 2.037 -17.806 1.00 49.31 179 ASN A N 1
ATOM 1403 C CA . ASN A 1 179 ? -12.255 1.602 -17.977 1.00 49.31 179 ASN A CA 1
ATOM 1404 C C . ASN A 1 179 ? -13.234 2.316 -17.017 1.00 49.31 179 ASN A C 1
ATOM 1406 O O . ASN A 1 179 ? -14.441 2.204 -17.207 1.00 49.31 179 ASN A O 1
ATOM 1410 N N . ALA A 1 180 ? -12.739 3.068 -16.019 1.00 47.66 180 ALA A N 1
ATOM 1411 C CA . ALA A 1 180 ? -13.561 3.939 -15.164 1.00 47.66 180 ALA A CA 1
ATOM 1412 C C . ALA A 1 180 ? -14.045 5.212 -15.846 1.00 47.66 180 ALA A C 1
ATOM 1414 O O . ALA A 1 180 ? -15.069 5.759 -15.452 1.00 47.66 180 ALA A O 1
ATOM 1415 N N . GLN A 1 181 ? -13.242 5.754 -16.763 1.00 41.78 181 GLN A N 1
ATOM 1416 C CA . GLN A 1 181 ? -13.353 7.151 -17.193 1.00 41.78 181 GLN A CA 1
ATOM 1417 C C . GLN A 1 181 ? -14.347 7.327 -18.357 1.00 41.78 181 GLN A C 1
ATOM 1419 O O . GLN A 1 181 ? -14.854 8.422 -18.563 1.00 41.78 181 GLN A O 1
ATOM 1424 N N . GLY A 1 182 ? -14.698 6.247 -19.070 1.00 36.50 182 GLY A N 1
ATOM 1425 C CA . GLY A 1 182 ? -15.608 6.263 -20.227 1.00 36.50 182 GLY A CA 1
ATOM 1426 C C . GLY A 1 182 ? -17.104 6.091 -19.922 1.00 36.50 182 GLY A C 1
ATOM 1427 O O . GLY A 1 182 ? -17.894 5.908 -20.846 1.00 36.50 182 GLY A O 1
ATOM 1428 N N . GLY A 1 183 ? -17.519 6.113 -18.654 1.00 29.97 183 GLY A N 1
ATOM 1429 C CA . GLY A 1 183 ? -18.921 5.972 -18.259 1.00 29.97 183 GLY A CA 1
ATOM 1430 C C . GLY A 1 183 ? -19.304 7.015 -17.220 1.00 29.97 183 GLY A C 1
ATOM 1431 O O . GLY A 1 183 ? -18.709 7.076 -16.147 1.00 29.97 183 GLY A O 1
ATOM 1432 N N . THR A 1 184 ? -20.323 7.823 -17.515 1.00 30.64 184 THR A N 1
ATOM 1433 C CA . THR A 1 184 ? -21.057 8.596 -16.508 1.00 30.64 184 THR A CA 1
ATOM 1434 C C . THR A 1 184 ? -21.749 7.632 -15.554 1.00 30.64 184 THR A C 1
ATOM 1436 O O . THR A 1 184 ? -22.907 7.297 -15.751 1.00 30.64 184 THR A O 1
ATOM 1439 N N . GLU A 1 185 ? -21.010 7.137 -14.573 1.00 31.20 185 GLU A N 1
ATOM 1440 C CA . GLU A 1 185 ? -21.472 6.633 -13.288 1.00 31.20 185 GLU A CA 1
ATOM 1441 C C . GLU A 1 185 ? -20.243 6.167 -12.519 1.00 31.20 185 GLU A C 1
ATOM 1443 O O . GLU A 1 185 ? -19.327 5.544 -13.049 1.00 31.20 185 GLU A O 1
ATOM 1448 N N . THR A 1 186 ? -20.205 6.533 -11.246 1.00 32.44 186 THR A N 1
ATOM 1449 C CA . THR A 1 186 ? -19.095 6.280 -10.341 1.00 32.44 186 THR A CA 1
ATOM 1450 C C . THR A 1 186 ? -18.927 4.778 -10.122 1.00 32.44 186 THR A C 1
ATOM 1452 O O . THR A 1 186 ? -19.475 4.212 -9.184 1.00 32.44 186 THR A O 1
ATOM 1455 N N . SER A 1 187 ? -18.172 4.119 -10.994 1.00 32.78 187 SER A N 1
ATOM 1456 C CA . SER A 1 187 ? -17.828 2.711 -10.852 1.00 32.78 187 SER A CA 1
ATOM 1457 C C . SER A 1 187 ? -16.344 2.547 -11.128 1.00 32.78 187 SER A C 1
ATOM 1459 O O . SER A 1 187 ? -15.890 2.943 -12.200 1.00 32.78 187 SER A O 1
ATOM 1461 N N . MET A 1 188 ? -15.606 2.015 -10.140 1.00 30.89 188 MET A N 1
ATOM 1462 C CA . MET A 1 188 ? -14.353 1.253 -10.287 1.00 30.89 188 MET A CA 1
ATOM 1463 C C . MET A 1 188 ? -13.695 0.896 -8.936 1.00 30.89 188 MET A C 1
ATOM 1465 O O . MET A 1 188 ? -14.100 1.492 -7.940 1.00 30.89 188 MET A O 1
ATOM 1469 N N . PRO A 1 189 ? -12.676 -0.010 -8.849 1.00 45.91 189 PRO A N 1
ATOM 1470 C CA . PRO A 1 189 ? -11.990 -0.756 -9.926 1.00 45.91 189 PRO A CA 1
ATOM 1471 C C . PRO A 1 189 ? -11.668 -2.249 -9.668 1.00 45.91 189 PRO A C 1
ATOM 1473 O O . PRO A 1 189 ? -11.016 -2.575 -8.691 1.00 45.91 189 PRO A O 1
ATOM 1476 N N . THR A 1 190 ? -11.993 -3.155 -10.591 1.00 38.69 190 THR A N 1
ATOM 1477 C CA . THR A 1 190 ? -11.152 -4.303 -11.017 1.00 38.69 190 THR A CA 1
ATOM 1478 C C . THR A 1 190 ? -11.987 -5.170 -11.956 1.00 38.69 190 THR A C 1
ATOM 1480 O O . THR A 1 190 ? -13.064 -5.649 -11.601 1.00 38.69 190 THR A O 1
ATOM 1483 N N . ALA A 1 191 ? -11.472 -5.463 -13.151 1.00 37.50 191 ALA A N 1
ATOM 1484 C CA . ALA A 1 191 ? -11.903 -6.657 -13.864 1.00 37.50 191 ALA A CA 1
ATOM 1485 C C . ALA A 1 191 ? -11.343 -7.871 -13.111 1.00 37.50 191 ALA A C 1
ATOM 1487 O O . ALA A 1 191 ? -10.328 -8.464 -13.456 1.00 37.50 191 ALA A O 1
ATOM 1488 N N . LEU A 1 192 ? -12.048 -8.217 -12.043 1.00 44.62 192 LEU A N 1
ATOM 1489 C CA . LEU A 1 192 ? -12.101 -9.502 -11.374 1.00 44.62 192 LEU A CA 1
ATOM 1490 C C . LEU A 1 192 ? -12.629 -10.543 -12.371 1.00 44.62 192 LEU A C 1
ATOM 1492 O O . LEU A 1 192 ? -13.746 -11.053 -12.237 1.00 44.62 192 LEU A O 1
ATOM 1496 N N . VAL A 1 193 ? -11.858 -10.827 -13.427 1.00 39.69 193 VAL A N 1
ATOM 1497 C CA . VAL A 1 193 ? -12.191 -11.879 -14.393 1.00 39.69 193 VAL A CA 1
ATOM 1498 C C . VAL A 1 193 ? -12.270 -13.188 -13.606 1.00 39.69 193 VAL A C 1
ATOM 1500 O O . VAL A 1 193 ? -11.313 -13.610 -12.968 1.00 39.69 193 VAL A O 1
ATOM 1503 N N . GLY A 1 194 ? -13.466 -13.776 -13.548 1.00 42.09 194 GLY A N 1
ATOM 1504 C CA . GLY A 1 194 ? -13.748 -14.977 -12.751 1.00 42.09 194 GLY A CA 1
ATOM 1505 C C . GLY A 1 194 ? -14.035 -14.753 -11.257 1.00 42.09 194 GLY A C 1
ATOM 1506 O O . GLY A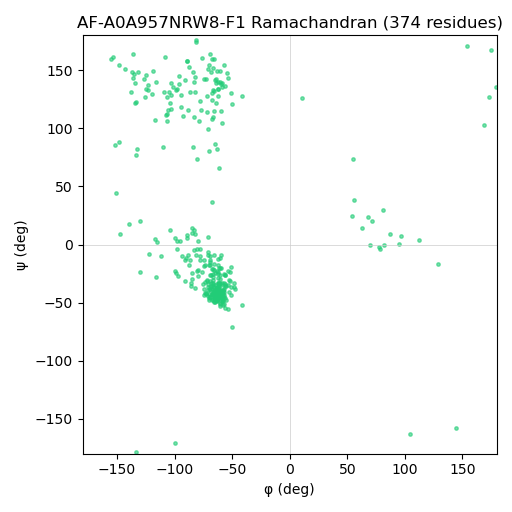 1 194 ? -14.339 -15.713 -10.554 1.00 42.09 194 GLY A O 1
ATOM 1507 N N . ARG A 1 195 ? -14.007 -13.514 -10.748 1.00 57.56 195 ARG A N 1
ATOM 1508 C CA . ARG A 1 195 ? -14.215 -13.206 -9.317 1.00 57.56 195 ARG A CA 1
ATOM 1509 C C . ARG A 1 195 ? -15.456 -12.352 -9.024 1.00 57.56 195 ARG A C 1
ATOM 1511 O O . ARG A 1 195 ? -15.741 -12.078 -7.861 1.00 57.56 195 ARG A O 1
ATOM 1518 N N . LYS A 1 196 ? -16.266 -12.050 -10.050 1.00 58.78 196 LYS A N 1
ATOM 1519 C CA . LYS A 1 196 ? -17.626 -11.482 -9.906 1.00 58.78 196 LYS A CA 1
ATOM 1520 C C . LYS A 1 196 ? -18.476 -12.242 -8.883 1.00 58.78 196 LYS A C 1
ATOM 1522 O O . LYS A 1 196 ? -19.227 -11.628 -8.137 1.00 58.78 196 LYS A O 1
ATOM 1527 N N . ARG A 1 197 ? -18.323 -13.572 -8.825 1.00 56.09 197 ARG A N 1
ATOM 1528 C CA . ARG A 1 197 ? -19.008 -14.427 -7.848 1.00 56.09 197 ARG A CA 1
ATOM 1529 C C . ARG A 1 197 ? -18.537 -14.164 -6.416 1.00 56.09 197 ARG A C 1
ATOM 1531 O O . ARG A 1 197 ? -19.372 -14.073 -5.531 1.00 56.09 197 ARG A O 1
ATOM 1538 N N . CYS A 1 198 ? -17.229 -14.019 -6.192 1.00 63.22 198 CYS A N 1
ATOM 1539 C CA . CYS A 1 198 ? -16.687 -13.695 -4.870 1.00 63.22 198 CYS A CA 1
ATOM 1540 C C . CYS A 1 198 ? -17.170 -12.321 -4.396 1.00 63.22 198 CYS A C 1
ATOM 1542 O O . CYS A 1 198 ? -17.599 -12.207 -3.258 1.00 63.22 198 CYS A O 1
ATOM 1544 N N . LEU A 1 199 ? -17.176 -11.313 -5.275 1.00 71.62 199 LEU A N 1
ATOM 1545 C CA . LEU A 1 199 ? -17.744 -10.004 -4.944 1.00 71.62 199 LEU A CA 1
ATOM 1546 C C . LEU A 1 199 ? -19.235 -10.062 -4.644 1.00 71.62 199 LEU A C 1
ATOM 1548 O O . LEU A 1 199 ? -19.660 -9.459 -3.675 1.00 71.62 199 LEU A O 1
ATOM 1552 N N . HIS A 1 200 ? -20.021 -10.791 -5.440 1.00 68.44 200 HIS A N 1
ATOM 1553 C CA . HIS A 1 200 ? -21.449 -10.961 -5.159 1.00 68.44 200 HIS A CA 1
ATOM 1554 C C . HIS A 1 200 ? -21.685 -11.593 -3.786 1.00 68.44 200 HIS A C 1
ATOM 1556 O O . HIS A 1 200 ? -22.589 -11.173 -3.078 1.00 68.44 200 HIS A O 1
ATOM 1562 N N . ILE A 1 201 ? -20.866 -12.578 -3.404 1.00 70.12 201 ILE A N 1
ATOM 1563 C CA . ILE A 1 201 ? -20.935 -13.191 -2.074 1.00 70.12 201 ILE A CA 1
ATOM 1564 C C . ILE A 1 201 ? -20.578 -12.164 -0.996 1.00 70.12 201 ILE A C 1
ATOM 1566 O O . ILE A 1 201 ? -21.335 -12.010 -0.049 1.00 70.12 201 ILE A O 1
ATOM 1570 N N . LEU A 1 202 ? -19.464 -11.439 -1.142 1.00 81.38 202 LEU A N 1
ATOM 1571 C CA . LEU A 1 202 ? -19.058 -10.417 -0.170 1.00 81.38 202 LEU A CA 1
ATOM 1572 C C . LEU A 1 202 ? -20.102 -9.297 -0.048 1.00 81.38 202 LEU A C 1
ATOM 1574 O O . LEU A 1 202 ? -20.405 -8.867 1.060 1.00 81.38 202 LEU A O 1
ATOM 1578 N N . GLN A 1 203 ? -20.697 -8.877 -1.165 1.00 81.81 203 GLN A N 1
ATOM 1579 C CA . GLN A 1 203 ? -21.759 -7.878 -1.191 1.00 81.81 203 GLN A CA 1
ATOM 1580 C C . GLN A 1 203 ? -23.019 -8.376 -0.481 1.00 81.81 203 GLN A C 1
ATOM 1582 O O . GLN A 1 203 ? -23.544 -7.659 0.361 1.00 81.81 203 GLN A O 1
ATOM 1587 N N . ALA A 1 204 ? -23.450 -9.612 -0.750 1.00 75.94 204 ALA A N 1
ATOM 1588 C CA . ALA A 1 204 ? -24.591 -10.213 -0.062 1.00 75.94 204 ALA A CA 1
ATOM 1589 C C . ALA A 1 204 ? -24.360 -10.299 1.457 1.00 75.94 204 ALA A C 1
ATOM 1591 O O . ALA A 1 204 ? -25.228 -9.912 2.230 1.00 75.94 204 ALA A O 1
ATOM 1592 N N . LEU A 1 205 ? -23.160 -10.708 1.888 1.00 82.56 205 LEU A N 1
ATOM 1593 C CA . LEU A 1 205 ? -22.800 -10.734 3.310 1.00 82.56 205 LEU A CA 1
ATOM 1594 C C . LEU A 1 205 ? -22.810 -9.331 3.936 1.00 82.56 205 LEU A C 1
ATOM 1596 O O . LEU A 1 205 ? -23.235 -9.153 5.076 1.00 82.56 205 LEU A O 1
ATOM 1600 N N . LEU A 1 206 ? -22.358 -8.311 3.210 1.00 84.81 206 LEU A N 1
ATOM 1601 C CA . LEU A 1 206 ? -22.422 -6.936 3.698 1.00 84.81 206 LEU A CA 1
ATOM 1602 C C . LEU A 1 206 ? -23.864 -6.427 3.797 1.00 84.81 206 LEU A C 1
ATOM 1604 O O . LEU A 1 206 ? -24.192 -5.722 4.752 1.00 84.81 206 LEU A O 1
ATOM 1608 N N . ASP A 1 207 ? -24.726 -6.790 2.853 1.00 82.94 207 ASP A N 1
ATOM 1609 C CA . ASP A 1 207 ? -26.143 -6.433 2.902 1.00 82.94 207 ASP A CA 1
ATOM 1610 C C . ASP A 1 207 ? -26.848 -7.118 4.093 1.00 82.94 207 ASP A C 1
ATOM 1612 O O . ASP A 1 207 ? -27.589 -6.454 4.819 1.00 82.94 207 ASP A O 1
ATOM 1616 N N . ASP A 1 208 ? -26.515 -8.378 4.397 1.00 80.69 208 ASP A N 1
ATOM 1617 C CA . ASP A 1 208 ? -26.970 -9.072 5.616 1.00 80.69 208 ASP A CA 1
ATOM 1618 C C . ASP A 1 208 ? -26.418 -8.421 6.900 1.00 80.69 208 ASP A C 1
ATOM 1620 O O . ASP A 1 208 ? -27.109 -8.333 7.921 1.00 80.69 208 ASP A O 1
ATOM 1624 N N . THR A 1 209 ? -25.184 -7.906 6.850 1.00 85.31 209 THR A N 1
ATOM 1625 C CA . THR A 1 209 ? -24.569 -7.165 7.966 1.00 85.31 209 THR A CA 1
ATOM 1626 C C . THR A 1 209 ? -25.317 -5.869 8.247 1.00 85.31 209 THR A C 1
ATOM 1628 O O . THR A 1 209 ? -25.603 -5.555 9.401 1.00 85.31 209 THR A O 1
ATOM 1631 N N . ARG A 1 210 ? -25.720 -5.144 7.199 1.00 82.25 210 ARG A N 1
ATOM 1632 C CA . ARG A 1 210 ? -26.559 -3.940 7.318 1.00 82.25 210 ARG A CA 1
ATOM 1633 C C . ARG A 1 210 ? -27.953 -4.240 7.868 1.00 82.25 210 ARG A C 1
ATOM 1635 O O . ARG A 1 210 ? -28.562 -3.358 8.464 1.00 82.25 210 ARG A O 1
ATOM 1642 N N . ALA A 1 211 ? -28.441 -5.470 7.710 1.00 81.00 211 ALA A N 1
ATOM 1643 C CA . ALA A 1 211 ? -29.674 -5.946 8.336 1.00 81.00 211 ALA A CA 1
ATOM 1644 C C . ALA A 1 211 ? -29.500 -6.343 9.820 1.00 81.00 211 ALA A C 1
ATOM 1646 O O . ALA A 1 211 ? -30.455 -6.803 10.444 1.00 81.00 211 ALA A O 1
ATOM 1647 N N . GLY A 1 212 ? -28.305 -6.158 10.398 1.00 81.12 212 GLY A N 1
ATOM 1648 C CA . GLY A 1 212 ? -28.020 -6.357 11.823 1.00 81.12 212 GLY A CA 1
ATOM 1649 C C . GLY A 1 212 ? -27.409 -7.715 12.176 1.00 81.12 212 GLY A C 1
ATOM 1650 O O . GLY A 1 212 ? -27.261 -8.020 13.358 1.00 81.12 212 GLY A O 1
ATOM 1651 N N . THR A 1 213 ? -27.045 -8.540 11.187 1.00 82.00 213 THR A N 1
ATOM 1652 C CA . THR A 1 213 ? -26.442 -9.861 11.433 1.00 82.00 213 THR A CA 1
ATOM 1653 C C . THR A 1 213 ? -24.956 -9.843 11.097 1.00 82.00 213 THR A C 1
ATOM 1655 O O . THR A 1 213 ? -24.598 -9.749 9.929 1.00 82.00 213 THR A O 1
ATOM 1658 N N . GLY A 1 214 ? -24.077 -9.972 12.093 1.00 84.38 214 GLY A N 1
ATOM 1659 C CA . GLY A 1 214 ? -22.632 -10.050 11.854 1.00 84.38 214 GLY A CA 1
ATOM 1660 C C . GLY A 1 214 ? -22.254 -11.226 10.947 1.00 84.38 214 GLY A C 1
ATOM 1661 O O . GLY A 1 214 ? -22.751 -12.337 11.127 1.00 84.38 214 GLY A O 1
ATOM 1662 N N . GLN A 1 215 ? -21.368 -10.982 9.981 1.00 87.88 215 GLN A N 1
ATOM 1663 C CA . GLN A 1 215 ? -20.915 -11.985 9.015 1.00 87.88 215 GLN A CA 1
ATOM 1664 C C . GLN A 1 215 ? -19.410 -12.228 9.113 1.00 87.88 215 GLN A C 1
ATOM 1666 O O . GLN A 1 215 ? -18.634 -11.316 9.399 1.00 87.88 215 GLN A O 1
ATOM 1671 N N . LEU A 1 216 ? -18.994 -13.458 8.806 1.00 87.00 216 LEU A N 1
ATOM 1672 C CA . LEU A 1 216 ? -17.591 -13.851 8.698 1.00 87.00 216 LEU A CA 1
ATOM 1673 C C . LEU A 1 216 ? -17.344 -14.502 7.338 1.00 87.00 216 LEU A C 1
ATOM 1675 O O . LEU A 1 216 ? -18.017 -15.461 6.959 1.00 87.00 216 LEU A O 1
ATOM 1679 N N . ALA A 1 217 ? -16.347 -13.998 6.613 1.00 84.56 217 ALA A N 1
ATOM 1680 C CA . ALA A 1 217 ? -15.951 -14.521 5.314 1.00 84.56 217 ALA A CA 1
ATOM 1681 C C . ALA A 1 217 ? -14.470 -14.887 5.313 1.00 84.56 217 ALA A C 1
ATOM 1683 O O . ALA A 1 217 ? -13.621 -14.091 5.707 1.00 84.56 217 ALA A O 1
ATOM 1684 N N . PHE A 1 218 ? -14.152 -16.067 4.783 1.00 81.19 218 PHE A N 1
ATOM 1685 C CA . PHE A 1 218 ? -12.772 -16.464 4.538 1.00 81.19 218 PHE A CA 1
ATOM 1686 C C . PHE A 1 218 ? -12.454 -16.430 3.045 1.00 81.19 218 PHE A C 1
ATOM 1688 O O . PHE A 1 218 ? -13.133 -17.059 2.229 1.00 81.19 218 PHE A O 1
ATOM 1695 N N . VAL A 1 219 ? -11.380 -15.726 2.687 1.00 80.56 219 VAL A N 1
ATOM 1696 C CA . VAL A 1 219 ? -10.894 -15.639 1.307 1.00 80.56 219 VAL A CA 1
ATOM 1697 C C . VAL A 1 219 ? -9.620 -16.466 1.163 1.00 80.56 219 VAL A C 1
ATOM 1699 O O . VAL A 1 219 ? -8.543 -16.066 1.599 1.00 80.56 219 VAL A O 1
ATOM 1702 N N . PHE A 1 220 ? -9.737 -17.620 0.507 1.00 70.88 220 PHE A N 1
ATOM 1703 C CA . PHE A 1 220 ? -8.622 -18.537 0.263 1.00 70.88 220 PHE A CA 1
ATOM 1704 C C . PHE A 1 220 ? -8.177 -18.548 -1.204 1.00 70.88 220 PHE A C 1
ATOM 1706 O O . PHE A 1 220 ? -8.899 -18.140 -2.119 1.00 70.88 220 PHE A O 1
ATOM 1713 N N . GLY A 1 221 ? -6.958 -19.034 -1.428 1.00 68.12 221 GLY A N 1
ATOM 1714 C CA . GLY A 1 221 ? -6.378 -19.237 -2.753 1.00 68.12 221 GLY A CA 1
ATOM 1715 C C . GLY A 1 221 ? -4.855 -19.185 -2.724 1.00 68.12 221 GLY A C 1
ATOM 1716 O O . GLY A 1 221 ? -4.261 -18.790 -1.718 1.00 68.12 221 GLY A O 1
ATOM 1717 N N . GLU A 1 222 ? -4.228 -19.548 -3.838 1.00 63.31 222 GLU A N 1
ATOM 1718 C CA . GLU A 1 222 ? -2.771 -19.545 -3.998 1.00 63.31 222 GLU A CA 1
ATOM 1719 C C . GLU A 1 222 ? -2.156 -18.160 -3.737 1.00 63.31 222 GLU A C 1
ATOM 1721 O O . GLU A 1 222 ? -2.824 -17.119 -3.821 1.00 63.31 222 GLU A O 1
ATOM 1726 N N . SER A 1 223 ? -0.881 -18.126 -3.346 1.00 67.12 223 SER A N 1
ATOM 1727 C CA . SER A 1 223 ? -0.165 -16.856 -3.184 1.00 67.12 223 SER A CA 1
ATOM 1728 C C . SER A 1 223 ? -0.152 -16.088 -4.510 1.00 67.12 223 SER A C 1
ATOM 1730 O O . SER A 1 223 ? -0.033 -16.687 -5.572 1.00 67.12 223 SER A O 1
ATOM 1732 N N . GLY A 1 224 ? -0.342 -14.768 -4.467 1.00 58.00 224 GLY A N 1
ATOM 1733 C CA . GLY A 1 224 ? -0.375 -13.932 -5.675 1.00 58.00 224 GLY A CA 1
ATOM 1734 C C . GLY A 1 224 ? -1.682 -13.955 -6.484 1.00 58.00 224 GLY A C 1
ATOM 1735 O O . GLY A 1 224 ? -1.826 -13.148 -7.393 1.00 58.00 224 GLY A O 1
ATOM 1736 N N . ILE A 1 225 ? -2.688 -14.768 -6.126 1.00 61.31 225 ILE A N 1
ATOM 1737 C CA . ILE A 1 225 ? -3.975 -14.854 -6.858 1.00 61.31 225 ILE A CA 1
ATOM 1738 C C . ILE A 1 225 ? -4.893 -13.613 -6.713 1.00 61.31 225 ILE A C 1
ATOM 1740 O O . ILE A 1 225 ? -6.053 -13.641 -7.124 1.00 61.31 225 ILE A O 1
ATOM 1744 N N . GLY A 1 226 ? -4.412 -12.537 -6.080 1.00 63.91 226 GLY A N 1
ATOM 1745 C CA . GLY A 1 226 ? -5.155 -11.280 -5.922 1.00 63.91 226 GLY A CA 1
ATOM 1746 C C . GLY A 1 226 ? -6.175 -11.252 -4.777 1.00 63.91 226 GLY A C 1
ATOM 1747 O O . GLY A 1 226 ? -7.181 -10.559 -4.883 1.00 63.91 226 GLY A O 1
ATOM 1748 N N . LYS A 1 227 ? -5.948 -11.996 -3.682 1.00 74.25 227 LYS A N 1
ATOM 1749 C CA . LYS A 1 227 ? -6.840 -11.994 -2.499 1.00 74.25 227 LYS A CA 1
ATOM 1750 C C . LYS A 1 227 ? -6.944 -10.608 -1.853 1.00 74.25 227 LYS A C 1
ATOM 1752 O O . LYS A 1 227 ? -8.050 -10.112 -1.680 1.00 74.25 227 LYS A O 1
ATOM 1757 N N . THR A 1 228 ? -5.801 -9.980 -1.577 1.00 73.94 228 THR A N 1
ATOM 1758 C CA . THR A 1 228 ? -5.723 -8.610 -1.050 1.00 73.94 228 THR A CA 1
ATOM 1759 C C . THR A 1 228 ? -6.395 -7.624 -1.998 1.00 73.94 228 THR A C 1
ATOM 1761 O O . THR A 1 228 ? -7.283 -6.898 -1.582 1.00 73.94 228 THR A O 1
ATOM 1764 N N . SER A 1 229 ? -6.117 -7.702 -3.303 1.00 72.19 229 SER A N 1
ATOM 1765 C CA . SER A 1 229 ? -6.752 -6.823 -4.295 1.00 72.19 229 SER A CA 1
ATOM 1766 C C . SER A 1 229 ? -8.276 -6.986 -4.385 1.00 72.19 229 SER A C 1
ATOM 1768 O O . SER A 1 229 ? -8.977 -6.011 -4.631 1.00 72.19 229 SER A O 1
ATOM 1770 N N . LEU A 1 230 ? -8.812 -8.195 -4.172 1.00 75.56 230 LEU A N 1
ATOM 1771 C CA . LEU A 1 230 ? -10.258 -8.426 -4.069 1.00 75.56 230 LEU A CA 1
ATOM 1772 C C . LEU A 1 230 ? -10.850 -7.725 -2.837 1.00 75.56 230 LEU A C 1
ATOM 1774 O O . LEU A 1 230 ? -11.899 -7.096 -2.949 1.00 75.56 230 LEU A O 1
ATOM 1778 N N . LEU A 1 231 ? -10.193 -7.841 -1.681 1.00 79.62 231 LEU A N 1
ATOM 1779 C CA . LEU A 1 231 ? -10.652 -7.237 -0.429 1.00 79.62 231 LEU A CA 1
ATOM 1780 C C . LEU A 1 231 ? -10.527 -5.710 -0.453 1.00 79.62 231 LEU A C 1
ATOM 1782 O O . LEU A 1 231 ? -11.476 -5.031 -0.082 1.00 79.62 231 LEU A O 1
ATOM 1786 N N . GLU A 1 232 ? -9.418 -5.175 -0.966 1.00 76.06 232 GLU A N 1
ATOM 1787 C CA . GLU A 1 232 ? -9.219 -3.739 -1.201 1.00 76.06 232 GLU A CA 1
ATOM 1788 C C . GLU A 1 232 ? -10.276 -3.182 -2.162 1.00 76.06 232 GLU A C 1
ATOM 1790 O O . GLU A 1 232 ? -10.846 -2.118 -1.920 1.00 76.06 232 GLU A O 1
ATOM 1795 N N . HIS A 1 233 ? -10.586 -3.914 -3.237 1.00 72.44 233 HIS A N 1
ATOM 1796 C CA . HIS A 1 233 ? -11.628 -3.505 -4.172 1.00 72.44 233 HIS A CA 1
ATOM 1797 C C . HIS A 1 233 ? -13.012 -3.485 -3.522 1.00 72.44 233 HIS A C 1
ATOM 1799 O O . HIS A 1 233 ? -13.756 -2.520 -3.689 1.00 72.44 233 HIS A O 1
ATOM 1805 N N . PHE A 1 234 ? -13.350 -4.535 -2.777 1.00 76.69 234 PHE A N 1
ATOM 1806 C CA . PHE A 1 234 ? -14.614 -4.617 -2.059 1.00 76.69 234 PHE A CA 1
ATOM 1807 C C . PHE A 1 234 ? -14.744 -3.496 -1.015 1.00 76.69 234 PHE A C 1
ATOM 1809 O O . PHE A 1 234 ? -15.758 -2.803 -0.969 1.00 76.69 234 PHE A O 1
ATOM 1816 N N . ALA A 1 235 ? -13.681 -3.250 -0.247 1.00 76.50 235 ALA A N 1
ATOM 1817 C CA . ALA A 1 235 ? -13.587 -2.152 0.708 1.00 76.50 235 ALA A CA 1
ATOM 1818 C C . ALA A 1 235 ? -13.818 -0.780 0.054 1.00 76.50 235 ALA A C 1
ATOM 1820 O O . ALA A 1 235 ? -14.580 0.032 0.575 1.00 76.50 235 ALA A O 1
ATOM 1821 N N . ALA A 1 236 ? -13.225 -0.534 -1.118 1.00 69.06 236 ALA A N 1
ATOM 1822 C CA . ALA A 1 236 ? -13.369 0.731 -1.838 1.00 69.06 236 ALA A CA 1
ATOM 1823 C C . ALA A 1 236 ? -14.800 1.003 -2.351 1.00 69.06 236 ALA A C 1
ATOM 1825 O O . ALA A 1 236 ? -15.154 2.158 -2.591 1.00 69.06 236 ALA A O 1
ATOM 1826 N N . GLN A 1 237 ? -15.635 -0.031 -2.518 1.00 65.94 237 GLN A N 1
ATOM 1827 C CA . GLN A 1 237 ? -17.033 0.113 -2.950 1.00 65.94 237 GLN A CA 1
ATOM 1828 C C . GLN A 1 237 ? -17.975 0.538 -1.810 1.00 65.94 237 GLN A C 1
ATOM 1830 O O . GLN A 1 237 ? -19.042 1.107 -2.057 1.00 65.94 237 GLN A O 1
ATOM 1835 N N . GLY A 1 238 ? -17.590 0.300 -0.554 1.00 62.00 238 GLY A N 1
ATOM 1836 C CA . GLY A 1 238 ? -18.413 0.556 0.624 1.00 62.00 238 GLY A CA 1
ATOM 1837 C C . GLY A 1 238 ? -18.406 2.017 1.074 1.00 62.00 238 GLY A C 1
ATOM 1838 O O . GLY A 1 238 ? -17.854 2.327 2.120 1.00 62.00 238 GLY A O 1
ATOM 1839 N N . ARG A 1 239 ? -19.078 2.927 0.352 1.00 57.19 239 ARG A N 1
ATOM 1840 C CA . ARG A 1 239 ? -19.179 4.364 0.728 1.00 57.19 239 ARG A CA 1
ATOM 1841 C C . ARG A 1 239 ? -19.823 4.653 2.098 1.00 57.19 239 ARG A C 1
ATOM 1843 O O . ARG A 1 239 ? -19.794 5.791 2.549 1.00 57.19 239 ARG A O 1
ATOM 1850 N N . SER A 1 240 ? -20.402 3.646 2.745 1.00 68.31 240 SER A N 1
ATOM 1851 C CA . SER A 1 240 ? -21.043 3.722 4.065 1.00 68.31 240 SER A CA 1
ATOM 1852 C C . SER A 1 240 ? -20.554 2.634 5.027 1.00 68.31 240 SER A C 1
ATOM 1854 O O . SER A 1 240 ? -21.249 2.287 5.978 1.00 68.31 240 SER A O 1
ATOM 1856 N N . VAL A 1 241 ? -19.382 2.057 4.754 1.00 80.88 241 VAL A N 1
ATOM 1857 C CA . VAL A 1 241 ? -18.781 0.994 5.561 1.00 80.88 241 VAL A CA 1
ATOM 1858 C C . VAL A 1 241 ? -17.441 1.483 6.069 1.00 80.88 241 VAL A C 1
ATOM 1860 O O . VAL A 1 241 ? -16.610 1.944 5.288 1.00 80.88 241 VAL A O 1
ATOM 1863 N N . ARG A 1 242 ? -17.211 1.364 7.374 1.00 87.19 242 ARG A N 1
ATOM 1864 C CA . ARG A 1 242 ? -15.913 1.693 7.941 1.00 87.19 242 ARG A CA 1
ATOM 1865 C C . ARG A 1 242 ? -14.977 0.509 7.778 1.00 87.19 242 ARG A C 1
ATOM 1867 O O . ARG A 1 242 ? -15.154 -0.532 8.410 1.00 87.19 242 ARG A O 1
ATOM 1874 N N . VAL A 1 243 ? -13.997 0.676 6.902 1.00 86.69 243 VAL A N 1
ATOM 1875 C CA . VAL A 1 243 ? -12.998 -0.348 6.611 1.00 86.69 243 VAL A CA 1
ATOM 1876 C C . VAL A 1 243 ? -11.859 -0.225 7.608 1.00 86.69 243 VAL A C 1
ATOM 1878 O O . VAL A 1 243 ? -11.315 0.853 7.820 1.00 86.69 243 VAL A O 1
ATOM 1881 N N . MET A 1 244 ? -11.483 -1.348 8.200 1.00 89.19 244 MET A N 1
ATOM 1882 C CA . MET A 1 244 ? -10.344 -1.460 9.097 1.00 89.19 244 MET A CA 1
ATOM 1883 C C . MET A 1 244 ? -9.545 -2.699 8.706 1.00 89.19 244 MET A C 1
ATOM 1885 O O . MET A 1 244 ? -10.117 -3.735 8.367 1.00 89.19 244 MET A O 1
ATOM 1889 N N . SER A 1 245 ? -8.222 -2.598 8.721 1.00 88.19 245 SER A N 1
ATOM 1890 C CA . SER A 1 245 ? -7.352 -3.679 8.263 1.00 88.19 245 SER A CA 1
ATOM 1891 C C . SER A 1 245 ? -6.188 -3.902 9.211 1.00 88.19 245 SER A C 1
ATOM 1893 O O . SER A 1 245 ? -5.598 -2.944 9.710 1.00 88.19 245 SER A O 1
ATOM 1895 N N . GLY A 1 246 ? -5.809 -5.161 9.386 1.00 88.00 246 GLY A N 1
ATOM 1896 C CA . GLY A 1 246 ? -4.589 -5.544 10.079 1.00 88.00 246 GLY A CA 1
ATOM 1897 C C . GLY A 1 246 ? -4.018 -6.835 9.511 1.00 88.00 246 GLY A C 1
ATOM 1898 O O . GLY A 1 246 ? -4.749 -7.658 8.964 1.00 88.00 246 GLY A O 1
ATOM 1899 N N . ALA A 1 247 ? -2.708 -7.024 9.646 1.00 87.19 247 ALA A N 1
ATOM 1900 C CA . ALA A 1 247 ? -2.015 -8.197 9.124 1.00 87.19 247 ALA A CA 1
ATOM 1901 C C . ALA A 1 247 ? -1.418 -9.036 10.255 1.00 87.19 247 ALA A C 1
ATOM 1903 O O . ALA A 1 247 ? -0.868 -8.519 11.232 1.00 87.19 247 ALA A O 1
ATOM 1904 N N . CYS A 1 248 ? -1.508 -10.355 10.117 1.00 86.25 248 CYS A N 1
ATOM 1905 C CA . CYS A 1 248 ? -0.784 -11.269 10.984 1.00 86.25 248 CYS A CA 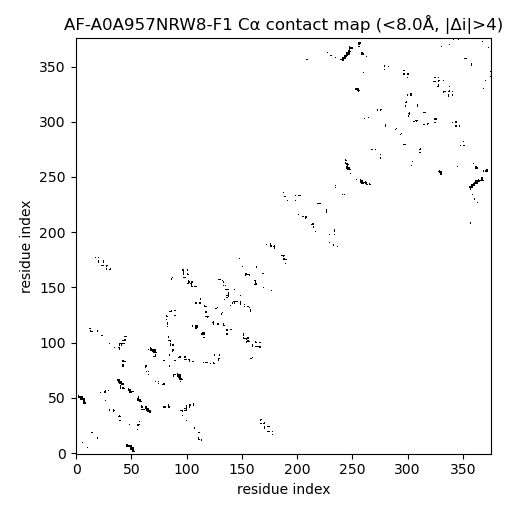1
ATOM 1906 C C . CYS A 1 248 ? 0.703 -11.288 10.605 1.00 86.25 248 CYS A C 1
ATOM 1908 O O . CYS A 1 248 ? 1.063 -11.248 9.433 1.00 86.25 248 CYS A O 1
ATOM 1910 N N . SER A 1 249 ? 1.581 -11.383 11.605 1.00 80.69 249 SER A N 1
ATOM 1911 C CA . SER A 1 249 ? 3.031 -11.391 11.392 1.00 80.69 249 SER A CA 1
ATOM 1912 C C . SER A 1 249 ? 3.689 -12.634 11.980 1.00 80.69 249 SER A C 1
ATOM 1914 O O . SER A 1 249 ? 3.420 -13.040 13.119 1.00 80.69 249 SER A O 1
ATOM 1916 N N . SER A 1 250 ? 4.610 -13.197 11.197 1.00 76.81 250 SER A N 1
ATOM 1917 C CA . SER A 1 250 ? 5.495 -14.300 11.576 1.00 76.81 250 SER A CA 1
ATOM 1918 C C . SER A 1 250 ? 6.672 -13.862 12.446 1.00 76.81 250 SER A C 1
ATOM 1920 O O . SER A 1 250 ? 7.399 -14.705 12.976 1.00 76.81 250 SER A O 1
ATOM 1922 N N . MET A 1 251 ? 6.884 -12.550 12.592 1.00 72.69 251 MET A N 1
ATOM 1923 C CA . MET A 1 251 ? 8.068 -12.008 13.240 1.00 72.69 251 MET A CA 1
ATOM 1924 C C . MET A 1 251 ? 8.099 -12.376 14.728 1.00 72.69 251 MET A C 1
ATOM 1926 O O . MET A 1 251 ? 7.123 -12.246 15.473 1.00 72.69 251 MET A O 1
ATOM 1930 N N . ARG A 1 252 ? 9.260 -12.861 15.175 1.00 65.56 252 ARG A N 1
ATOM 1931 C CA . ARG A 1 252 ? 9.468 -13.253 16.569 1.00 65.56 252 ARG A CA 1
ATOM 1932 C C . ARG A 1 252 ? 9.344 -12.015 17.461 1.00 65.56 252 ARG A C 1
ATOM 1934 O O . ARG A 1 252 ? 10.083 -11.055 17.277 1.00 65.56 252 ARG A O 1
ATOM 1941 N N . GLY A 1 253 ? 8.417 -12.056 18.417 1.00 68.00 253 GLY A N 1
ATOM 1942 C CA . GLY A 1 253 ? 8.126 -10.934 19.316 1.00 68.00 253 GLY A CA 1
ATOM 1943 C C . GLY A 1 253 ? 6.971 -10.029 18.876 1.00 68.00 253 GLY A C 1
ATOM 1944 O O . GLY A 1 253 ? 6.660 -9.088 19.600 1.00 68.00 253 GLY A O 1
ATOM 1945 N N . SER A 1 254 ? 6.304 -10.304 17.746 1.00 71.56 254 SER A N 1
ATOM 1946 C CA . SER A 1 254 ? 5.077 -9.582 17.389 1.00 71.56 254 SER A CA 1
ATOM 1947 C C . SER A 1 254 ? 3.989 -9.762 18.460 1.00 71.56 254 SER A C 1
ATOM 1949 O O . SER A 1 254 ? 3.793 -10.893 18.928 1.00 71.56 254 SER A O 1
ATOM 1951 N N . PRO A 1 255 ? 3.257 -8.690 18.821 1.00 79.25 255 PRO A N 1
ATOM 1952 C CA . PRO A 1 255 ? 2.182 -8.753 19.805 1.00 79.25 255 PRO A CA 1
ATOM 1953 C C . PRO A 1 255 ? 1.131 -9.813 19.461 1.00 79.25 255 PRO A C 1
ATOM 1955 O O . PRO A 1 255 ? 0.848 -10.072 18.289 1.00 79.25 255 PRO A O 1
ATOM 1958 N N . ALA A 1 256 ? 0.533 -10.424 20.482 1.00 84.62 256 ALA A N 1
ATOM 1959 C CA . ALA A 1 256 ? -0.732 -11.133 20.325 1.00 84.62 256 ALA A CA 1
ATOM 1960 C C . ALA A 1 256 ? -1.830 -10.141 19.908 1.00 84.62 256 ALA A C 1
ATOM 1962 O O . ALA A 1 256 ? -1.782 -8.971 20.293 1.00 84.62 256 ALA A O 1
ATOM 1963 N N . PHE A 1 257 ? -2.817 -10.611 19.141 1.00 89.44 257 PHE A N 1
ATOM 1964 C CA . PHE A 1 257 ? -3.942 -9.798 18.649 1.00 89.44 257 PHE A CA 1
ATOM 1965 C C . PHE A 1 257 ? -3.551 -8.641 17.715 1.00 89.44 257 PHE A C 1
ATOM 1967 O O . PHE A 1 257 ? -4.380 -7.775 17.442 1.00 89.44 257 PHE A O 1
ATOM 1974 N N . GLN A 1 258 ? -2.319 -8.632 17.190 1.00 89.12 258 GLN A N 1
ATOM 1975 C CA . GLN A 1 258 ? -1.787 -7.573 16.326 1.00 89.12 258 GLN A CA 1
ATOM 1976 C C . GLN A 1 258 ? -2.770 -7.042 15.263 1.00 89.12 258 GLN A C 1
ATOM 1978 O O . GLN A 1 258 ? -2.974 -5.828 15.244 1.00 89.12 258 GLN A O 1
ATOM 1983 N N . PRO A 1 259 ? -3.424 -7.877 14.423 1.00 90.88 259 PRO A N 1
ATOM 1984 C CA . PRO A 1 259 ? -4.309 -7.354 13.380 1.00 90.88 259 PRO A CA 1
ATOM 1985 C C . PRO A 1 259 ? -5.496 -6.554 13.936 1.00 90.88 259 PRO A C 1
ATOM 1987 O O . PRO A 1 259 ? -5.909 -5.565 13.339 1.00 90.88 259 PRO A O 1
ATOM 1990 N N . PHE A 1 260 ? -6.018 -6.932 15.104 1.00 93.19 260 PHE A N 1
ATOM 1991 C CA . PHE A 1 260 ? -7.108 -6.210 15.757 1.00 93.19 260 PHE A CA 1
ATOM 1992 C C . PHE A 1 260 ? -6.629 -4.900 16.379 1.00 93.19 260 PHE A C 1
ATOM 1994 O O . PHE A 1 260 ? -7.322 -3.891 16.297 1.00 93.19 260 PHE A O 1
ATOM 2001 N N . LEU A 1 261 ? -5.429 -4.891 16.965 1.00 91.12 261 LEU A N 1
ATOM 2002 C CA . LEU A 1 261 ? -4.831 -3.663 17.489 1.00 91.12 261 LEU A CA 1
ATOM 2003 C C . LEU A 1 261 ? -4.594 -2.645 16.368 1.00 91.12 261 LEU A C 1
ATOM 2005 O O . LEU A 1 261 ? -4.872 -1.462 16.545 1.00 91.12 261 LEU A O 1
ATOM 2009 N N . ASP A 1 262 ? -4.118 -3.098 15.208 1.00 90.44 262 ASP A N 1
ATOM 2010 C CA . ASP A 1 262 ? -3.895 -2.233 14.048 1.00 90.44 262 ASP A CA 1
ATOM 2011 C C . ASP A 1 262 ? -5.209 -1.686 13.483 1.00 90.44 262 ASP A C 1
ATOM 2013 O O . ASP A 1 262 ? -5.307 -0.484 13.224 1.00 90.44 262 ASP A O 1
ATOM 2017 N N . ALA A 1 263 ? -6.240 -2.530 13.398 1.00 91.62 263 ALA A N 1
ATOM 2018 C CA . ALA A 1 263 ? -7.580 -2.125 12.992 1.00 91.62 263 ALA A CA 1
ATOM 2019 C C . ALA A 1 263 ? -8.174 -1.045 13.915 1.00 91.62 263 ALA A C 1
ATOM 2021 O O . ALA A 1 263 ? -8.688 -0.035 13.434 1.00 91.62 263 ALA A O 1
ATOM 2022 N N . ILE A 1 264 ? -8.048 -1.208 15.237 1.00 92.12 264 ILE A N 1
ATOM 2023 C CA . ILE A 1 264 ? -8.517 -0.210 16.208 1.00 92.12 264 ILE A CA 1
ATOM 2024 C C . ILE A 1 264 ? -7.716 1.091 16.083 1.00 92.12 264 ILE A C 1
ATOM 2026 O O . ILE A 1 264 ? -8.310 2.164 16.047 1.00 92.12 264 ILE A O 1
ATOM 2030 N N . ARG A 1 265 ? -6.383 1.035 15.942 1.00 90.06 265 ARG A N 1
ATOM 2031 C CA . ARG A 1 265 ? -5.559 2.246 15.732 1.00 90.06 265 ARG A CA 1
ATOM 2032 C C . ARG A 1 265 ? -5.902 2.992 14.452 1.00 90.06 265 ARG A C 1
ATOM 2034 O O . ARG A 1 265 ? -5.716 4.207 14.399 1.00 90.06 265 ARG A O 1
ATOM 2041 N N . ALA A 1 266 ? -6.290 2.283 13.395 1.00 87.38 266 ALA A N 1
ATOM 2042 C CA . ALA A 1 266 ? -6.767 2.914 12.170 1.00 87.38 266 ALA A CA 1
ATOM 2043 C C . ALA A 1 266 ? -8.091 3.641 12.442 1.00 87.38 266 ALA A C 1
ATOM 2045 O O . ALA A 1 266 ? -8.194 4.836 12.179 1.00 87.38 266 ALA A O 1
ATOM 2046 N N . LEU A 1 267 ? -9.041 2.960 13.092 1.00 88.31 267 LEU A N 1
ATOM 2047 C CA . LEU A 1 267 ? -10.341 3.530 13.439 1.00 88.31 267 LEU A CA 1
ATOM 2048 C C . LEU A 1 267 ? -10.219 4.781 14.323 1.00 88.31 267 LEU A C 1
ATOM 2050 O O . LEU A 1 267 ? -10.790 5.818 14.007 1.00 88.31 267 LEU A O 1
ATOM 2054 N N . LEU A 1 268 ? -9.419 4.713 15.390 1.00 87.38 268 LEU A N 1
ATOM 2055 C CA . LEU A 1 268 ? -9.201 5.831 16.317 1.00 87.38 268 LEU A CA 1
ATOM 2056 C C . LEU A 1 268 ? -8.529 7.050 15.666 1.00 87.38 268 LEU A C 1
ATOM 2058 O O . LEU A 1 268 ? -8.636 8.151 16.196 1.00 87.38 268 LEU A O 1
ATOM 2062 N N . ARG A 1 269 ? -7.811 6.868 14.549 1.00 86.25 269 ARG A N 1
ATOM 2063 C CA . ARG A 1 269 ? -7.179 7.970 13.805 1.00 86.25 269 ARG A CA 1
ATOM 2064 C C . ARG A 1 269 ? -8.122 8.642 12.814 1.00 86.25 269 ARG A C 1
ATOM 2066 O O . ARG A 1 269 ? -7.931 9.819 12.524 1.00 86.25 269 ARG A O 1
ATOM 2073 N N . GLU A 1 270 ? -9.082 7.900 12.273 1.00 85.69 270 GLU A N 1
ATOM 2074 C CA . GLU A 1 270 ? -9.984 8.390 11.227 1.00 85.69 270 GLU A CA 1
ATOM 2075 C C . GLU A 1 270 ? -11.331 8.889 11.755 1.00 85.69 270 GLU A C 1
ATOM 2077 O O . GLU A 1 270 ? -11.966 9.718 11.102 1.00 85.69 270 GLU A O 1
ATOM 2082 N N . GLU A 1 271 ? -11.794 8.374 12.895 1.00 87.12 271 GLU A N 1
ATOM 2083 C CA . GLU A 1 271 ? -13.097 8.731 13.453 1.00 87.12 271 GLU A CA 1
ATOM 2084 C C . GLU A 1 271 ? -13.057 10.023 14.281 1.00 87.12 271 GLU A C 1
ATOM 2086 O O . GLU A 1 271 ? -12.055 10.328 14.935 1.00 87.12 271 GLU A O 1
ATOM 2091 N N . PRO A 1 272 ? -14.159 10.797 14.296 1.00 87.75 272 PRO A N 1
ATOM 2092 C CA . PRO A 1 272 ? -14.245 12.004 15.099 1.00 87.75 272 PRO A CA 1
ATOM 2093 C C . PRO A 1 272 ? -14.225 11.671 16.594 1.00 87.75 272 PRO A C 1
ATOM 2095 O O . PRO A 1 272 ? -14.711 10.626 17.032 1.00 87.75 272 PRO A O 1
ATOM 2098 N N . VAL A 1 273 ? -13.729 12.615 17.394 1.00 84.62 273 VAL A N 1
ATOM 2099 C CA . VAL A 1 273 ? -13.604 12.460 18.853 1.00 84.62 273 VAL A CA 1
ATOM 2100 C C . VAL A 1 273 ? -14.939 12.094 19.507 1.00 84.62 273 VAL A C 1
ATOM 2102 O O . VAL A 1 273 ? -14.949 11.253 20.396 1.00 84.62 273 VAL A O 1
ATOM 2105 N N . ASP A 1 274 ? -16.066 12.621 19.024 1.00 85.25 274 ASP A N 1
ATOM 2106 C CA . ASP A 1 274 ? -17.397 12.301 19.561 1.00 85.25 274 ASP A CA 1
ATOM 2107 C C . ASP A 1 274 ? -17.762 10.816 19.425 1.00 85.25 274 ASP A C 1
ATOM 2109 O O . ASP A 1 274 ? -18.414 10.255 20.304 1.00 85.25 274 ASP A O 1
ATOM 2113 N N . PHE A 1 275 ? -17.356 10.164 18.328 1.00 87.56 275 PHE A N 1
ATOM 2114 C CA . PHE A 1 275 ? -17.544 8.720 18.167 1.00 87.56 275 PHE A CA 1
ATOM 2115 C C . PHE A 1 275 ? -16.689 7.957 19.177 1.00 87.56 275 PHE A C 1
ATOM 2117 O O . PHE A 1 275 ? -17.190 7.073 19.868 1.00 87.56 275 PHE A O 1
ATOM 2124 N N . ILE A 1 276 ? -15.417 8.342 19.308 1.00 87.19 276 ILE A N 1
ATOM 2125 C CA . ILE A 1 276 ? -14.497 7.738 20.277 1.00 87.19 276 ILE A CA 1
ATOM 2126 C C . ILE A 1 276 ? -15.061 7.899 21.692 1.00 87.19 276 ILE A C 1
ATOM 2128 O O . ILE A 1 276 ? -15.078 6.938 22.455 1.00 87.19 276 ILE A O 1
ATOM 2132 N N . HIS A 1 277 ? -15.594 9.076 22.018 1.00 82.62 277 HIS A N 1
ATOM 2133 C CA . HIS A 1 277 ? -16.247 9.357 23.289 1.00 82.62 277 HIS A CA 1
ATOM 2134 C C . HIS A 1 277 ? -17.422 8.410 23.534 1.00 82.62 277 HIS A C 1
ATOM 2136 O O . HIS A 1 277 ? -17.454 7.780 24.577 1.00 82.62 277 HIS A O 1
ATOM 2142 N N . ARG A 1 278 ? -18.327 8.216 22.565 1.00 82.81 278 ARG A N 1
ATOM 2143 C CA . ARG A 1 278 ? -19.474 7.296 22.704 1.00 82.81 278 ARG A CA 1
ATOM 2144 C C . ARG A 1 278 ? -19.095 5.823 22.812 1.00 82.81 278 ARG A C 1
ATOM 2146 O O . ARG A 1 278 ? -19.758 5.081 23.518 1.00 82.81 278 ARG A O 1
ATOM 2153 N N . VAL A 1 279 ? -18.055 5.372 22.113 1.00 85.88 279 VAL A N 1
ATOM 2154 C CA . VAL A 1 279 ? -17.573 3.985 22.255 1.00 85.88 279 VAL A CA 1
ATOM 2155 C C . VAL A 1 279 ? -16.956 3.766 23.643 1.00 85.88 279 VAL A C 1
ATOM 2157 O O . VAL A 1 279 ? -17.038 2.669 24.208 1.00 85.88 279 VAL A O 1
ATOM 2160 N N . MET A 1 280 ? -16.3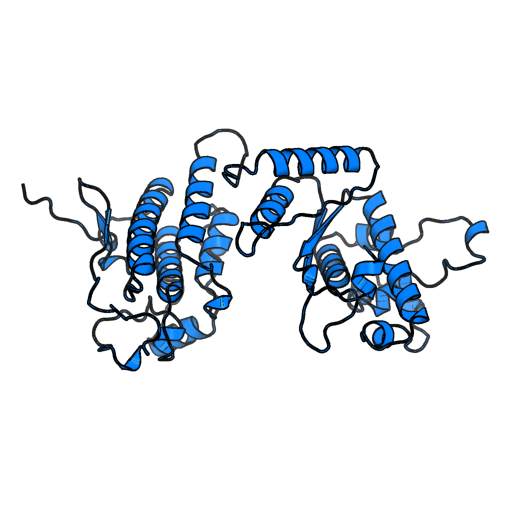32 4.810 24.192 1.00 79.94 280 MET A N 1
ATOM 2161 C CA . MET A 1 280 ? -15.643 4.777 25.480 1.00 79.94 280 MET A CA 1
ATOM 2162 C C . MET A 1 280 ? -16.572 5.035 26.676 1.00 79.94 280 MET A C 1
ATOM 2164 O O . MET A 1 280 ? -16.376 4.403 27.713 1.00 79.94 280 MET A O 1
ATOM 2168 N N . GLU A 1 281 ? -17.570 5.906 26.537 1.00 71.75 281 GLU A N 1
ATOM 2169 C CA . GLU A 1 281 ? -18.618 6.186 27.522 1.00 71.75 281 GLU A CA 1
ATOM 2170 C C . GLU A 1 281 ? -19.737 5.146 27.446 1.00 71.75 281 GLU A C 1
ATOM 2172 O O . GLU A 1 281 ? -20.046 4.595 26.396 1.00 71.75 281 GLU A O 1
ATOM 2177 N N . ASP A 1 282 ? -20.302 4.802 28.593 1.00 57.28 282 ASP A N 1
ATOM 2178 C CA . ASP A 1 282 ? -21.092 3.593 28.768 1.00 57.28 282 ASP A CA 1
ATOM 2179 C C . ASP A 1 282 ? -22.363 3.496 27.917 1.00 57.28 282 ASP A C 1
ATOM 2181 O O . ASP A 1 282 ? -23.292 4.288 28.029 1.00 57.28 282 ASP A O 1
ATOM 2185 N N . ALA A 1 283 ? -22.479 2.377 27.201 1.00 43.66 283 ALA A N 1
ATOM 2186 C CA . ALA A 1 283 ? -23.754 1.693 27.063 1.00 43.66 283 ALA A CA 1
ATOM 2187 C C . ALA A 1 283 ? -23.940 0.789 28.292 1.00 43.66 283 ALA A C 1
ATOM 2189 O O . ALA A 1 283 ? -23.547 -0.373 28.226 1.00 43.66 283 ALA A O 1
ATOM 2190 N N . THR A 1 284 ? -24.438 1.355 29.402 1.00 41.88 284 THR A N 1
ATOM 2191 C CA . THR A 1 284 ? -25.413 0.757 30.343 1.00 41.88 284 THR A CA 1
ATOM 2192 C C . THR A 1 284 ? -25.528 1.593 31.626 1.00 41.88 284 THR A C 1
ATOM 2194 O O . THR A 1 284 ? -24.743 1.412 32.553 1.00 41.88 284 THR A O 1
ATOM 2197 N N . ASP A 1 285 ? -26.605 2.378 31.734 1.00 39.03 285 ASP A N 1
ATOM 2198 C CA . ASP A 1 285 ? -27.301 2.703 32.997 1.00 39.03 285 ASP A CA 1
ATOM 2199 C C . ASP A 1 285 ? -28.002 1.448 33.580 1.00 39.03 285 ASP A C 1
ATOM 2201 O O . ASP A 1 285 ? -29.121 1.505 34.087 1.00 39.03 285 ASP A O 1
ATOM 2205 N N . ASP A 1 286 ? -27.392 0.268 33.447 1.00 38.97 286 ASP A N 1
ATOM 2206 C CA . ASP A 1 286 ? -27.998 -0.999 33.850 1.00 38.97 286 ASP A CA 1
ATOM 2207 C C . ASP A 1 286 ? -27.256 -1.527 35.081 1.00 38.97 286 ASP A C 1
ATOM 2209 O O . ASP A 1 286 ? -26.319 -2.329 34.999 1.00 38.97 286 ASP A O 1
ATOM 2213 N N . GLU A 1 287 ? -27.674 -1.032 36.253 1.00 41.53 287 GLU A N 1
ATOM 2214 C CA . GLU A 1 287 ? -27.163 -1.408 37.583 1.00 41.53 287 GLU A CA 1
ATOM 2215 C C . GLU A 1 287 ? -27.144 -2.935 37.813 1.00 41.53 287 GLU A C 1
ATOM 2217 O O . GLU A 1 287 ? -26.401 -3.429 38.664 1.00 41.53 287 GLU A O 1
ATOM 2222 N N . ALA A 1 288 ? -27.909 -3.712 37.036 1.00 38.91 288 ALA A N 1
ATOM 2223 C CA . ALA A 1 288 ? -27.966 -5.168 37.129 1.00 38.91 288 ALA A CA 1
ATOM 2224 C C . ALA A 1 288 ? -26.745 -5.897 36.524 1.00 38.91 288 ALA A C 1
ATOM 2226 O O . ALA A 1 288 ? -26.452 -7.023 36.930 1.00 38.91 288 ALA A O 1
ATOM 2227 N N . LEU A 1 289 ? -26.004 -5.283 35.590 1.00 40.75 289 LEU A N 1
ATOM 2228 C CA . LEU A 1 289 ? -24.812 -5.880 34.953 1.00 40.75 289 LEU A CA 1
ATOM 2229 C C . LEU A 1 289 ? -23.491 -5.504 35.646 1.00 40.75 289 LEU A C 1
ATOM 2231 O O . LEU A 1 289 ? -22.452 -6.117 35.388 1.00 40.75 289 LEU A O 1
ATOM 2235 N N . VAL A 1 290 ? -23.541 -4.558 36.586 1.00 45.22 290 VAL A N 1
ATOM 2236 C CA . VAL A 1 290 ? -22.389 -4.048 37.350 1.00 45.22 290 VAL A CA 1
ATOM 2237 C C . VAL A 1 290 ? -21.771 -5.116 38.264 1.00 45.22 290 VAL A C 1
ATOM 2239 O O . VAL A 1 290 ? -20.625 -4.996 38.685 1.00 45.22 290 VAL A O 1
ATOM 2242 N N . THR A 1 291 ? -22.466 -6.220 38.554 1.00 40.62 291 THR A N 1
ATOM 2243 C CA . THR A 1 291 ? -21.991 -7.155 39.584 1.00 40.62 291 THR A CA 1
ATOM 2244 C C . THR A 1 291 ? -21.014 -8.235 39.117 1.00 40.62 291 THR A C 1
ATOM 2246 O O . THR A 1 291 ? -20.380 -8.834 39.983 1.00 40.62 291 THR A O 1
ATOM 2249 N N . GLN A 1 292 ? -20.809 -8.489 37.814 1.00 41.53 292 GLN A N 1
ATOM 2250 C CA . GLN A 1 292 ? -19.776 -9.437 37.348 1.00 41.53 292 GLN A CA 1
ATOM 2251 C C . GLN A 1 292 ? -19.233 -9.103 35.940 1.00 41.53 292 GLN A C 1
ATOM 2253 O O . GLN A 1 292 ? -19.638 -9.702 34.948 1.00 41.53 292 GLN A O 1
ATOM 2258 N N . GLY A 1 293 ? -18.228 -8.219 35.856 1.00 44.66 293 GLY A N 1
ATOM 2259 C CA . GLY A 1 293 ? -17.265 -8.215 34.739 1.00 44.66 293 GLY A CA 1
ATOM 2260 C C . GLY A 1 293 ? -17.273 -7.033 33.761 1.00 44.66 293 GLY A C 1
ATOM 2261 O O . GLY A 1 293 ? -16.469 -7.062 32.832 1.00 44.66 293 GLY A O 1
ATOM 2262 N N . ALA A 1 294 ? -18.092 -5.998 33.972 1.00 47.41 294 ALA A N 1
ATOM 2263 C CA . ALA A 1 294 ? -18.086 -4.758 33.173 1.00 47.41 294 ALA A CA 1
ATOM 2264 C C . ALA A 1 294 ? -16.944 -3.771 33.538 1.00 47.41 294 ALA A C 1
ATOM 2266 O O . ALA A 1 294 ? -16.741 -2.757 32.877 1.00 47.41 294 ALA A O 1
ATOM 2267 N N . ASP A 1 295 ? -16.151 -4.090 34.560 1.00 55.06 295 ASP A N 1
ATOM 2268 C CA . ASP A 1 295 ? -15.475 -3.092 35.396 1.00 55.06 295 ASP A CA 1
ATOM 2269 C C . ASP A 1 295 ? -14.123 -2.531 34.917 1.00 55.06 295 ASP A C 1
ATOM 2271 O O . ASP A 1 295 ? -13.453 -1.864 35.696 1.00 55.06 295 ASP A O 1
ATOM 2275 N N . ASN A 1 296 ? -13.649 -2.768 33.687 1.00 66.88 296 ASN A N 1
ATOM 2276 C CA . ASN A 1 296 ? -12.314 -2.277 33.282 1.00 66.88 296 ASN A CA 1
ATOM 2277 C C . ASN A 1 296 ? -12.142 -1.889 31.804 1.00 66.88 296 ASN A C 1
ATOM 2279 O O . ASN A 1 296 ? -11.018 -1.600 31.398 1.00 66.88 296 ASN A O 1
ATOM 2283 N N . PHE A 1 297 ? -13.209 -1.825 31.000 1.00 78.19 297 PHE A N 1
ATOM 2284 C CA . PHE A 1 297 ? -13.096 -1.586 29.552 1.00 78.19 297 PHE A CA 1
ATOM 2285 C C . PHE A 1 297 ? -12.280 -0.334 29.202 1.00 78.19 297 PHE A C 1
ATOM 2287 O O . PHE A 1 297 ? -11.276 -0.430 28.498 1.00 78.19 297 PHE A O 1
ATOM 2294 N N . ALA A 1 298 ? -12.660 0.828 29.743 1.00 76.56 298 ALA A N 1
ATOM 2295 C CA . ALA A 1 298 ? -11.975 2.086 29.455 1.00 76.56 298 ALA A CA 1
ATOM 2296 C C . ALA A 1 298 ? -10.511 2.075 29.925 1.00 76.56 298 ALA A C 1
ATOM 2298 O O . ALA A 1 298 ? -9.627 2.586 29.239 1.00 76.56 298 ALA A O 1
ATOM 2299 N N . ARG A 1 299 ? -10.241 1.440 31.073 1.00 75.31 299 ARG A N 1
ATOM 2300 C CA . ARG A 1 299 ? -8.888 1.272 31.616 1.00 75.31 299 ARG A CA 1
ATOM 2301 C C . ARG A 1 299 ? -8.030 0.390 30.710 1.00 75.31 299 ARG A C 1
ATOM 2303 O O . ARG A 1 299 ? -6.889 0.734 30.417 1.00 75.31 299 ARG A O 1
ATOM 2310 N N . ASP A 1 300 ? -8.570 -0.742 30.276 1.00 78.81 300 ASP A N 1
ATOM 2311 C CA . ASP A 1 300 ? -7.856 -1.711 29.451 1.00 78.81 300 ASP A CA 1
ATOM 2312 C C . ASP A 1 300 ? -7.642 -1.154 28.030 1.00 78.81 300 ASP A C 1
ATOM 2314 O O . ASP A 1 300 ? -6.555 -1.303 27.474 1.00 78.81 300 ASP A O 1
ATOM 2318 N N . MET A 1 301 ? -8.609 -0.406 27.486 1.00 83.69 301 MET A N 1
ATOM 2319 C CA . MET A 1 301 ? -8.470 0.343 26.231 1.00 83.69 301 MET A CA 1
ATOM 2320 C C . MET A 1 301 ? -7.398 1.432 26.312 1.00 83.69 301 MET A C 1
ATOM 2322 O O . MET A 1 301 ? -6.529 1.478 25.447 1.00 83.69 301 MET A O 1
ATOM 2326 N N . LEU A 1 302 ? -7.394 2.264 27.360 1.00 78.31 302 LEU A N 1
ATOM 2327 C CA . LEU A 1 302 ? -6.331 3.255 27.593 1.00 78.31 302 LEU A CA 1
ATOM 2328 C C . LEU A 1 302 ? -4.948 2.612 27.685 1.00 78.31 302 LEU A C 1
ATOM 2330 O O . LEU A 1 302 ? -3.943 3.209 27.313 1.00 78.31 302 LEU A O 1
ATOM 2334 N N . TYR A 1 303 ? -4.889 1.395 28.211 1.00 77.50 303 TYR A N 1
ATOM 2335 C CA . TYR A 1 303 ? -3.643 0.671 28.332 1.00 77.50 303 TYR A CA 1
ATOM 2336 C C . TYR A 1 303 ? -3.159 0.128 26.977 1.00 77.50 303 TYR A C 1
ATOM 2338 O O . TYR A 1 303 ? -1.969 0.203 26.665 1.00 77.50 303 TYR A O 1
ATOM 2346 N N . LEU A 1 304 ? -4.066 -0.444 26.179 1.00 82.31 304 LEU A N 1
ATOM 2347 C CA . LEU A 1 304 ? -3.765 -0.951 24.837 1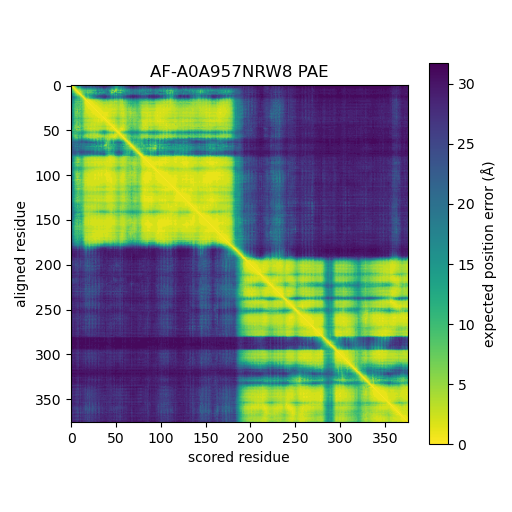.00 82.31 304 LEU A CA 1
ATOM 2348 C C . LEU A 1 304 ? -3.454 0.185 23.845 1.00 82.31 304 LEU A C 1
ATOM 2350 O O . LEU A 1 304 ? -2.627 -0.002 22.948 1.00 82.31 304 LEU A O 1
ATOM 2354 N N . PHE A 1 305 ? -4.076 1.351 24.043 1.00 86.44 305 PHE A N 1
ATOM 2355 C CA . PHE A 1 305 ? -3.976 2.539 23.194 1.00 86.44 305 PHE A CA 1
ATOM 2356 C C . PHE A 1 305 ? -3.754 3.801 24.052 1.00 86.44 305 PHE A C 1
ATOM 2358 O O . PHE A 1 305 ? -4.688 4.580 24.269 1.00 86.44 305 PHE A O 1
ATOM 2365 N N . PRO A 1 306 ? -2.527 4.032 24.559 1.00 80.94 306 PRO A N 1
ATOM 2366 C CA . PRO A 1 306 ? -2.206 5.192 25.399 1.00 80.94 306 PRO A CA 1
ATOM 2367 C C . PRO A 1 306 ? -2.535 6.547 24.758 1.00 80.94 306 PRO A C 1
ATOM 2369 O O . PRO A 1 306 ? -2.801 7.523 25.461 1.00 80.94 306 PRO A O 1
ATOM 2372 N N . GLU A 1 307 ? -2.552 6.611 23.426 1.00 80.75 307 GLU A N 1
ATOM 2373 C CA . GLU A 1 307 ? -2.963 7.771 22.636 1.00 80.75 307 GLU A CA 1
ATOM 2374 C C . GLU A 1 307 ? -4.386 8.266 22.953 1.00 80.75 307 GLU A C 1
ATOM 2376 O O . GLU A 1 307 ? -4.650 9.465 22.832 1.00 80.75 307 GLU A O 1
ATOM 2381 N N . LEU A 1 308 ? -5.275 7.393 23.445 1.00 80.06 308 LEU A N 1
ATOM 2382 C CA . LEU A 1 308 ? -6.642 7.748 23.840 1.00 80.06 308 LEU A CA 1
ATOM 2383 C C . LEU A 1 308 ? -6.693 8.799 24.954 1.00 80.06 308 LEU A C 1
ATOM 2385 O O . LEU A 1 308 ? -7.646 9.572 25.007 1.00 80.06 308 LEU A O 1
ATOM 2389 N N . LYS A 1 309 ? -5.659 8.892 25.801 1.00 76.12 309 LYS A N 1
ATOM 2390 C CA . LYS A 1 309 ? -5.585 9.896 26.875 1.00 76.12 309 LYS A CA 1
ATOM 2391 C C . LYS A 1 309 ? -5.667 11.330 26.345 1.00 76.12 309 LYS A C 1
ATOM 2393 O O . LYS A 1 309 ? -6.233 12.200 27.000 1.00 76.12 309 LYS A O 1
ATOM 2398 N N . ASN A 1 310 ? -5.102 11.573 25.165 1.00 77.44 310 ASN A N 1
ATOM 2399 C CA . ASN A 1 310 ? -5.117 12.898 24.547 1.00 77.44 310 ASN A CA 1
ATOM 2400 C C . ASN A 1 310 ? -6.456 13.197 23.866 1.00 77.44 310 ASN A C 1
ATOM 2402 O O . ASN A 1 310 ? -6.821 14.360 23.722 1.00 77.44 310 ASN A O 1
ATOM 2406 N N . LEU A 1 311 ? -7.160 12.152 23.427 1.00 73.81 311 LEU A N 1
ATOM 2407 C CA . LEU A 1 311 ? -8.410 12.261 22.679 1.00 73.81 311 LEU A CA 1
ATOM 2408 C C . LEU A 1 311 ? -9.621 12.378 23.608 1.00 73.81 311 LEU A C 1
ATOM 2410 O O . LEU A 1 311 ? -10.569 13.082 23.281 1.00 73.81 311 LEU A O 1
ATOM 2414 N N . VAL A 1 312 ? -9.575 11.729 24.775 1.00 72.94 312 VAL A N 1
ATOM 2415 C CA . VAL A 1 312 ? -10.668 11.722 25.755 1.00 72.94 312 VAL A CA 1
ATOM 2416 C C . VAL A 1 312 ? -10.115 12.017 27.162 1.00 72.94 312 VAL A C 1
ATOM 2418 O O . VAL A 1 312 ? -9.870 11.098 27.950 1.00 72.94 312 VAL A O 1
ATOM 2421 N N . PRO A 1 313 ? -9.898 13.303 27.511 1.00 66.50 313 PRO A N 1
ATOM 2422 C CA . PRO A 1 313 ? -9.285 13.698 28.784 1.00 66.50 313 PRO A CA 1
ATOM 2423 C C . PRO A 1 313 ? -10.087 13.297 30.031 1.00 66.50 313 PRO A C 1
ATOM 2425 O O . PRO A 1 313 ? -9.515 13.145 31.108 1.00 66.50 313 PRO A O 1
ATOM 2428 N N . SER A 1 314 ? -11.402 13.091 29.896 1.00 63.81 314 SER A N 1
ATOM 2429 C CA . SER A 1 314 ? -12.287 12.621 30.972 1.00 63.81 314 SER A CA 1
ATOM 2430 C C . SER A 1 314 ? -11.891 11.242 31.521 1.00 63.81 314 SER A C 1
ATOM 2432 O O . SER A 1 314 ? -12.213 10.924 32.665 1.00 63.81 314 SER A O 1
ATOM 2434 N N . LEU A 1 315 ? -11.115 10.452 30.767 1.00 62.72 315 LEU A N 1
ATOM 2435 C CA . LEU A 1 315 ? -10.633 9.132 31.182 1.00 62.72 315 LEU A CA 1
ATOM 2436 C C . LEU A 1 315 ? -9.363 9.169 32.060 1.00 62.72 315 LEU A C 1
ATOM 2438 O O . LEU A 1 315 ? -8.920 8.124 32.544 1.00 62.72 315 LEU A O 1
ATOM 2442 N N . ASP A 1 316 ? -8.760 10.341 32.298 1.00 57.72 316 ASP A N 1
ATOM 2443 C CA . ASP A 1 316 ? -7.482 10.468 33.023 1.00 57.72 316 ASP A CA 1
ATOM 2444 C C . ASP A 1 316 ? -7.584 10.073 34.514 1.00 57.72 316 ASP A C 1
ATOM 2446 O O . ASP A 1 316 ? -6.621 9.604 35.127 1.00 57.72 316 ASP A O 1
ATOM 2450 N N . HIS A 1 317 ? -8.775 10.175 35.115 1.00 56.28 317 HIS A N 1
ATOM 2451 C CA . HIS A 1 317 ? -9.001 9.795 36.516 1.00 56.28 317 HIS A CA 1
ATOM 2452 C C . HIS A 1 317 ? -8.939 8.275 36.769 1.00 56.28 317 HIS A C 1
ATOM 2454 O O . HIS A 1 317 ? -8.716 7.855 37.909 1.00 56.28 317 HIS A O 1
ATOM 2460 N N 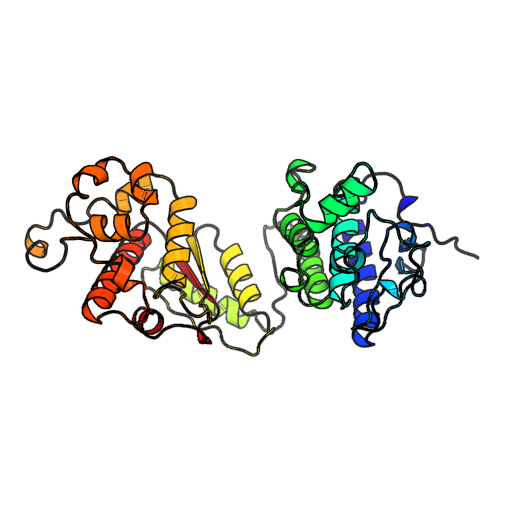. THR A 1 318 ? -9.052 7.453 35.721 1.00 55.81 318 THR A N 1
ATOM 2461 C CA . THR A 1 318 ? -9.103 5.979 35.776 1.00 55.81 318 THR A CA 1
ATOM 2462 C C . THR A 1 318 ? -7.708 5.334 35.897 1.00 55.81 318 THR A C 1
ATOM 2464 O O . THR A 1 318 ? -7.577 4.140 36.166 1.00 55.81 318 THR A O 1
ATOM 2467 N N . TYR A 1 319 ? -6.629 6.115 35.755 1.00 50.31 319 TYR A N 1
ATOM 2468 C CA . TYR A 1 319 ? -5.252 5.629 35.559 1.00 50.31 319 TYR A CA 1
ATOM 2469 C C . TYR A 1 319 ? -4.471 5.271 36.847 1.00 50.31 319 TYR A C 1
ATOM 2471 O O . TYR A 1 319 ? -3.249 5.122 36.828 1.00 50.31 319 TYR A O 1
ATOM 2479 N N . LYS A 1 320 ? -5.128 5.143 38.007 1.00 47.34 320 LYS A N 1
ATOM 2480 C CA . LYS A 1 320 ? -4.433 5.047 39.312 1.00 47.34 320 LYS A CA 1
ATOM 2481 C C . LYS A 1 320 ? -3.918 3.654 39.725 1.00 47.34 320 LYS A C 1
ATOM 2483 O O . LYS A 1 320 ? -3.517 3.498 40.875 1.00 47.34 320 LYS A O 1
ATOM 2488 N N . SER A 1 321 ? -3.871 2.642 38.853 1.00 45.91 321 SER A N 1
ATOM 2489 C CA . SER A 1 321 ? -3.349 1.310 39.234 1.00 45.91 321 SER A CA 1
ATOM 2490 C C . SER A 1 321 ? -2.432 0.638 38.196 1.00 45.91 321 SER A C 1
ATOM 2492 O O . SER A 1 321 ? -2.517 0.875 36.996 1.00 45.91 321 SER A O 1
ATOM 2494 N N . THR A 1 322 ? -1.487 -0.152 38.719 1.00 45.09 322 THR A N 1
ATOM 2495 C CA . THR A 1 322 ? -0.264 -0.720 38.114 1.00 45.09 322 THR A CA 1
ATOM 2496 C C . THR A 1 322 ? -0.506 -1.808 37.033 1.00 45.09 322 THR A C 1
ATOM 2498 O O . THR A 1 322 ? -1.604 -2.352 36.915 1.00 45.09 322 THR A O 1
ATOM 2501 N N . PRO A 1 323 ? 0.513 -2.147 36.206 1.00 51.03 323 PRO A N 1
ATOM 2502 C CA . PRO A 1 323 ? 0.353 -2.712 34.864 1.00 51.03 323 PRO A CA 1
ATOM 2503 C C . PRO A 1 323 ? 0.003 -4.202 34.868 1.00 51.03 323 PRO A C 1
ATOM 2505 O O . PRO A 1 323 ? 0.774 -5.032 35.350 1.00 51.03 323 PRO A O 1
ATOM 2508 N N . THR A 1 324 ? -1.111 -4.563 34.226 1.00 53.03 324 THR A N 1
ATOM 2509 C CA . THR A 1 324 ? -1.494 -5.978 34.066 1.00 53.03 324 THR A CA 1
ATOM 2510 C C . THR A 1 324 ? -1.522 -6.425 32.597 1.00 53.03 324 THR A C 1
ATOM 2512 O O . THR A 1 324 ? -1.186 -7.582 32.329 1.00 53.03 324 THR A O 1
ATOM 2515 N N . VAL A 1 325 ? -1.777 -5.522 31.638 1.00 53.72 325 VAL A N 1
ATOM 2516 C CA . VAL A 1 325 ? -2.175 -5.885 30.262 1.00 53.72 325 VAL A CA 1
ATOM 2517 C C . VAL A 1 325 ? -1.036 -5.861 29.213 1.00 53.72 325 VAL A C 1
ATOM 2519 O O . VAL A 1 325 ? -1.090 -6.659 28.288 1.00 53.72 325 VAL A O 1
ATOM 2522 N N . ALA A 1 326 ? 0.079 -5.115 29.358 1.00 54.31 326 ALA A N 1
ATOM 2523 C CA . ALA A 1 326 ? 1.144 -5.104 28.310 1.00 54.31 326 ALA A CA 1
ATOM 2524 C C . ALA A 1 326 ? 1.848 -6.444 28.243 1.00 54.31 326 ALA A C 1
ATOM 2526 O O . ALA A 1 326 ? 2.195 -6.925 27.170 1.00 54.31 326 ALA A O 1
ATOM 2527 N N . SER A 1 327 ? 2.011 -7.076 29.408 1.00 57.69 327 SER A N 1
ATOM 2528 C CA . SER A 1 327 ? 2.476 -8.454 29.460 1.00 57.69 327 SER A CA 1
ATOM 2529 C C . SER A 1 327 ? 1.556 -9.370 28.643 1.00 57.69 327 SER A C 1
ATOM 2531 O O . SER A 1 327 ? 2.053 -10.250 27.965 1.00 57.69 327 SER A O 1
ATOM 2533 N N . ALA A 1 328 ? 0.241 -9.138 28.607 1.00 58.47 328 ALA A N 1
ATOM 2534 C CA . ALA A 1 328 ? -0.706 -9.982 27.873 1.00 58.47 328 ALA A CA 1
ATOM 2535 C C . ALA A 1 328 ? -0.536 -9.923 26.343 1.00 58.47 328 ALA A C 1
ATOM 2537 O O . ALA A 1 328 ? -0.932 -10.865 25.658 1.00 58.47 328 ALA A O 1
ATOM 2538 N N . LEU A 1 329 ? 0.085 -8.858 25.821 1.00 64.06 329 LEU A N 1
ATOM 2539 C CA . LEU A 1 329 ? 0.470 -8.752 24.411 1.00 64.06 329 LEU A CA 1
ATOM 2540 C C . LEU A 1 329 ? 1.687 -9.618 24.070 1.00 64.06 329 LEU A C 1
ATOM 2542 O O . LEU A 1 329 ? 1.904 -9.934 22.903 1.00 64.06 329 LEU A O 1
ATOM 2546 N N . ASN A 1 330 ? 2.473 -10.047 25.061 1.00 69.69 330 ASN A N 1
ATOM 2547 C CA . ASN A 1 330 ? 3.497 -11.055 24.833 1.00 69.69 330 ASN A CA 1
ATOM 2548 C C . ASN A 1 330 ? 2.823 -12.423 24.621 1.00 69.69 330 ASN A C 1
ATOM 2550 O O . ASN A 1 330 ? 2.020 -12.890 25.433 1.00 69.69 330 ASN A O 1
ATOM 2554 N N . ARG A 1 331 ? 3.176 -13.089 23.516 1.00 61.94 331 ARG A N 1
ATOM 2555 C CA . ARG A 1 331 ? 2.605 -14.381 23.111 1.00 61.94 331 ARG A CA 1
ATOM 2556 C C . ARG A 1 331 ? 2.764 -15.471 24.179 1.00 61.94 331 ARG A C 1
ATOM 2558 O O . ARG A 1 331 ? 1.922 -16.365 24.223 1.00 61.94 331 ARG A O 1
ATOM 2565 N N . GLU A 1 332 ? 3.767 -15.374 25.051 1.00 62.78 332 GLU A N 1
ATOM 2566 C CA . GLU A 1 332 ? 4.093 -16.365 26.093 1.00 62.78 332 GLU A CA 1
ATOM 2567 C C . GLU A 1 332 ? 3.375 -16.144 27.445 1.00 62.78 332 GLU A C 1
ATOM 2569 O O . GLU A 1 332 ? 3.653 -16.841 28.419 1.00 62.78 332 GLU A O 1
ATOM 2574 N N . VAL A 1 333 ? 2.449 -15.183 27.544 1.00 65.25 333 VAL A N 1
ATOM 2575 C CA . VAL A 1 333 ? 1.830 -14.796 28.827 1.00 65.25 333 VAL A CA 1
ATOM 2576 C C . VAL A 1 333 ? 0.570 -15.589 29.196 1.00 65.25 333 VAL A C 1
ATOM 2578 O O . VAL A 1 333 ? -0.100 -16.181 28.351 1.00 65.25 333 VAL A O 1
ATOM 2581 N N . ASN A 1 334 ? 0.283 -15.597 30.508 1.00 67.50 334 ASN A N 1
ATOM 2582 C CA . ASN A 1 334 ? -0.805 -16.295 31.196 1.00 67.50 334 ASN A CA 1
ATOM 2583 C C . ASN A 1 334 ? -2.156 -16.227 30.435 1.00 67.50 334 ASN A C 1
ATOM 2585 O O . ASN A 1 334 ? -2.630 -15.121 30.148 1.00 67.50 334 ASN A O 1
ATOM 2589 N N . PRO A 1 335 ? -2.815 -17.378 30.178 1.00 71.38 335 PRO A N 1
ATOM 2590 C CA . PRO A 1 335 ? -4.111 -17.458 29.503 1.00 71.38 335 PRO A CA 1
ATOM 2591 C C . PRO A 1 335 ? -5.220 -16.570 30.080 1.00 71.38 335 PRO A C 1
ATOM 2593 O O . PRO A 1 335 ? -6.076 -16.120 29.322 1.00 71.38 335 PRO A O 1
ATOM 2596 N N . SER A 1 336 ? -5.227 -16.295 31.391 1.00 70.50 336 SER A N 1
ATOM 2597 C CA . SER A 1 336 ? -6.253 -15.433 32.001 1.00 70.50 336 SER A CA 1
ATOM 2598 C C . SER A 1 336 ? -6.198 -14.004 31.458 1.00 70.50 336 SER A C 1
ATOM 2600 O O . SER A 1 336 ? -7.214 -13.481 31.017 1.00 70.50 336 SER A O 1
ATOM 2602 N N . LYS A 1 337 ? -5.000 -13.419 31.364 1.00 73.31 337 LYS A N 1
ATOM 2603 C CA . LYS A 1 337 ? -4.813 -12.049 30.866 1.00 73.31 337 LYS A CA 1
ATOM 2604 C C . LYS A 1 337 ? -5.151 -11.907 29.380 1.00 73.31 337 LYS A C 1
ATOM 2606 O O . LYS A 1 337 ? -5.639 -10.868 28.953 1.00 73.31 337 LYS A O 1
ATOM 2611 N N . LYS A 1 338 ? -4.907 -12.953 28.582 1.00 77.81 338 LYS A N 1
ATOM 2612 C CA . LYS A 1 338 ? -5.298 -12.978 27.163 1.00 77.81 338 LYS A CA 1
ATOM 2613 C C . LYS A 1 338 ? -6.816 -12.995 26.983 1.00 77.81 338 LYS A C 1
ATOM 2615 O O . LYS A 1 338 ? -7.315 -12.390 26.037 1.00 77.81 338 LYS A O 1
ATOM 2620 N N . ARG A 1 339 ? -7.551 -13.653 27.891 1.00 80.25 339 ARG A N 1
ATOM 2621 C CA . ARG A 1 339 ? -9.023 -13.609 27.904 1.00 80.25 339 ARG A CA 1
ATOM 2622 C C . ARG A 1 339 ? -9.535 -12.208 28.206 1.00 80.25 339 ARG A C 1
ATOM 2624 O O . ARG A 1 339 ? -10.488 -11.795 27.561 1.00 80.25 339 ARG A O 1
ATOM 2631 N N . ASP A 1 340 ? -8.897 -11.489 29.125 1.00 78.06 340 ASP A N 1
ATOM 2632 C CA . ASP A 1 340 ? -9.281 -10.109 29.441 1.00 78.06 340 ASP A CA 1
ATOM 2633 C C . ASP A 1 340 ? -9.098 -9.200 28.218 1.00 78.06 340 ASP A C 1
ATOM 2635 O O . ASP A 1 340 ? -10.056 -8.562 27.799 1.00 78.06 340 ASP A O 1
ATOM 2639 N N . VAL A 1 341 ? -7.939 -9.263 27.544 1.00 83.06 341 VAL A N 1
ATOM 2640 C CA . VAL A 1 341 ? -7.716 -8.538 26.274 1.00 83.06 341 VAL A CA 1
ATOM 2641 C C . VAL A 1 341 ? -8.755 -8.916 25.220 1.00 83.06 341 VAL A C 1
ATOM 2643 O O . VAL A 1 341 ? -9.318 -8.039 24.575 1.00 83.06 341 VAL A O 1
ATOM 2646 N N . SER A 1 342 ? -9.045 -10.210 25.062 1.00 86.50 342 SER A N 1
ATOM 2647 C CA . SER A 1 342 ? -10.049 -10.674 24.095 1.00 86.50 342 SER A CA 1
ATOM 2648 C C . SER A 1 342 ? -11.425 -10.078 24.394 1.00 86.50 342 SER A C 1
ATOM 2650 O O . SER A 1 342 ? -12.080 -9.577 23.487 1.00 86.50 342 SER A O 1
ATOM 2652 N N . LYS A 1 343 ? -11.846 -10.063 25.667 1.00 85.69 343 LYS A N 1
ATOM 2653 C CA . LYS A 1 343 ? -13.106 -9.437 26.093 1.00 85.69 343 LYS A CA 1
ATOM 2654 C C . LYS A 1 343 ? -13.125 -7.942 25.789 1.00 85.69 343 LYS A C 1
ATOM 2656 O O . LYS A 1 343 ? -14.115 -7.471 25.240 1.00 85.69 343 LYS A O 1
ATOM 2661 N N . THR A 1 344 ? -12.043 -7.219 26.087 1.00 86.44 344 THR A N 1
ATOM 2662 C CA . THR A 1 344 ? -11.923 -5.788 25.771 1.00 86.44 344 THR A CA 1
ATOM 2663 C C . THR A 1 344 ? -12.062 -5.541 24.268 1.00 86.44 344 THR A C 1
ATOM 2665 O O . THR A 1 344 ? -12.824 -4.669 23.864 1.00 86.44 344 THR A O 1
ATOM 2668 N N . LEU A 1 345 ? -11.389 -6.333 23.427 1.00 90.12 345 LEU A N 1
ATOM 2669 C CA . LEU A 1 345 ? -11.475 -6.202 21.969 1.00 90.12 345 LEU A CA 1
ATOM 2670 C C . LEU A 1 345 ? -12.889 -6.509 21.449 1.00 90.12 345 LEU A C 1
ATOM 2672 O O . LEU A 1 345 ? -13.421 -5.735 20.656 1.00 90.12 345 LEU A O 1
ATOM 2676 N N . ILE A 1 346 ? -13.529 -7.581 21.934 1.00 89.00 346 ILE A N 1
ATOM 2677 C CA . ILE A 1 346 ? -14.922 -7.923 21.587 1.00 89.00 346 ILE A CA 1
ATOM 2678 C C . ILE A 1 346 ? -15.861 -6.778 21.968 1.00 89.00 346 ILE A C 1
ATOM 2680 O O . ILE A 1 346 ? -16.685 -6.360 21.158 1.00 89.00 346 ILE A O 1
ATOM 2684 N N . GLN A 1 347 ? -15.721 -6.249 23.183 1.00 87.75 347 GLN A N 1
ATOM 2685 C CA . GLN A 1 347 ? -16.551 -5.155 23.672 1.00 87.75 347 GLN A CA 1
ATOM 2686 C C . GLN A 1 347 ? -16.362 -3.889 22.830 1.00 87.75 347 GLN A C 1
ATOM 2688 O O . GLN A 1 347 ? -17.350 -3.243 22.491 1.00 87.75 347 GLN A O 1
ATOM 2693 N N . PHE A 1 348 ? -15.129 -3.571 22.424 1.00 89.94 348 PHE A N 1
ATOM 2694 C CA . PHE A 1 348 ? -14.856 -2.437 21.543 1.00 89.94 348 PHE A CA 1
ATOM 2695 C C . PHE A 1 348 ? -15.562 -2.590 20.194 1.00 89.94 348 PHE A C 1
ATOM 2697 O O . PHE A 1 348 ? -16.312 -1.702 19.796 1.00 89.94 348 PHE A O 1
ATOM 2704 N N . PHE A 1 349 ? -15.370 -3.721 19.505 1.00 89.50 349 PHE A N 1
ATOM 2705 C CA . PHE A 1 349 ? -15.994 -3.937 18.197 1.00 89.50 349 PHE A CA 1
ATOM 2706 C C . PHE A 1 349 ? -17.516 -4.015 18.289 1.00 89.50 349 PHE A C 1
ATOM 2708 O O . PHE A 1 349 ? -18.192 -3.474 17.421 1.00 89.50 349 PHE A O 1
ATOM 2715 N N . SER A 1 350 ? -18.062 -4.609 19.354 1.00 87.12 350 SER A N 1
ATOM 2716 C CA . SER A 1 350 ? -19.508 -4.645 19.588 1.00 87.12 350 SER A CA 1
ATOM 2717 C C . SER A 1 350 ? -20.095 -3.248 19.794 1.00 87.12 350 SER A C 1
ATOM 2719 O O . SER A 1 350 ? -21.180 -2.976 19.290 1.00 87.12 350 SER A O 1
ATOM 2721 N N . ARG A 1 351 ? -19.394 -2.362 20.515 1.00 87.38 351 ARG A N 1
ATOM 2722 C CA . ARG A 1 351 ? -19.816 -0.967 20.713 1.00 87.38 351 ARG A CA 1
ATOM 2723 C C . ARG A 1 351 ? -19.671 -0.151 19.428 1.00 87.38 351 ARG A C 1
ATOM 2725 O O . ARG A 1 351 ? -20.597 0.552 19.049 1.00 87.38 351 ARG A O 1
ATOM 2732 N N . ALA A 1 352 ? -18.556 -0.296 18.714 1.00 88.38 352 ALA A N 1
ATOM 2733 C CA . ALA A 1 352 ? -18.345 0.370 17.429 1.00 88.38 352 ALA A CA 1
ATOM 2734 C C . ALA A 1 352 ? -19.398 -0.044 16.385 1.00 88.38 352 ALA A C 1
ATOM 2736 O O . ALA A 1 352 ? -19.895 0.802 15.646 1.00 88.38 352 ALA A O 1
ATOM 2737 N N . ALA A 1 353 ? -19.775 -1.327 16.360 1.00 86.38 353 ALA A N 1
ATOM 2738 C CA . ALA A 1 353 ? -20.770 -1.870 15.438 1.00 86.38 353 ALA A CA 1
ATOM 2739 C C . ALA A 1 353 ? -22.209 -1.385 15.703 1.00 86.38 353 ALA A C 1
ATOM 2741 O O . ALA A 1 353 ? -23.074 -1.576 14.853 1.00 86.38 353 ALA A O 1
ATOM 2742 N N . HIS A 1 354 ? -22.479 -0.763 16.857 1.00 83.94 354 HIS A N 1
ATOM 2743 C CA . HIS A 1 354 ? -23.776 -0.145 17.136 1.00 83.94 354 HIS A CA 1
ATOM 2744 C C . HIS A 1 354 ? -24.006 1.108 16.276 1.00 83.94 354 HIS A C 1
ATOM 2746 O O . HIS A 1 354 ? -25.102 1.326 15.766 1.00 83.94 354 HIS A O 1
ATOM 2752 N N . ASP A 1 355 ? -22.953 1.906 16.085 1.00 78.56 355 ASP A N 1
ATOM 2753 C CA . ASP A 1 355 ? -23.018 3.182 15.365 1.00 78.56 355 ASP A CA 1
ATOM 2754 C C . ASP A 1 355 ? -22.520 3.060 13.915 1.00 78.56 355 ASP A C 1
ATOM 2756 O O . ASP A 1 355 ? -22.865 3.884 13.065 1.00 78.56 355 ASP A O 1
ATOM 2760 N N . LEU A 1 356 ? -21.701 2.045 13.619 1.00 85.31 356 LEU A N 1
ATOM 2761 C CA . LEU A 1 356 ? -21.039 1.869 12.329 1.00 85.31 356 LEU A CA 1
ATOM 2762 C C . LEU A 1 356 ? -21.297 0.485 11.735 1.00 85.31 356 LEU A C 1
ATOM 2764 O O . LEU A 1 356 ? -21.217 -0.539 12.407 1.00 85.31 356 LEU A O 1
ATOM 2768 N N . THR A 1 357 ? -21.468 0.431 10.414 1.00 87.06 357 THR A N 1
ATOM 2769 C CA . THR A 1 357 ? -21.240 -0.817 9.677 1.00 87.06 357 THR A CA 1
ATOM 2770 C C . THR A 1 357 ? -19.735 -0.985 9.477 1.00 87.06 357 THR A C 1
ATOM 2772 O O . THR A 1 357 ? -19.133 -0.277 8.670 1.00 87.06 357 THR A O 1
ATOM 2775 N N . CYS A 1 358 ? -19.122 -1.903 10.219 1.00 88.12 358 CYS A N 1
ATOM 2776 C CA . CYS A 1 358 ? -17.680 -2.149 10.177 1.00 88.12 358 CYS A CA 1
ATOM 2777 C C . CYS A 1 358 ? -17.328 -3.310 9.236 1.00 88.12 358 CYS A C 1
ATOM 2779 O O . CYS A 1 358 ? -17.964 -4.361 9.273 1.00 88.12 358 CYS A O 1
ATOM 2781 N N . LEU A 1 359 ? -16.263 -3.149 8.447 1.00 90.44 359 LEU A N 1
ATOM 2782 C CA . LEU A 1 359 ? -15.616 -4.220 7.688 1.00 90.44 359 LEU A CA 1
ATOM 2783 C C . LEU A 1 359 ? -14.186 -4.399 8.195 1.00 90.44 359 LEU A C 1
ATOM 2785 O O . LEU A 1 359 ? -13.317 -3.577 7.907 1.00 90.44 359 LEU A O 1
ATOM 2789 N N . LEU A 1 360 ? -13.947 -5.489 8.925 1.00 91.12 360 LEU A N 1
ATOM 2790 C CA . LEU A 1 360 ? -12.621 -5.867 9.402 1.00 91.12 360 LEU A CA 1
ATOM 2791 C C . LEU A 1 360 ? -11.947 -6.843 8.436 1.00 91.12 360 LEU A C 1
ATOM 2793 O O . LEU A 1 360 ? -12.418 -7.959 8.225 1.00 91.12 360 LEU A O 1
ATOM 2797 N N . ILE A 1 361 ? -10.809 -6.427 7.886 1.00 91.44 361 ILE A N 1
ATOM 2798 C CA . ILE A 1 361 ? -9.959 -7.236 7.016 1.00 91.44 361 ILE A CA 1
ATOM 2799 C C . ILE A 1 361 ? -8.747 -7.718 7.816 1.00 91.44 361 ILE A C 1
ATOM 2801 O O . ILE A 1 361 ? -7.921 -6.918 8.254 1.00 91.44 361 ILE A O 1
ATOM 2805 N N . VAL A 1 362 ? -8.624 -9.037 7.979 1.00 91.06 362 VAL A N 1
ATOM 2806 C CA . VAL A 1 362 ? -7.451 -9.669 8.598 1.00 91.06 362 VAL A CA 1
ATOM 2807 C C . VAL A 1 362 ? -6.627 -10.370 7.525 1.00 91.06 362 VAL A C 1
ATOM 2809 O O . VAL A 1 362 ? -7.052 -11.376 6.954 1.00 91.06 362 VAL A O 1
ATOM 2812 N N . GLU A 1 363 ? -5.440 -9.839 7.253 1.00 89.19 363 GLU A N 1
ATOM 2813 C CA . GLU A 1 363 ? -4.517 -10.396 6.268 1.00 89.19 363 GLU A CA 1
ATOM 2814 C C . GLU A 1 363 ? -3.572 -11.437 6.874 1.00 89.19 363 GLU A C 1
ATOM 2816 O O . GLU A 1 363 ? -3.310 -11.467 8.080 1.00 89.19 363 GLU A O 1
ATOM 2821 N N . ASP A 1 364 ? -3.045 -12.301 6.003 1.00 87.12 364 ASP A N 1
ATOM 2822 C CA . ASP A 1 364 ? -2.004 -13.272 6.333 1.00 87.12 364 ASP A CA 1
ATOM 2823 C C . ASP A 1 364 ? -2.334 -14.216 7.499 1.00 87.12 364 ASP A C 1
ATOM 2825 O O . ASP A 1 364 ? -1.458 -14.626 8.255 1.00 87.12 364 ASP A O 1
ATOM 2829 N N . LEU A 1 365 ? -3.595 -14.653 7.598 1.00 86.38 365 LEU A N 1
ATOM 2830 C CA . LEU A 1 365 ? -4.107 -15.502 8.687 1.00 86.38 365 LEU A CA 1
ATOM 2831 C C . LEU A 1 365 ? -3.279 -16.777 8.965 1.00 86.38 365 LEU A C 1
ATOM 2833 O O . LEU A 1 365 ? -3.281 -17.291 10.078 1.00 86.38 365 LEU A O 1
ATOM 2837 N N . HIS A 1 366 ? -2.524 -17.274 7.983 1.00 83.75 366 HIS A N 1
ATOM 2838 C CA . HIS A 1 366 ? -1.590 -18.392 8.158 1.00 83.75 366 HIS A CA 1
ATOM 2839 C C . HIS A 1 366 ? -0.446 -18.104 9.154 1.00 83.75 366 HIS A C 1
ATOM 2841 O O . HIS A 1 366 ? 0.176 -19.039 9.650 1.00 83.75 366 HIS A O 1
ATOM 2847 N N . TRP A 1 367 ? -0.193 -16.832 9.474 1.00 87.12 367 TRP A N 1
ATOM 2848 C CA . TRP A 1 367 ? 0.749 -16.381 10.500 1.00 87.12 367 TRP A CA 1
ATOM 2849 C C . TRP A 1 367 ? 0.086 -15.992 11.829 1.00 87.12 367 TRP A C 1
ATOM 2851 O O . TRP A 1 367 ? 0.767 -15.477 12.720 1.00 87.12 367 TRP A O 1
ATOM 2861 N N . ALA A 1 368 ? -1.225 -16.197 11.977 1.00 85.62 368 ALA A N 1
ATOM 2862 C CA . ALA A 1 368 ? -1.951 -15.823 13.184 1.00 85.62 368 ALA A CA 1
ATOM 2863 C C . ALA A 1 368 ? -1.465 -16.607 14.411 1.00 85.62 368 ALA A C 1
ATOM 2865 O O . ALA A 1 368 ? -1.226 -17.815 14.356 1.00 85.62 368 ALA A O 1
ATOM 2866 N N . ASP A 1 369 ? -1.348 -15.920 15.548 1.00 84.81 369 ASP A N 1
ATOM 2867 C CA . ASP A 1 369 ? -1.128 -16.589 16.825 1.00 84.81 369 ASP A CA 1
ATOM 2868 C C . ASP A 1 369 ? -2.427 -17.226 17.347 1.00 84.81 369 ASP A C 1
ATOM 2870 O O . ASP A 1 369 ? -3.533 -16.841 16.965 1.00 84.81 369 ASP A O 1
ATOM 2874 N N . GLN A 1 370 ? -2.299 -18.185 18.267 1.00 84.31 370 GLN A N 1
ATOM 2875 C CA . GLN A 1 370 ? -3.444 -18.9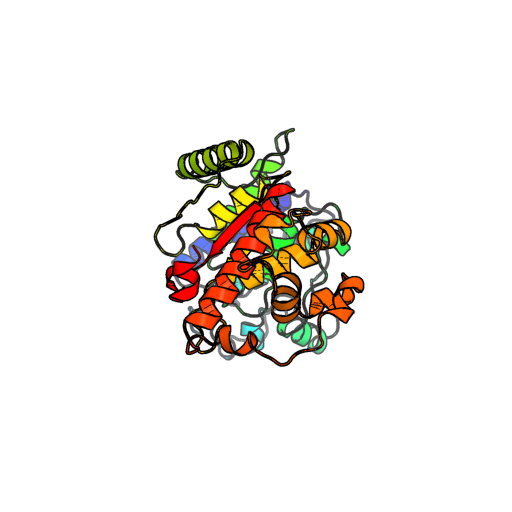14 18.822 1.00 84.31 370 GLN A CA 1
ATOM 2876 C C . GLN A 1 370 ? -4.500 -17.993 19.452 1.00 84.31 370 GLN A C 1
ATOM 2878 O O . GLN A 1 370 ? -5.685 -18.297 19.388 1.00 84.31 370 GLN A O 1
ATOM 2883 N N . SER A 1 371 ? -4.086 -16.878 20.054 1.00 85.75 371 SER A N 1
ATOM 2884 C CA . SER A 1 371 ? -5.000 -15.930 20.700 1.00 85.75 371 SER A CA 1
ATOM 2885 C C . SER A 1 371 ? -5.799 -15.150 19.649 1.00 85.75 371 SER A C 1
ATOM 2887 O O . SER A 1 371 ? -7.009 -15.021 19.787 1.00 85.75 371 SER A O 1
ATOM 2889 N N . THR A 1 372 ? -5.149 -14.717 18.562 1.00 87.56 372 THR A N 1
ATOM 2890 C CA . THR A 1 372 ? -5.819 -14.112 17.394 1.00 87.56 372 THR A CA 1
ATOM 2891 C C . THR A 1 372 ? -6.843 -15.070 16.777 1.00 87.56 372 THR A C 1
ATOM 2893 O O . THR A 1 372 ? -7.961 -14.656 16.496 1.00 87.56 372 THR A O 1
ATOM 2896 N N . LEU A 1 373 ? -6.503 -16.357 16.628 1.00 86.19 373 LEU A N 1
ATOM 2897 C CA . LEU A 1 373 ? -7.424 -17.377 16.103 1.00 86.19 373 LEU A CA 1
ATOM 2898 C C . LEU A 1 373 ? -8.593 -17.712 17.038 1.00 86.19 373 LEU A C 1
ATOM 2900 O O . LEU A 1 373 ? -9.608 -18.188 16.559 1.00 86.19 373 LEU A O 1
ATOM 2904 N N . GLN A 1 374 ? -8.436 -17.536 18.353 1.00 86.88 374 GLN A N 1
ATOM 2905 C CA . GLN A 1 374 ? -9.517 -17.737 19.328 1.00 86.88 374 GLN A CA 1
ATOM 2906 C C . GLN A 1 374 ? -10.476 -16.546 19.414 1.00 86.88 374 GLN A C 1
ATOM 2908 O O . GLN A 1 374 ? -11.579 -16.703 19.930 1.00 86.88 374 GLN A O 1
ATOM 2913 N N . LEU A 1 375 ? -10.012 -15.360 19.016 1.00 87.06 375 LEU A N 1
ATOM 2914 C CA . LEU A 1 375 ? -10.808 -14.138 19.004 1.00 87.06 375 LEU A CA 1
ATOM 2915 C C . LEU A 1 375 ? -11.684 -14.037 17.748 1.00 87.06 375 LEU A C 1
ATOM 2917 O O . LEU A 1 375 ? -12.799 -13.532 17.848 1.00 87.06 375 LEU A O 1
ATOM 2921 N N . LEU A 1 376 ? -11.157 -14.478 16.599 1.00 83.44 376 LEU A N 1
ATOM 2922 C CA . LEU A 1 376 ? -11.932 -14.712 15.373 1.00 83.44 376 LEU A CA 1
ATOM 2923 C C . LEU A 1 376 ? -12.972 -15.811 15.597 1.00 83.44 376 LEU A C 1
ATOM 2925 O O . LEU A 1 376 ? -14.092 -15.644 15.067 1.00 83.44 376 LEU A O 1
#

Solvent-accessible surface area (backbone atoms only — not comparable to full-atom values): 22204 Å² total; per-residue (Å²): 130,88,76,78,65,41,39,52,78,76,62,79,84,78,67,52,70,68,56,51,49,53,52,48,50,44,52,34,52,53,50,40,57,36,43,76,70,49,39,30,51,66,54,62,47,53,81,29,32,30,44,40,101,89,47,69,46,79,53,54,79,68,76,32,59,39,56,62,68,41,47,42,78,80,51,77,70,90,79,67,61,75,90,39,53,32,38,46,54,79,68,41,33,64,42,50,68,43,45,46,40,25,13,47,18,42,48,50,43,21,68,74,65,79,37,71,68,62,77,75,53,72,70,51,32,53,50,34,48,56,73,50,80,58,77,62,55,48,80,78,37,70,85,54,51,69,69,59,40,53,53,37,55,34,24,56,37,57,53,62,84,68,25,63,91,46,52,64,60,52,44,54,50,51,58,27,61,57,71,34,74,84,47,102,57,101,54,79,66,68,85,49,80,92,36,60,64,58,50,52,50,54,50,51,44,49,55,44,34,75,73,72,42,90,71,87,84,86,89,83,76,65,87,89,74,46,65,66,60,51,51,53,36,54,53,70,66,38,89,78,43,51,72,30,54,18,53,38,58,77,56,90,86,55,51,48,44,45,26,60,55,43,19,50,58,50,47,68,72,73,52,57,60,70,57,55,46,56,60,62,44,82,96,64,99,46,80,83,56,66,81,77,81,68,87,49,52,61,54,54,45,39,66,79,38,61,70,46,51,79,69,42,63,87,58,62,81,67,68,85,70,82,93,70,62,73,59,33,30,40,76,89,43,62,70,68,50,42,50,52,52,47,50,45,52,51,52,48,54,57,46,47,51,74,84,38,53,70,43,81,44,73,39,57,65,94,36,50,50,73,66,37,63,70,69,107

Mean predicted aligned error: 17.83 Å

Radius of gyration: 25.44 Å; Cα contacts (8 Å, |Δi|>4): 457; chains: 1; bounding box: 59×40×86 Å

pLDDT: mean 74.56, std 17.33, range [26.52, 98.0]

Secondary structure (DSSP, 8-state):
----PEEGGGS-S---HHHHHHHHHHHHHHHHHHHHTTEE-----GGGEEEETTEEEE--TTTS-EETT-BGGGS-GGG--GGG--HHHHTT-B--HHHHHHHHHHHHHHHHHSS-S--SSHHHHHHHHHHPPPPPHHHH-TTS-HHHHHHHHHHT-SSGGGS-S-HHHHHHHHHHHHHTTTSSS-------TTTHHHHHHHHHHHHHHHTT---------STTSSHHHHHHHHHHH-TTSEEEEEE---STTPPTTHHHHHHHHHHHHHS-HHHHHHHHS-S---TTTTTSS-TTHHHHHHHH-TTHHHH-GGGGGG--S---STGGGSTTS-HHHHHHHHHHHHHHHHHHHHH--EEEEEE-GGG--HHHHHH-